Protein AF-A0A1E3IKF5-F1 (afdb_monomer_lite)

Organism: NCBI:txid1295531

Sequence (472 aa):
MNVTRPEETLSRWGTLRTTVRFSVAAKEKNRTSQADTLAISSASSSAGAAFARSLVLFTGFLFKKPSKLFKPNRVDNWLGLRQLALSTDQTLSPQFIRSLLSNKSGLITVTLVITPPMLVNATLGFLLFTSHSIFSLALAKLSIFQRKLETDQGEVTKEDEINLETLIRGPTVIPNHPTFLSGIAGAGAGVVQGLAFTPVENVMRFVQQSTMSWATLLARFVNLPVSNFPSAFSSVQPITPFQAVKNLFASKTWKKEKNWWKGWKWAAARDAFGYSCFFAAFDVTRRVGLRVKQFYGGDIQQEWINLGDSQCSPKTRTIAYRPCLDRPQAPVKARLAQAVTIVTGGILASVLAQIIGRPFRICQRIMMLDEFQRIKVRNLQAQMQSQTQPQSISTFPEALHNRHSHPILDVYRQKGLRPFIQSSAQIQSAQMEKELTKEKLSRALRRIGWRVASVGPWGLGFLVWAWVGGEV

Radius of gyration: 31.52 Å; chains: 1; bounding box: 91×95×86 Å

Foldseek 3Di:
DDDDDDDDDDDPVVVVVVVVVVVVVVVVVVVVVPPDPDPPPPPVCDVVNVVVLVVLVVVLLQPAQQQCLQPHLLDRLCVLVQLLCVQLVHGPDPVSLVVLVVDPVSVVVSCVSNVVSSVVSVVLVVLLVLQLLVQLVVVCPDPQFDDPPPPVDPDPDPPPDDDVVCSVVDDPGHTPCSLQSQLQSQLRSLLRSLLVCLLVSVVVVVVVVVCVVVSVVSCVVVVPPGDDDPPPDDDPDDPDVVVVVVCCVVPVCVVPDPCSCPLSVLSSNLRSNLRSLLRSLLVVLLVVLVVLLVVQPFDDPPVVVVSPDPDDDDDDDPPPDDPDPCDPARPLVSLLSSLVSSLVSSSVSSVVSCQSSQLSVLLSVQVVVVVVVVVVVVVVVVVVVVPDDPDDDDDDPPPPPPPDDRSSVVCCVVPNCCSSRDDPVVVVCVVVPPPDPPVVVVVVVVVSVVSSVSCVSVSVSSSVCSNVPDDD

InterPro domains:
  IPR023395 Mitochondrial carrier protein domain superfamily [G3DSA:1.50.40.10] (87-446)
  IPR023395 Mitochondrial carrier protein domain superfamily [SSF103506] (115-373)
  IPR050567 Mitochondrial Carrier [PTHR45624] (96-421)

Secondary structure (DSSP, 8-state):
---PPPP---SHHHHHHHHHHHHHHHHHHHHHSS------------HHHHHHHHHHHHHHHHSS---TTSSS-SS-TTHHHHHHHHHTT----HHHHHHHHHSHHHHHHHHHHHHHHHHHHHHHHHHHHHHHHHHHHHHHTSTTTS-----SS----------HHHHHH--SS--SSHHHHHHHHHHHHHHHHHHHHHHHHHHHHHHHHHHHHHHHHHHHHTT---------S-S-S-SSHHHHHHHHHHSHHHHH-GGGGTTHHHHHHHHHHHHHHHHHHHHHHHHHHHHHHHHTT----GGGGGGT----------------S-PPPPPHHHHHHHHHHHHHHHHHHHHHHHHHHHHHHHHHHHHHHHHHHHHHHHHHHHHHHHHS-S--------TT------HHHHHHHHHTTHHHHS-HHHHHHHTTTTS-SHHHHHHHHHHHHHHHHHHHHHHHHHHHHHHHT---

Structure (mmCIF, N/CA/C/O backbone):
data_AF-A0A1E3IKF5-F1
#
_entry.id   AF-A0A1E3IKF5-F1
#
loop_
_atom_site.group_PDB
_atom_site.id
_atom_site.type_symbol
_atom_site.label_atom_id
_atom_site.label_alt_id
_atom_site.label_comp_id
_atom_site.label_asym_id
_atom_site.label_entity_id
_atom_site.label_seq_id
_atom_site.pdbx_PDB_ins_code
_atom_site.Cartn_x
_atom_site.Cartn_y
_atom_site.Cartn_z
_atom_site.occupancy
_atom_site.B_iso_or_equiv
_atom_site.auth_seq_id
_atom_site.auth_comp_id
_atom_site.auth_asym_id
_atom_site.auth_atom_id
_atom_site.pdbx_PDB_model_num
ATOM 1 N N . MET A 1 1 ? 62.287 70.206 -13.007 1.00 41.06 1 MET A N 1
ATOM 2 C CA . MET A 1 1 ? 61.040 69.426 -12.851 1.00 41.06 1 MET A CA 1
ATOM 3 C C . MET A 1 1 ? 61.188 68.145 -13.658 1.00 41.06 1 MET A C 1
ATOM 5 O O . MET A 1 1 ? 61.041 68.187 -14.870 1.00 41.06 1 MET A O 1
ATOM 9 N N . ASN A 1 2 ? 61.574 67.046 -13.004 1.00 37.62 2 ASN A N 1
ATOM 10 C CA . ASN A 1 2 ? 61.697 65.727 -13.630 1.00 37.62 2 ASN A CA 1
ATOM 11 C C . ASN A 1 2 ? 60.380 64.972 -13.444 1.00 37.62 2 ASN A C 1
ATOM 13 O O . ASN A 1 2 ? 59.976 64.718 -12.312 1.00 37.62 2 ASN A O 1
ATOM 17 N N . VAL A 1 3 ? 59.725 64.635 -14.555 1.00 49.84 3 VAL A N 1
ATOM 18 C CA . VAL A 1 3 ? 58.521 63.799 -14.587 1.00 49.84 3 VAL A CA 1
ATOM 19 C C . VAL A 1 3 ? 58.957 62.369 -14.887 1.00 49.84 3 VAL A C 1
ATOM 21 O O . VAL A 1 3 ? 59.455 62.068 -15.970 1.00 49.84 3 VAL A O 1
ATOM 24 N N . THR A 1 4 ? 58.798 61.499 -13.899 1.00 51.44 4 THR A N 1
ATOM 25 C CA . THR A 1 4 ? 59.010 60.055 -13.981 1.00 51.44 4 THR A CA 1
ATOM 26 C C . THR A 1 4 ? 57.828 59.382 -14.690 1.00 51.44 4 THR A C 1
ATOM 28 O O . THR A 1 4 ? 56.669 59.616 -14.353 1.00 51.44 4 THR A O 1
ATOM 31 N N . ARG A 1 5 ? 58.114 58.529 -15.683 1.00 46.50 5 ARG A N 1
ATOM 32 C CA . ARG A 1 5 ? 57.158 57.553 -16.240 1.00 46.50 5 ARG A CA 1
ATOM 33 C C . ARG A 1 5 ? 57.177 56.278 -15.389 1.00 46.50 5 ARG A C 1
ATOM 35 O O . ARG A 1 5 ? 58.273 55.825 -15.068 1.00 46.50 5 ARG A O 1
ATOM 42 N N . PRO A 1 6 ? 56.026 55.644 -15.112 1.00 53.69 6 PRO A N 1
ATOM 43 C CA . PRO A 1 6 ? 55.991 54.260 -14.668 1.00 53.69 6 PRO A CA 1
ATOM 44 C C . PRO A 1 6 ? 55.832 53.320 -15.875 1.00 53.69 6 PRO A C 1
ATOM 46 O O . PRO A 1 6 ? 54.819 53.350 -16.575 1.00 53.69 6 PRO A O 1
ATOM 49 N N . GLU A 1 7 ? 56.846 52.488 -16.111 1.00 51.38 7 GLU A N 1
ATOM 50 C CA . GLU A 1 7 ? 56.680 51.178 -16.748 1.00 51.38 7 GLU A CA 1
ATOM 51 C C . GLU A 1 7 ? 56.318 50.126 -15.684 1.00 51.38 7 GLU A C 1
ATOM 53 O O . GLU A 1 7 ? 56.508 50.352 -14.494 1.00 51.38 7 GLU A O 1
ATOM 58 N N . GLU A 1 8 ? 55.838 48.972 -16.157 1.00 53.66 8 GLU A N 1
ATOM 59 C CA . GLU A 1 8 ? 55.549 47.724 -15.431 1.00 53.66 8 GLU A CA 1
ATOM 60 C C . GLU A 1 8 ? 54.124 47.526 -14.895 1.00 53.66 8 GLU A C 1
ATOM 62 O O . GLU A 1 8 ? 53.850 47.695 -13.716 1.00 53.66 8 GLU A O 1
ATOM 67 N N . THR A 1 9 ? 53.222 47.010 -15.742 1.00 51.84 9 THR A N 1
ATOM 68 C CA . THR A 1 9 ? 52.166 46.048 -15.332 1.00 51.84 9 THR A CA 1
ATOM 69 C C . THR A 1 9 ? 51.580 45.287 -16.538 1.00 51.84 9 THR A C 1
ATOM 71 O O . THR A 1 9 ? 50.386 45.341 -16.808 1.00 51.84 9 THR A O 1
ATOM 74 N N . LEU A 1 10 ? 52.386 44.523 -17.290 1.00 52.16 10 LEU A N 1
ATOM 75 C CA . LEU A 1 10 ? 51.857 43.687 -18.396 1.00 52.16 10 LEU A CA 1
ATOM 76 C C . LEU A 1 10 ? 52.386 42.241 -18.453 1.00 52.16 10 LEU A C 1
ATOM 78 O O . LEU A 1 10 ? 52.203 41.555 -19.450 1.00 52.16 10 LEU A O 1
ATOM 82 N N . SER A 1 11 ? 52.966 41.722 -17.364 1.00 53.53 11 SER A N 1
ATOM 83 C CA . SER A 1 11 ? 53.528 40.354 -17.328 1.00 53.53 11 SER A CA 1
ATOM 84 C C . SER A 1 11 ? 52.646 39.303 -16.615 1.00 53.53 11 SER A C 1
ATOM 86 O O . SER A 1 11 ? 52.793 38.102 -16.827 1.00 53.53 11 SER A O 1
ATOM 88 N N . ARG A 1 12 ? 51.633 39.700 -15.827 1.00 51.81 12 ARG A N 1
ATOM 89 C CA . ARG A 1 12 ? 50.829 38.738 -15.030 1.00 51.81 12 ARG A CA 1
ATOM 90 C C . ARG A 1 12 ? 49.665 38.057 -15.765 1.00 51.81 12 ARG A C 1
ATOM 92 O O . ARG A 1 12 ? 49.144 37.058 -15.272 1.00 51.81 12 ARG A O 1
ATOM 99 N N . TRP A 1 13 ? 49.275 38.530 -16.948 1.00 50.66 13 TRP A N 1
ATOM 100 C CA . TRP A 1 13 ? 48.151 37.951 -17.705 1.00 50.66 13 TRP A CA 1
ATOM 101 C C . TRP A 1 13 ? 48.543 36.772 -18.613 1.00 50.66 13 TRP A C 1
ATOM 103 O O . TRP A 1 13 ? 47.683 35.962 -18.966 1.00 50.66 13 TRP A O 1
ATOM 113 N N . GLY A 1 14 ? 49.830 36.629 -18.951 1.00 54.78 14 GLY A N 1
ATOM 114 C CA . GLY A 1 14 ? 50.335 35.499 -19.741 1.00 54.78 14 GLY A CA 1
ATOM 115 C C . GLY A 1 14 ? 50.346 34.190 -18.948 1.00 54.78 14 GLY A C 1
ATOM 116 O O . GLY A 1 14 ? 49.846 33.170 -19.420 1.00 54.78 14 GLY A O 1
ATOM 117 N N . THR A 1 15 ? 50.819 34.244 -17.701 1.00 54.53 15 THR A N 1
ATOM 118 C CA . THR A 1 15 ? 50.957 33.073 -16.821 1.00 54.53 15 THR A CA 1
ATOM 119 C C . THR A 1 15 ? 49.608 32.525 -16.350 1.00 54.53 15 THR A C 1
ATOM 121 O O . THR A 1 15 ? 49.451 31.323 -16.180 1.00 54.53 15 THR A O 1
ATOM 124 N N . LEU A 1 16 ? 48.582 33.370 -16.209 1.00 53.06 16 LEU A N 1
ATOM 125 C CA . LEU A 1 16 ? 47.231 32.906 -15.868 1.00 53.06 16 LEU A CA 1
ATOM 126 C C . LEU A 1 16 ? 46.555 32.153 -17.024 1.00 53.06 16 LEU A C 1
ATOM 128 O O . LEU A 1 16 ? 45.810 31.204 -16.787 1.00 53.06 16 LEU A O 1
ATOM 132 N N . ARG A 1 17 ? 46.841 32.506 -18.285 1.00 54.56 17 ARG A N 1
ATOM 133 C CA . ARG A 1 17 ? 46.262 31.805 -19.445 1.00 54.56 17 ARG A CA 1
ATOM 134 C C . ARG A 1 17 ? 46.859 30.416 -19.658 1.00 54.56 17 ARG A C 1
ATOM 136 O O . ARG A 1 17 ? 46.137 29.519 -20.095 1.00 54.56 17 ARG A O 1
ATOM 143 N N . THR A 1 18 ? 48.132 30.204 -19.333 1.00 53.81 18 THR A N 1
ATOM 144 C CA . THR A 1 18 ? 48.758 28.878 -19.434 1.00 53.81 18 THR A CA 1
ATOM 145 C C . THR A 1 18 ? 48.290 27.947 -18.316 1.00 53.81 18 THR A C 1
ATOM 147 O O . THR A 1 18 ? 47.931 26.807 -18.606 1.00 53.81 18 THR A O 1
ATOM 150 N N . THR A 1 19 ? 48.136 28.428 -17.079 1.00 54.44 19 THR A N 1
ATOM 151 C CA . THR A 1 19 ? 47.602 27.615 -15.965 1.00 54.44 19 THR A CA 1
ATOM 152 C C . THR A 1 19 ? 46.133 27.220 -16.170 1.00 54.44 19 THR A C 1
ATOM 154 O O . THR A 1 19 ? 45.729 26.099 -15.844 1.00 54.44 19 THR A O 1
ATOM 157 N N . VAL A 1 20 ? 45.327 28.089 -16.792 1.00 53.66 20 VAL A N 1
ATOM 158 C CA . VAL A 1 20 ? 43.943 27.753 -17.177 1.00 53.66 20 VAL A CA 1
ATOM 159 C C . VAL A 1 20 ? 43.912 26.720 -18.312 1.00 53.66 20 VAL A C 1
ATOM 161 O O . VAL A 1 20 ? 43.082 25.816 -18.298 1.00 53.66 20 VAL A O 1
ATOM 164 N N . ARG A 1 21 ? 44.853 26.761 -19.264 1.00 54.03 21 ARG A N 1
ATOM 165 C CA . ARG A 1 21 ? 44.935 25.731 -20.316 1.00 54.03 21 ARG A CA 1
ATOM 166 C C . ARG A 1 21 ? 45.403 24.372 -19.793 1.00 54.03 21 ARG A C 1
ATOM 168 O O . ARG A 1 21 ? 44.864 23.359 -20.227 1.00 54.03 21 ARG A O 1
ATOM 175 N N . PHE A 1 22 ? 46.322 24.333 -18.827 1.00 52.31 22 PHE A N 1
ATOM 176 C CA . PHE A 1 22 ? 46.738 23.075 -18.194 1.00 52.31 22 PHE A CA 1
ATOM 177 C C . PHE A 1 22 ? 45.645 22.458 -17.318 1.00 52.31 22 PHE A C 1
ATOM 179 O O . PHE A 1 22 ? 45.497 21.240 -17.313 1.00 52.31 22 PHE A O 1
ATOM 186 N N . SER A 1 23 ? 44.829 23.265 -16.636 1.00 50.56 23 SER A N 1
ATOM 187 C CA . SER A 1 23 ? 43.689 22.749 -15.863 1.00 50.56 23 SER A CA 1
ATOM 188 C C . SER A 1 23 ? 42.550 22.246 -16.756 1.00 50.56 23 SER A C 1
ATOM 190 O O . SER A 1 23 ? 41.910 21.254 -16.412 1.00 50.56 23 SER A O 1
ATOM 192 N N . VAL A 1 24 ? 42.344 22.836 -17.939 1.00 52.38 24 VAL A N 1
ATOM 193 C CA . VAL A 1 24 ? 41.408 22.298 -18.943 1.00 52.38 24 VAL A CA 1
ATOM 194 C C . VAL A 1 24 ? 41.949 21.006 -19.570 1.00 52.38 24 VAL A C 1
ATOM 196 O O . VAL A 1 24 ? 41.227 20.016 -19.606 1.00 52.38 24 VAL A O 1
ATOM 199 N N . ALA A 1 25 ? 43.230 20.949 -19.946 1.00 50.84 25 ALA A N 1
ATOM 200 C CA . ALA A 1 25 ? 43.842 19.738 -20.506 1.00 50.84 25 ALA A CA 1
ATOM 201 C C . ALA A 1 25 ? 43.950 18.581 -19.487 1.00 50.84 25 ALA A C 1
ATOM 203 O O . ALA A 1 25 ? 43.745 17.421 -19.841 1.00 50.84 25 ALA A O 1
ATOM 204 N N . ALA A 1 26 ? 44.202 18.876 -18.206 1.00 49.84 26 ALA A N 1
ATOM 205 C CA . ALA A 1 26 ? 44.171 17.880 -17.131 1.00 49.84 26 ALA A CA 1
ATOM 206 C C . ALA A 1 26 ? 42.741 17.381 -16.849 1.00 49.84 26 ALA A C 1
ATOM 208 O O . ALA A 1 26 ? 42.542 16.200 -16.557 1.00 49.84 26 ALA A O 1
ATOM 209 N N . LYS A 1 27 ? 41.731 18.248 -17.008 1.00 46.84 27 LYS A N 1
ATOM 210 C CA . LYS A 1 27 ? 40.313 17.870 -16.925 1.00 46.84 27 LYS A CA 1
ATOM 211 C C . LYS A 1 27 ? 39.864 17.028 -18.127 1.00 46.84 27 LYS A C 1
ATOM 213 O O . LYS A 1 27 ? 39.028 16.149 -17.954 1.00 46.84 27 LYS A O 1
ATOM 218 N N . GLU A 1 28 ? 40.453 17.233 -19.306 1.00 46.28 28 GLU A N 1
ATOM 219 C CA . GLU A 1 28 ? 40.240 16.412 -20.509 1.00 46.28 28 GLU A CA 1
ATOM 220 C C . GLU A 1 28 ? 40.884 15.015 -20.378 1.00 46.28 28 GLU A C 1
ATOM 222 O O . GLU A 1 28 ? 40.293 14.008 -20.771 1.00 46.28 28 GLU A O 1
ATOM 227 N N . LYS A 1 29 ? 42.070 14.925 -19.756 1.00 45.66 29 LYS A N 1
ATOM 228 C CA . LYS A 1 29 ? 42.782 13.651 -19.542 1.00 45.66 29 LYS A CA 1
ATOM 229 C C . LYS A 1 29 ? 42.117 12.768 -18.475 1.00 45.66 29 LYS A C 1
ATOM 231 O O . LYS A 1 29 ? 42.061 11.556 -18.638 1.00 45.66 29 LYS A O 1
ATOM 236 N N . ASN A 1 30 ? 41.494 13.360 -17.451 1.00 42.50 30 ASN A N 1
ATOM 237 C CA . ASN A 1 30 ? 40.624 12.614 -16.524 1.00 42.50 30 ASN A CA 1
ATOM 238 C C . ASN A 1 30 ? 39.299 12.159 -17.157 1.00 42.50 30 ASN A C 1
ATOM 240 O O . ASN A 1 30 ? 38.630 11.280 -16.622 1.00 42.50 30 ASN A O 1
ATOM 244 N N . ARG A 1 31 ? 38.920 12.728 -18.304 1.00 44.06 31 ARG A N 1
ATOM 245 C CA . ARG A 1 31 ? 37.697 12.375 -19.032 1.00 44.06 31 ARG A CA 1
ATOM 246 C C . ARG A 1 31 ? 37.878 11.172 -19.962 1.00 44.06 31 ARG A C 1
ATOM 248 O O . ARG A 1 31 ? 36.890 10.577 -20.368 1.00 44.06 31 ARG A O 1
ATOM 255 N N . THR A 1 32 ? 39.122 10.819 -20.289 1.00 45.62 32 THR A N 1
ATOM 256 C CA . THR A 1 32 ? 39.469 9.685 -21.166 1.00 45.62 32 THR A CA 1
ATOM 257 C C . THR A 1 32 ? 39.776 8.400 -20.396 1.00 45.62 32 THR A C 1
ATOM 259 O O . THR A 1 32 ? 39.579 7.323 -20.946 1.00 45.62 32 THR A O 1
ATOM 262 N N . SER A 1 33 ? 40.155 8.486 -19.115 1.00 40.34 33 SER A N 1
ATOM 263 C CA . SER A 1 33 ? 40.272 7.313 -18.228 1.00 40.34 33 SER A CA 1
ATOM 264 C C . SER A 1 33 ? 38.962 6.936 -17.524 1.00 40.34 33 SER A C 1
ATOM 266 O O . SER A 1 33 ? 38.885 5.894 -16.879 1.00 40.34 33 SER A O 1
ATOM 268 N N . GLN A 1 34 ? 37.916 7.757 -17.649 1.00 41.16 34 GLN A N 1
ATOM 269 C CA . GLN A 1 34 ? 36.576 7.433 -17.165 1.00 41.16 34 GLN A CA 1
ATOM 270 C C . GLN A 1 34 ? 35.836 6.636 -18.248 1.00 41.16 34 GLN A C 1
ATOM 272 O O . GLN A 1 34 ? 35.008 7.173 -18.981 1.00 41.16 34 GLN A O 1
ATOM 277 N N . ALA A 1 35 ? 36.195 5.359 -18.381 1.00 31.86 35 ALA A N 1
ATOM 278 C CA . ALA A 1 35 ? 35.520 4.421 -19.266 1.00 31.86 35 ALA A CA 1
ATOM 279 C C . ALA A 1 35 ? 34.005 4.385 -18.973 1.00 31.86 35 ALA A C 1
ATOM 281 O O . ALA A 1 35 ? 33.577 4.176 -17.837 1.00 31.86 35 ALA A O 1
ATOM 282 N N . ASP A 1 36 ? 33.215 4.645 -20.015 1.00 33.53 36 ASP A N 1
ATOM 283 C CA . ASP A 1 36 ? 31.860 4.142 -20.260 1.00 33.53 36 ASP A CA 1
ATOM 284 C C . ASP A 1 36 ? 30.857 4.141 -19.093 1.00 33.53 36 ASP A C 1
ATOM 286 O O . ASP A 1 36 ? 30.079 3.210 -18.903 1.00 33.53 36 ASP A O 1
ATOM 290 N N . THR A 1 37 ? 30.758 5.249 -18.356 1.00 30.36 37 THR A N 1
ATOM 291 C CA . THR A 1 37 ? 29.495 5.569 -17.673 1.00 30.36 37 THR A CA 1
ATOM 292 C C . THR A 1 37 ? 28.628 6.388 -18.616 1.00 30.36 37 THR A C 1
ATOM 294 O O . THR A 1 37 ? 28.821 7.591 -18.778 1.00 30.36 37 THR A O 1
ATOM 297 N N . LEU A 1 38 ? 27.673 5.706 -19.257 1.00 30.09 38 LEU A N 1
ATOM 298 C CA . LEU A 1 38 ? 26.624 6.258 -20.116 1.00 30.09 38 LEU A CA 1
ATOM 299 C C . LEU A 1 38 ? 26.290 7.722 -19.788 1.00 30.09 38 LEU A C 1
ATOM 301 O O . LEU A 1 38 ? 25.693 8.037 -18.748 1.00 30.09 38 LEU A O 1
ATOM 305 N N . ALA A 1 39 ? 26.652 8.612 -20.713 1.00 29.84 39 ALA A N 1
ATOM 306 C CA . ALA A 1 39 ? 26.146 9.971 -20.764 1.00 29.84 39 ALA A CA 1
ATOM 307 C C . ALA A 1 39 ? 24.641 9.903 -21.059 1.00 29.84 39 ALA A C 1
ATOM 309 O O . ALA A 1 39 ? 24.202 9.984 -22.205 1.00 29.84 39 ALA A O 1
ATOM 310 N N . ILE A 1 40 ? 23.836 9.724 -20.010 1.00 31.89 40 ILE A N 1
ATOM 311 C CA . ILE A 1 40 ? 22.446 10.164 -20.036 1.00 31.89 40 ILE A CA 1
ATOM 312 C C . ILE A 1 40 ? 22.536 11.652 -20.332 1.00 31.89 40 ILE A C 1
ATOM 314 O O . ILE A 1 40 ? 23.199 12.390 -19.601 1.00 31.89 40 ILE A O 1
ATOM 318 N N . SER A 1 41 ? 21.933 12.057 -21.443 1.00 31.48 41 SER A N 1
ATOM 319 C CA . SER A 1 41 ? 21.814 13.443 -21.859 1.00 31.48 41 SER A CA 1
ATOM 320 C C . SER A 1 41 ? 21.500 14.306 -20.643 1.00 31.48 41 SER A C 1
ATOM 322 O O . SER A 1 41 ? 20.387 14.270 -20.113 1.00 31.48 41 SER A O 1
ATOM 324 N N . SER A 1 42 ? 22.475 15.106 -20.216 1.00 35.12 42 SER A N 1
ATOM 325 C CA . SER A 1 42 ? 22.263 16.280 -19.385 1.00 35.12 42 SER A CA 1
ATOM 326 C C . SER A 1 42 ? 21.527 17.309 -20.240 1.00 35.12 42 SER A C 1
ATOM 328 O O . SER A 1 42 ? 22.042 18.384 -20.543 1.00 35.12 42 SER A O 1
ATOM 330 N N . ALA A 1 43 ? 20.326 16.960 -20.706 1.00 39.06 43 ALA A N 1
ATOM 331 C CA . ALA A 1 43 ? 19.365 17.956 -21.100 1.00 39.06 43 ALA A CA 1
ATOM 332 C C . ALA A 1 43 ? 19.220 18.826 -19.858 1.00 39.06 43 ALA A C 1
ATOM 334 O O . ALA A 1 43 ? 18.834 18.324 -18.801 1.00 39.06 43 ALA A O 1
ATOM 335 N N . SER A 1 44 ? 19.642 20.083 -19.988 1.00 38.72 44 SER A N 1
ATOM 336 C CA . SER A 1 44 ? 19.383 21.186 -19.074 1.00 38.72 44 SER A CA 1
ATOM 337 C C . SER A 1 44 ? 17.895 21.179 -18.731 1.00 38.72 44 SER A C 1
ATOM 339 O O . SER A 1 44 ? 17.046 21.797 -19.370 1.00 38.72 44 SER A O 1
ATOM 341 N N . SER A 1 45 ? 17.547 20.343 -17.766 1.00 46.91 45 SER A N 1
ATOM 342 C CA . SER A 1 45 ? 16.219 20.195 -17.233 1.00 46.91 45 SER A CA 1
ATOM 343 C C . SER A 1 45 ? 16.096 21.386 -16.313 1.00 46.91 45 SER A C 1
ATOM 345 O O . SER A 1 45 ? 16.420 21.283 -15.130 1.00 46.91 45 SER A O 1
ATOM 347 N N . SER A 1 46 ? 15.723 22.529 -16.892 1.00 55.50 46 SER A N 1
ATOM 348 C CA . SER A 1 46 ? 15.488 23.765 -16.157 1.00 55.50 46 SER A CA 1
ATOM 349 C C . SER A 1 46 ? 14.708 23.444 -14.883 1.00 55.50 46 SER A C 1
ATOM 351 O O . SER A 1 46 ? 13.823 22.580 -14.885 1.00 55.50 46 SER A O 1
ATOM 353 N N . ALA A 1 47 ? 15.036 24.107 -13.774 1.00 45.94 47 ALA A N 1
ATOM 354 C CA . ALA A 1 47 ? 14.336 23.898 -12.506 1.00 45.94 47 ALA A CA 1
ATOM 355 C C . ALA A 1 47 ? 12.804 23.980 -12.686 1.00 45.94 47 ALA A C 1
ATOM 357 O O . ALA A 1 47 ? 12.067 23.231 -12.052 1.00 45.94 47 ALA A O 1
ATOM 358 N N . GLY A 1 48 ? 12.335 24.791 -13.647 1.00 47.53 48 GLY A N 1
ATOM 359 C CA . GLY A 1 48 ? 10.942 24.860 -14.091 1.00 47.53 48 GLY A CA 1
ATOM 360 C C . GLY A 1 48 ? 10.396 23.579 -14.737 1.00 47.53 48 GLY A C 1
ATOM 361 O O . GLY A 1 48 ? 9.267 23.211 -14.443 1.00 47.53 48 GLY A O 1
ATOM 362 N N . ALA A 1 49 ? 11.163 22.844 -15.548 1.00 55.62 49 ALA A N 1
ATOM 363 C CA . ALA A 1 49 ? 10.742 21.549 -16.090 1.00 55.62 49 ALA A CA 1
ATOM 364 C C . ALA A 1 49 ? 10.671 20.464 -15.001 1.00 55.62 49 ALA A C 1
ATOM 366 O O . ALA A 1 49 ? 9.729 19.673 -14.973 1.00 55.62 49 ALA A O 1
ATOM 367 N N . ALA A 1 50 ? 11.628 20.440 -14.069 1.00 52.44 50 ALA A N 1
ATOM 368 C CA . ALA A 1 50 ? 11.595 19.537 -12.914 1.00 52.44 50 ALA A CA 1
ATOM 369 C C . ALA A 1 50 ? 10.430 19.864 -11.963 1.00 52.44 50 ALA A C 1
ATOM 371 O O . ALA A 1 50 ? 9.733 18.961 -11.492 1.00 52.44 50 ALA A O 1
ATOM 372 N N . PHE A 1 51 ? 10.167 21.153 -11.741 1.00 48.84 51 PHE A N 1
ATOM 373 C CA . PHE A 1 51 ? 9.043 21.635 -10.949 1.00 48.84 51 PHE A CA 1
ATOM 374 C C . PHE A 1 51 ? 7.705 21.366 -11.636 1.00 48.84 51 PHE A C 1
ATOM 376 O O . PHE A 1 51 ? 6.811 20.832 -10.997 1.00 48.84 51 PHE A O 1
ATOM 383 N N . ALA A 1 52 ? 7.567 21.626 -12.938 1.00 49.03 52 ALA A N 1
ATOM 384 C CA . ALA A 1 52 ? 6.356 21.326 -13.701 1.00 49.03 52 ALA A CA 1
ATOM 385 C C . ALA A 1 52 ? 6.071 19.820 -13.732 1.00 49.03 52 ALA A C 1
ATOM 387 O O . ALA A 1 52 ? 4.930 19.414 -13.538 1.00 49.03 52 ALA A O 1
ATOM 388 N N . ARG A 1 53 ? 7.098 18.971 -13.880 1.00 58.41 53 ARG A N 1
ATOM 389 C CA . ARG A 1 53 ? 6.954 17.512 -13.727 1.00 58.41 53 ARG A CA 1
ATOM 390 C C . ARG A 1 53 ? 6.484 17.148 -12.320 1.00 58.41 53 ARG A C 1
ATOM 392 O O . ARG A 1 53 ? 5.531 16.389 -12.180 1.00 58.41 53 ARG A O 1
ATOM 399 N N . SER A 1 54 ? 7.092 17.729 -11.289 1.00 47.59 54 SER A N 1
ATOM 400 C CA . SER A 1 54 ? 6.703 17.489 -9.893 1.00 47.59 54 SER A CA 1
ATOM 401 C C . SER A 1 54 ? 5.281 17.974 -9.600 1.00 47.59 54 SER A C 1
ATOM 403 O O . SER A 1 54 ? 4.527 17.276 -8.933 1.00 47.59 54 SER A O 1
ATOM 405 N N . LEU A 1 55 ? 4.878 19.118 -10.155 1.00 48.53 55 LEU A N 1
ATOM 406 C CA . LEU A 1 55 ? 3.565 19.730 -9.981 1.00 48.53 55 LEU A CA 1
ATOM 407 C C . LEU A 1 55 ? 2.494 18.993 -10.786 1.00 48.53 55 LEU A C 1
ATOM 409 O O . LEU A 1 55 ? 1.396 18.815 -10.287 1.00 48.53 55 LEU A O 1
ATOM 413 N N . VAL A 1 56 ? 2.790 18.482 -11.982 1.00 55.22 56 VAL A N 1
ATOM 414 C CA . VAL A 1 56 ? 1.872 17.612 -12.740 1.00 55.22 56 VAL A CA 1
ATOM 415 C C . VAL A 1 56 ? 1.680 16.273 -12.023 1.00 55.22 56 VAL A C 1
ATOM 417 O O . VAL A 1 56 ? 0.546 15.810 -11.895 1.00 55.22 56 VAL A O 1
ATOM 420 N N . LEU A 1 57 ? 2.749 15.681 -11.478 1.00 56.44 57 LEU A N 1
ATOM 421 C CA . LEU A 1 57 ? 2.665 14.474 -10.647 1.00 56.44 57 LEU A CA 1
ATOM 422 C C . LEU A 1 57 ? 1.884 14.731 -9.346 1.00 56.44 57 LEU A C 1
ATOM 424 O O . LEU A 1 57 ? 1.058 13.911 -8.948 1.00 56.44 57 LEU A O 1
ATOM 428 N N . PHE A 1 58 ? 2.084 15.892 -8.718 1.00 51.84 58 PHE A N 1
ATOM 429 C CA . PHE A 1 58 ? 1.390 16.323 -7.503 1.00 51.84 58 PHE A CA 1
ATOM 430 C C . PHE A 1 58 ? -0.087 16.667 -7.750 1.00 51.84 58 PHE A C 1
ATOM 432 O O . PHE A 1 58 ? -0.956 16.255 -6.990 1.00 51.84 58 PHE A O 1
ATOM 439 N N . THR A 1 59 ? -0.410 17.344 -8.850 1.00 46.72 59 THR A N 1
ATOM 440 C CA . THR A 1 59 ? -1.783 17.661 -9.275 1.00 46.72 59 THR A CA 1
ATOM 441 C C . THR A 1 59 ? -2.527 16.389 -9.694 1.00 46.72 59 THR A C 1
ATOM 443 O O . THR A 1 59 ? -3.681 16.188 -9.311 1.00 46.72 59 THR A O 1
ATOM 446 N N . GLY A 1 60 ? -1.849 15.463 -10.383 1.00 54.56 60 GLY A N 1
ATOM 447 C CA . GLY A 1 60 ? -2.349 14.111 -10.656 1.00 54.56 60 GLY A CA 1
ATOM 448 C C . GLY A 1 60 ? -2.535 13.256 -9.395 1.00 54.56 60 GLY A C 1
ATOM 449 O O . GLY A 1 60 ? -3.320 12.304 -9.398 1.00 54.56 60 GLY A O 1
ATOM 450 N N . PHE A 1 61 ? -1.854 13.600 -8.301 1.00 55.91 61 PHE A N 1
ATOM 451 C CA . PHE A 1 61 ? -2.038 13.014 -6.975 1.00 55.91 61 PHE A CA 1
ATOM 452 C C . PHE A 1 61 ? -3.193 13.674 -6.191 1.00 55.91 61 PHE A C 1
ATOM 454 O O . PHE A 1 61 ? -3.963 12.955 -5.553 1.00 55.91 61 PHE A O 1
ATOM 461 N N . LEU A 1 62 ? -3.375 14.996 -6.309 1.00 44.94 62 LEU A N 1
ATOM 462 C CA . LEU A 1 62 ? -4.430 15.796 -5.665 1.00 44.94 62 LEU A CA 1
ATOM 463 C C . LEU A 1 62 ? -5.838 15.522 -6.211 1.00 44.94 62 LEU A C 1
ATOM 465 O O . LEU A 1 62 ? -6.765 15.281 -5.441 1.00 44.94 62 LEU A O 1
ATOM 469 N N . PHE A 1 63 ? -6.017 15.536 -7.535 1.00 44.47 63 PHE A N 1
ATOM 470 C CA . PHE A 1 63 ? -7.349 15.489 -8.165 1.00 44.47 63 PHE A CA 1
ATOM 471 C C . PHE A 1 63 ? -7.868 14.074 -8.438 1.00 44.47 63 PHE A C 1
ATOM 473 O O . PHE A 1 63 ? -8.840 13.865 -9.167 1.00 44.47 63 PHE A O 1
ATOM 480 N N . LYS A 1 64 ? -7.251 13.066 -7.823 1.00 46.28 64 LYS A N 1
ATOM 481 C CA . LYS A 1 64 ? -7.600 11.668 -8.043 1.00 46.28 64 LYS A CA 1
ATOM 482 C C . LYS A 1 64 ? -8.426 11.117 -6.889 1.00 46.28 64 LYS A C 1
ATOM 484 O O . LYS A 1 64 ? -8.028 11.191 -5.727 1.00 46.28 64 LYS A O 1
ATOM 489 N N . LYS A 1 65 ? -9.517 10.405 -7.201 1.00 40.91 65 LYS A N 1
ATOM 490 C CA . LYS A 1 65 ? -9.926 9.278 -6.346 1.00 40.91 65 LYS A CA 1
ATOM 491 C C . LYS A 1 65 ? -8.696 8.394 -6.230 1.00 40.91 65 LYS A C 1
ATOM 493 O O . LYS A 1 65 ? -8.273 7.879 -7.266 1.00 40.91 65 LYS A O 1
ATOM 498 N N . PRO A 1 66 ? -8.084 8.273 -5.045 1.00 41.38 66 PRO A N 1
ATOM 499 C CA . PRO A 1 66 ? -6.791 7.645 -4.927 1.00 41.38 66 PRO A CA 1
ATOM 500 C C . PRO A 1 66 ? -6.886 6.276 -5.570 1.00 41.38 66 PRO A C 1
ATOM 502 O O . PRO A 1 66 ? -7.716 5.450 -5.169 1.00 41.38 66 PRO A O 1
ATOM 505 N N . SER A 1 67 ? -6.109 6.082 -6.638 1.00 39.19 67 SER A N 1
ATOM 506 C CA . SER A 1 67 ? -5.988 4.790 -7.294 1.00 39.19 67 SER A CA 1
ATOM 507 C C . SER A 1 67 ? -5.725 3.801 -6.182 1.00 39.19 67 SER A C 1
ATOM 509 O O . SER A 1 67 ? -4.644 3.817 -5.599 1.00 39.19 67 SER A O 1
ATOM 511 N N . LYS A 1 68 ? -6.673 2.902 -5.912 1.00 46.66 68 LYS A N 1
ATOM 512 C CA . LYS A 1 68 ? -6.514 1.781 -4.971 1.00 46.66 68 LYS A CA 1
ATOM 513 C C . LYS A 1 68 ? -5.452 0.774 -5.454 1.00 46.66 68 LYS A C 1
ATOM 515 O O . LYS A 1 68 ? -5.465 -0.389 -5.048 1.00 46.66 68 LYS A O 1
ATOM 520 N N . LEU A 1 69 ? -4.592 1.204 -6.376 1.00 40.59 69 LEU A N 1
ATOM 521 C CA . LEU A 1 69 ? -3.571 0.446 -7.057 1.00 40.59 69 LEU A CA 1
ATOM 522 C C . LEU A 1 69 ? -2.296 0.356 -6.219 1.00 40.59 69 LEU A C 1
ATOM 524 O O . LEU A 1 69 ? -1.704 -0.711 -6.156 1.00 40.59 69 LEU A O 1
ATOM 528 N N . PHE A 1 70 ? -1.926 1.387 -5.466 1.00 43.56 70 PHE A N 1
ATOM 529 C CA . PHE A 1 70 ? -0.826 1.292 -4.502 1.00 43.56 70 PHE A CA 1
ATOM 530 C C . PHE A 1 70 ? -1.400 1.045 -3.105 1.00 43.56 70 PHE A C 1
ATOM 532 O O . PHE A 1 70 ? -1.408 1.920 -2.250 1.00 43.56 70 PHE A O 1
ATOM 539 N N . LYS A 1 71 ? -1.964 -0.160 -2.909 1.00 48.78 71 LYS A N 1
ATOM 540 C CA . LYS A 1 71 ? -2.872 -0.512 -1.795 1.00 48.78 71 LYS A CA 1
ATOM 541 C C . LYS A 1 71 ? -4.133 0.387 -1.780 1.00 48.78 71 LYS A C 1
ATOM 543 O O . LYS A 1 71 ? -4.163 1.457 -2.378 1.00 48.78 71 LYS A O 1
ATOM 548 N N . PRO A 1 72 ? -5.253 -0.039 -1.162 1.00 44.12 72 PRO A N 1
ATOM 549 C CA . PRO A 1 72 ? -6.276 0.930 -0.789 1.00 44.12 72 PRO A CA 1
ATOM 550 C C . PRO A 1 72 ? -5.562 1.998 0.029 1.00 44.12 72 PRO A C 1
ATOM 552 O O . PRO A 1 72 ? -4.876 1.639 0.989 1.00 44.12 72 PRO A O 1
ATOM 555 N N . ASN A 1 73 ? -5.670 3.252 -0.407 1.00 50.72 73 ASN A N 1
ATOM 556 C CA . ASN A 1 73 ? -5.251 4.413 0.357 1.00 50.72 73 ASN A CA 1
ATOM 557 C C . ASN A 1 73 ? -5.492 4.127 1.836 1.00 50.72 73 ASN A C 1
ATOM 559 O O . ASN A 1 73 ? -6.636 3.880 2.230 1.00 50.72 73 ASN A O 1
ATOM 563 N N . ARG A 1 74 ? -4.411 4.028 2.621 1.00 62.44 74 ARG A N 1
ATOM 564 C CA . ARG A 1 74 ? -4.534 3.671 4.044 1.00 62.44 74 ARG A CA 1
ATOM 565 C C . ARG A 1 74 ? -5.441 4.664 4.748 1.00 62.44 74 ARG A C 1
ATOM 567 O O . ARG A 1 74 ? -6.207 4.279 5.625 1.00 62.44 74 ARG A O 1
ATOM 574 N N . VAL A 1 75 ? -5.393 5.903 4.268 1.00 68.06 75 VAL A N 1
ATOM 575 C CA . VAL A 1 75 ? -6.337 6.959 4.572 1.00 68.06 75 VAL A CA 1
ATOM 576 C C . VAL A 1 75 ? -7.040 7.359 3.278 1.00 68.06 75 VAL A C 1
ATOM 578 O O . VAL A 1 75 ? -6.400 7.804 2.323 1.00 68.06 75 VAL A O 1
ATOM 581 N N . ASP A 1 76 ? -8.352 7.146 3.215 1.00 75.12 76 ASP A N 1
ATOM 582 C CA . ASP A 1 76 ? -9.176 7.595 2.095 1.00 75.12 76 ASP A CA 1
ATOM 583 C C . ASP A 1 76 ? -9.318 9.123 2.160 1.00 75.12 76 ASP A C 1
ATOM 585 O O . ASP A 1 76 ? -9.988 9.652 3.045 1.00 75.12 76 ASP A O 1
ATOM 589 N N . ASN A 1 77 ? -8.673 9.827 1.223 1.00 78.69 77 ASN A N 1
ATOM 590 C CA . ASN A 1 77 ? -8.677 11.293 1.150 1.00 78.69 77 ASN A CA 1
ATOM 591 C C . ASN A 1 77 ? -10.098 11.855 0.963 1.00 78.69 77 ASN A C 1
ATOM 593 O O . ASN A 1 77 ? -10.371 12.993 1.328 1.00 78.69 77 ASN A O 1
ATOM 597 N N . TRP A 1 78 ? -11.010 11.050 0.408 1.00 82.88 78 TRP A N 1
ATOM 598 C CA . TRP A 1 78 ? -12.396 11.442 0.169 1.00 82.88 78 TRP A CA 1
ATOM 599 C C . TRP A 1 78 ? -13.319 11.079 1.324 1.00 82.88 78 TRP A C 1
ATOM 601 O O . TRP A 1 78 ? -14.476 11.487 1.307 1.00 82.88 78 TRP A O 1
ATOM 611 N N . LEU A 1 79 ? -12.846 10.332 2.327 1.00 82.25 79 LEU A N 1
ATOM 612 C CA . LEU A 1 79 ? -13.685 9.926 3.451 1.00 82.25 79 LEU A CA 1
ATOM 613 C C . LEU A 1 79 ? -14.194 11.140 4.222 1.00 82.25 79 LEU A C 1
ATOM 615 O O . LEU A 1 79 ? -15.380 11.187 4.526 1.00 82.25 79 LEU A O 1
ATOM 619 N N . GLY A 1 80 ? -13.335 12.130 4.473 1.00 82.00 80 GLY A N 1
ATOM 620 C CA . GLY A 1 80 ? -13.743 13.360 5.152 1.00 82.00 80 GLY A CA 1
ATOM 621 C C . GLY A 1 80 ? -14.788 14.140 4.353 1.00 82.00 80 GLY A C 1
ATOM 622 O O 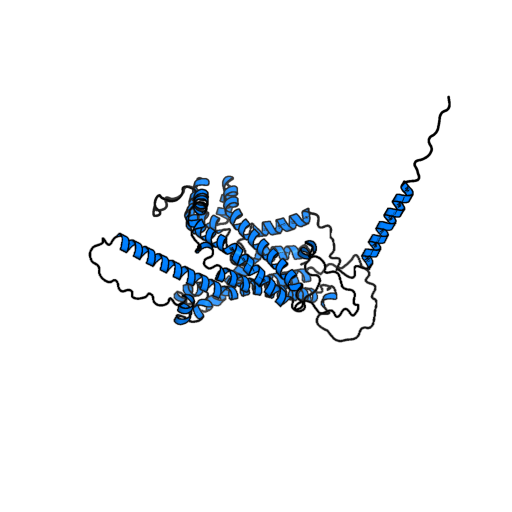. GLY A 1 80 ? -15.812 14.524 4.903 1.00 82.00 80 GLY A O 1
ATOM 623 N N . LEU A 1 81 ? -14.606 14.272 3.034 1.00 85.44 81 LEU A N 1
ATOM 624 C CA . LEU A 1 81 ? -15.605 14.901 2.161 1.00 85.44 81 LEU A CA 1
ATOM 625 C C . LEU A 1 81 ? -16.907 14.103 2.084 1.00 85.44 81 LEU A C 1
ATOM 627 O O . LEU A 1 81 ? -17.985 14.683 2.024 1.00 85.44 81 LEU A O 1
ATOM 631 N N . ARG A 1 82 ? -16.827 12.771 2.104 1.00 87.31 82 ARG A N 1
ATOM 632 C CA . ARG A 1 82 ? -18.003 11.901 2.121 1.00 87.31 82 ARG A CA 1
ATOM 633 C C . ARG A 1 82 ? -18.753 12.023 3.441 1.00 87.31 82 ARG A C 1
ATOM 635 O O . ARG A 1 82 ? -19.973 12.012 3.419 1.00 87.31 82 ARG A O 1
ATOM 642 N N . GLN A 1 83 ? -18.045 12.135 4.562 1.00 83.50 83 GLN A N 1
ATOM 643 C CA . GLN A 1 83 ? -18.668 12.382 5.859 1.00 83.50 83 GLN A CA 1
ATOM 644 C C . GLN A 1 83 ? -19.295 13.772 5.924 1.00 83.50 83 GLN A C 1
ATOM 646 O O . GLN A 1 83 ? -20.402 13.887 6.430 1.00 83.50 83 GLN A O 1
ATOM 651 N N . LEU A 1 84 ? -18.652 14.790 5.344 1.00 84.38 84 LEU A N 1
ATOM 652 C CA . LEU A 1 84 ? -19.246 16.121 5.207 1.00 84.38 84 LEU A CA 1
ATOM 653 C C . LEU A 1 84 ? -20.527 16.085 4.368 1.00 84.38 84 LEU A C 1
ATOM 655 O O . LEU A 1 84 ? -21.549 16.586 4.818 1.00 84.38 84 LEU A O 1
ATOM 659 N N . ALA A 1 85 ? -20.506 15.423 3.209 1.00 88.62 85 ALA A N 1
ATOM 660 C CA . ALA A 1 85 ? -21.696 15.268 2.375 1.00 88.62 85 ALA A CA 1
ATOM 661 C C . ALA A 1 85 ? -22.825 14.547 3.136 1.00 88.62 85 ALA A C 1
ATOM 663 O O . ALA A 1 85 ? -23.949 15.045 3.186 1.00 88.62 85 ALA A O 1
ATOM 664 N N . LEU A 1 86 ? -22.498 13.434 3.808 1.00 84.94 86 LEU A N 1
ATOM 665 C CA . LEU A 1 86 ? -23.444 12.687 4.644 1.00 84.94 86 LEU A CA 1
ATOM 666 C C . LEU A 1 86 ? -23.982 13.520 5.813 1.00 84.94 86 LEU A C 1
ATOM 668 O O . LEU A 1 86 ? -25.136 13.351 6.172 1.00 84.94 86 LEU A O 1
ATOM 672 N N . SER A 1 87 ? -23.179 14.417 6.395 1.00 82.31 87 SER A N 1
ATOM 673 C CA . SER A 1 87 ? -23.629 15.300 7.481 1.00 82.31 87 SER A CA 1
ATOM 674 C C . SER A 1 87 ? -24.591 16.396 7.016 1.00 82.31 87 SER A C 1
ATOM 676 O O . SER A 1 87 ? -25.317 16.949 7.831 1.00 82.31 87 SER A O 1
ATOM 678 N N . THR A 1 88 ? -24.598 16.690 5.714 1.00 85.44 88 THR A N 1
ATOM 679 C CA . THR A 1 88 ? -25.520 17.626 5.053 1.00 85.44 88 THR A CA 1
ATOM 680 C C . THR A 1 88 ? -26.659 16.915 4.315 1.00 85.44 88 THR A C 1
ATOM 682 O O . THR A 1 88 ? -27.282 17.520 3.448 1.00 85.44 88 THR A O 1
ATOM 685 N N . ASP A 1 89 ? -26.875 15.620 4.575 1.00 88.88 89 ASP A N 1
ATOM 686 C CA . ASP A 1 89 ? -27.858 14.775 3.878 1.00 88.88 89 ASP A CA 1
ATOM 687 C C . ASP A 1 89 ? -27.717 14.770 2.339 1.00 88.88 89 ASP A C 1
ATOM 689 O O . ASP A 1 89 ? -28.657 14.488 1.596 1.00 88.88 89 ASP A O 1
ATOM 693 N N . GLN A 1 90 ? -26.510 15.039 1.828 1.00 90.25 90 GLN A N 1
ATOM 694 C CA . GLN A 1 90 ? -26.189 15.005 0.403 1.00 90.25 90 GLN A CA 1
ATOM 695 C C . GLN A 1 90 ? -25.282 13.818 0.072 1.00 90.25 90 GLN A C 1
ATOM 697 O O . GLN A 1 90 ? -24.440 13.370 0.853 1.00 90.25 90 GLN A O 1
ATOM 702 N N . THR A 1 91 ? -25.416 13.292 -1.142 1.00 90.94 91 THR A N 1
ATOM 703 C CA . THR A 1 91 ? -24.440 12.325 -1.655 1.00 90.94 91 THR A CA 1
ATOM 704 C C . THR A 1 91 ? -23.207 13.066 -2.174 1.00 90.94 91 THR A C 1
ATOM 706 O O . THR A 1 91 ? -23.299 14.207 -2.621 1.00 90.94 91 THR A O 1
ATOM 709 N N . LEU A 1 92 ? -22.030 12.428 -2.120 1.00 89.88 92 LEU A N 1
ATOM 710 C CA . LEU A 1 92 ? -20.788 12.992 -2.663 1.00 89.88 92 LEU A CA 1
ATOM 711 C C . LEU A 1 92 ? -20.889 13.105 -4.199 1.00 89.88 92 LEU A C 1
ATOM 713 O O . LEU A 1 92 ? -20.442 12.213 -4.926 1.00 89.88 92 LEU A O 1
ATOM 717 N N . SER A 1 93 ? -21.499 14.187 -4.680 1.00 91.19 93 SER A N 1
ATOM 718 C CA . SER A 1 93 ? -21.700 14.498 -6.094 1.00 91.19 93 SER A CA 1
ATOM 719 C C . SER A 1 93 ? -20.687 15.553 -6.575 1.00 91.19 93 SER A C 1
ATOM 721 O O . SER A 1 93 ? -20.185 16.350 -5.777 1.00 91.19 93 SER A O 1
ATOM 723 N N . PRO A 1 94 ? -20.364 15.611 -7.882 1.00 89.44 94 PRO A N 1
ATOM 724 C CA . PRO A 1 94 ? -19.548 16.695 -8.436 1.00 89.44 94 PRO A CA 1
ATOM 725 C C . PRO A 1 94 ? -20.161 18.082 -8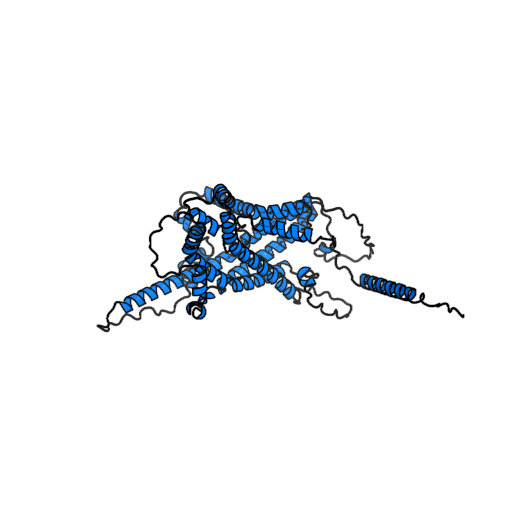.197 1.00 89.44 94 PRO A C 1
ATOM 727 O O . PRO A 1 94 ? -19.429 19.055 -8.041 1.00 89.44 94 PRO A O 1
ATOM 730 N N . GLN A 1 95 ? -21.495 18.164 -8.126 1.00 92.75 95 GLN A N 1
ATOM 731 C CA . GLN A 1 95 ? -22.218 19.392 -7.794 1.00 92.75 95 GLN A CA 1
ATOM 732 C C . GLN A 1 95 ? -21.959 19.821 -6.348 1.00 92.75 95 GLN A C 1
ATOM 734 O O . GLN A 1 95 ? -21.668 20.991 -6.127 1.00 92.75 95 GLN A O 1
ATOM 739 N N . PHE A 1 96 ? -21.958 18.885 -5.390 1.00 91.75 96 PHE A N 1
ATOM 740 C CA . PHE A 1 96 ? -21.583 19.169 -4.001 1.00 91.75 96 PHE A CA 1
ATOM 741 C C . PHE A 1 96 ? -20.151 19.700 -3.912 1.00 91.75 96 PHE A C 1
ATOM 743 O O . PHE A 1 96 ? -19.913 20.728 -3.289 1.00 91.75 96 PHE A O 1
ATOM 750 N N . ILE A 1 97 ? -19.198 19.056 -4.596 1.00 90.50 97 ILE A N 1
ATOM 751 C CA . ILE A 1 97 ? -17.799 19.514 -4.618 1.00 90.50 97 ILE A CA 1
ATOM 752 C C . ILE A 1 97 ? -17.699 20.913 -5.238 1.00 90.50 97 ILE A C 1
ATOM 754 O O . ILE A 1 97 ? -17.012 21.770 -4.692 1.00 90.50 97 ILE A O 1
ATOM 758 N N . ARG A 1 98 ? -18.401 21.172 -6.348 1.00 93.44 98 ARG A N 1
ATOM 759 C CA . ARG A 1 98 ? -18.429 22.495 -6.985 1.00 93.44 98 ARG A CA 1
ATOM 760 C C . ARG A 1 98 ? -19.042 23.555 -6.067 1.00 93.44 98 ARG A C 1
ATOM 762 O O . ARG A 1 98 ? -18.473 24.633 -5.966 1.00 93.44 98 ARG A O 1
ATOM 769 N N . SER A 1 99 ? -20.141 23.235 -5.385 1.00 92.75 99 SER A N 1
ATOM 770 C CA . SER A 1 99 ? -20.802 24.118 -4.415 1.00 92.75 99 SER A CA 1
ATOM 771 C C . SER A 1 99 ? -19.928 24.388 -3.189 1.00 92.75 99 SER A C 1
ATOM 773 O O . SER A 1 99 ? -19.943 25.485 -2.637 1.00 92.75 99 SER A O 1
ATOM 775 N N . LEU A 1 100 ? -19.152 23.394 -2.756 1.00 89.50 100 LEU A N 1
ATOM 776 C CA . LEU A 1 100 ? -18.191 23.542 -1.672 1.00 89.50 100 LEU A CA 1
ATOM 777 C C . LEU A 1 100 ? -17.027 24.439 -2.117 1.00 89.50 100 LEU A C 1
ATOM 779 O O . LEU A 1 100 ? -16.633 25.337 -1.387 1.00 89.50 100 LEU A O 1
ATOM 783 N N . LEU A 1 101 ? -16.514 24.257 -3.336 1.00 91.44 101 LEU A N 1
ATOM 784 C CA . LEU A 1 101 ? -15.424 25.071 -3.884 1.00 91.44 101 LEU A CA 1
ATOM 785 C C . LEU A 1 101 ? -15.841 26.505 -4.241 1.00 91.44 101 LEU A C 1
ATOM 787 O O . LEU A 1 101 ? -14.995 27.393 -4.195 1.00 91.44 101 LEU A O 1
ATOM 791 N N . SER A 1 102 ? -17.110 26.754 -4.586 1.00 94.19 102 SER A N 1
ATOM 792 C CA . SER A 1 102 ? -17.600 28.113 -4.865 1.00 94.19 102 SER A CA 1
ATOM 793 C C . SER A 1 102 ? -17.683 28.983 -3.610 1.00 94.19 102 SER A C 1
ATOM 795 O O . SER A 1 102 ? -17.623 30.207 -3.706 1.00 94.19 102 SER A O 1
ATOM 797 N N . ASN A 1 103 ? -17.785 28.372 -2.428 1.00 91.62 103 ASN A N 1
ATOM 798 C CA . ASN A 1 103 ? -17.784 29.093 -1.162 1.00 91.62 103 ASN A CA 1
ATOM 799 C C . ASN A 1 103 ? -16.340 29.368 -0.718 1.00 91.62 103 ASN A C 1
ATOM 801 O O . ASN A 1 103 ? -15.539 28.442 -0.602 1.00 91.62 103 ASN A O 1
ATOM 805 N N . LYS A 1 104 ? -16.014 30.627 -0.379 1.00 86.25 104 LYS A N 1
ATOM 806 C CA . LYS A 1 104 ? -14.669 31.019 0.105 1.00 86.25 104 LYS A CA 1
ATOM 807 C C . LYS A 1 104 ? -14.190 30.138 1.270 1.00 86.25 104 LYS A C 1
ATOM 809 O O . LYS A 1 104 ? -13.045 29.693 1.280 1.00 86.25 104 LYS A O 1
ATOM 814 N N . SER A 1 105 ? -15.086 29.821 2.205 1.00 84.44 105 SER A N 1
ATOM 815 C CA . SER A 1 105 ? -14.800 28.929 3.337 1.00 84.44 105 SER A CA 1
ATOM 816 C C . S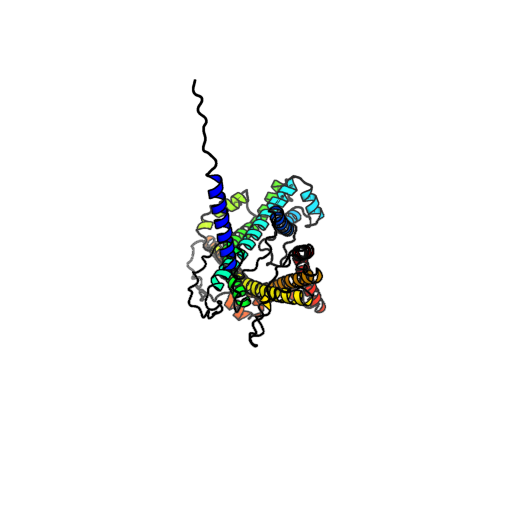ER A 1 105 ? -14.638 27.468 2.920 1.00 84.44 105 SER A C 1
ATOM 818 O O . SER A 1 105 ? -13.856 26.740 3.525 1.00 84.44 105 SER A O 1
ATOM 820 N N . GLY A 1 106 ? -15.336 27.028 1.872 1.00 85.25 106 GLY A N 1
ATOM 821 C CA . GLY A 1 106 ? -15.305 25.633 1.456 1.00 85.25 106 GLY A CA 1
ATOM 822 C C . GLY A 1 106 ? -13.990 25.234 0.785 1.00 85.25 106 GLY A C 1
ATOM 823 O O . GLY A 1 106 ? -13.571 24.094 0.953 1.00 85.25 106 GLY A O 1
ATOM 824 N N . LEU A 1 107 ? -13.250 26.158 0.156 1.00 87.81 107 LEU A N 1
ATOM 825 C CA . LEU A 1 107 ? -11.880 25.875 -0.301 1.00 87.81 107 LEU A CA 1
ATOM 826 C C . LEU A 1 107 ? -10.930 25.585 0.873 1.00 87.81 107 LEU A C 1
ATOM 828 O O . LEU A 1 107 ? -10.128 24.648 0.807 1.00 87.81 107 LEU A O 1
ATOM 832 N N . ILE A 1 108 ? -11.056 26.332 1.974 1.00 86.75 108 ILE A N 1
ATOM 833 C CA . ILE A 1 108 ? -10.293 26.087 3.207 1.00 86.75 108 ILE A CA 1
ATOM 834 C C . ILE A 1 108 ? -10.698 24.736 3.801 1.00 86.75 108 ILE A C 1
ATOM 836 O O . ILE A 1 108 ? -9.829 23.930 4.123 1.00 86.75 108 ILE A O 1
ATOM 840 N N . THR A 1 109 ? -12.000 24.441 3.877 1.00 83.31 109 THR A N 1
ATOM 841 C CA . THR A 1 109 ? -12.509 23.149 4.362 1.00 83.31 109 THR A CA 1
ATOM 842 C C . THR A 1 109 ? -11.988 21.981 3.530 1.00 83.31 109 THR A C 1
ATOM 844 O O . THR A 1 109 ? -11.481 21.011 4.089 1.00 83.31 109 THR A O 1
ATOM 847 N N . VAL A 1 110 ? -12.061 22.071 2.198 1.00 85.81 110 VAL A N 1
ATOM 848 C CA . VAL A 1 110 ? -11.540 21.049 1.277 1.00 85.81 110 VAL A CA 1
ATOM 849 C C . VAL A 1 110 ? -10.048 20.848 1.507 1.00 85.81 110 VAL A C 1
ATOM 851 O O . VAL A 1 110 ? -9.598 19.711 1.641 1.00 85.81 110 VAL A O 1
ATOM 854 N N . THR A 1 111 ? -9.289 21.937 1.616 1.00 85.19 111 THR A N 1
ATOM 855 C CA . THR A 1 111 ? -7.844 21.877 1.849 1.00 85.19 111 THR A CA 1
ATOM 856 C C . THR A 1 111 ? -7.536 21.219 3.192 1.00 85.19 111 THR A C 1
ATOM 858 O O . THR A 1 111 ? -6.727 20.298 3.244 1.00 85.19 111 THR A O 1
ATOM 861 N N . LEU A 1 112 ? -8.216 21.608 4.270 1.00 81.38 112 LEU A N 1
ATOM 862 C CA . LEU A 1 112 ? -7.983 21.084 5.619 1.00 81.38 112 LEU A CA 1
ATOM 863 C C . LEU A 1 112 ? -8.378 19.603 5.734 1.00 81.38 112 LEU A C 1
ATOM 865 O O . LEU A 1 112 ? -7.724 18.841 6.438 1.00 81.38 112 LEU A O 1
ATOM 869 N N . VAL A 1 113 ? -9.397 19.166 4.993 1.00 80.69 113 VAL A N 1
ATOM 870 C CA . VAL A 1 113 ? -9.841 17.766 4.964 1.00 80.69 113 VAL A CA 1
ATOM 871 C C . VAL A 1 113 ? -8.940 16.884 4.097 1.00 80.69 113 VAL A C 1
ATOM 873 O O . VAL A 1 113 ? -8.629 15.760 4.490 1.00 80.69 113 VAL A O 1
ATOM 876 N N . ILE A 1 114 ? -8.518 17.361 2.922 1.00 81.81 114 ILE A N 1
ATOM 877 C CA . ILE A 1 114 ? -7.733 16.565 1.965 1.00 81.81 114 ILE A CA 1
ATOM 878 C C . ILE A 1 114 ? -6.243 16.550 2.324 1.00 81.81 114 ILE A C 1
ATOM 880 O O . ILE A 1 114 ? -5.594 15.508 2.186 1.00 81.81 114 ILE A O 1
ATOM 884 N N . THR A 1 115 ? -5.690 17.677 2.781 1.00 81.00 115 THR A N 1
ATOM 885 C CA . THR A 1 115 ? -4.236 17.855 2.942 1.00 81.00 115 THR A CA 1
ATOM 886 C C . THR A 1 115 ? -3.620 16.880 3.943 1.00 81.00 115 THR A C 1
ATOM 888 O O . THR A 1 115 ? -2.616 16.267 3.589 1.00 81.00 115 THR A O 1
ATOM 891 N N . PRO A 1 116 ? -4.174 16.637 5.149 1.00 81.00 116 PRO A N 1
ATOM 892 C CA . PRO A 1 116 ? -3.534 15.728 6.099 1.00 81.00 116 PRO A CA 1
ATOM 893 C C . PRO A 1 116 ? -3.477 14.268 5.608 1.00 81.00 116 PRO A C 1
ATOM 895 O O . PRO A 1 116 ? -2.380 13.702 5.590 1.00 81.00 116 PRO A O 1
ATOM 898 N N . PRO A 1 117 ? -4.580 13.646 5.130 1.00 78.69 117 PRO A N 1
ATOM 899 C CA . PRO A 1 117 ? -4.521 12.332 4.482 1.00 78.69 117 PRO A CA 1
ATOM 900 C C . PRO A 1 117 ? -3.532 12.276 3.319 1.00 78.69 117 PRO A C 1
ATOM 902 O O . PRO A 1 117 ? -2.809 11.293 3.146 1.00 78.69 117 PRO A O 1
ATOM 905 N N . MET A 1 118 ? -3.492 13.341 2.520 1.00 80.06 118 MET A N 1
ATOM 906 C CA . MET A 1 118 ? -2.602 13.444 1.381 1.00 80.06 118 MET A CA 1
ATOM 907 C C . MET A 1 118 ? -1.129 13.496 1.803 1.00 80.06 118 MET A C 1
ATOM 909 O O . MET A 1 118 ? -0.325 12.752 1.244 1.00 80.06 118 MET A O 1
ATOM 913 N N . LEU A 1 119 ? -0.789 14.308 2.805 1.00 80.75 119 LEU A N 1
ATOM 914 C CA . LEU A 1 119 ? 0.558 14.426 3.356 1.00 80.75 119 LEU A CA 1
ATOM 915 C C . LEU A 1 119 ? 1.026 13.085 3.924 1.00 80.75 119 LEU A C 1
ATOM 917 O O . LEU A 1 119 ? 2.120 12.638 3.606 1.00 80.75 119 LEU A O 1
ATOM 921 N N . VAL A 1 120 ? 0.171 12.390 4.682 1.00 81.44 120 VAL A N 1
ATOM 922 C CA . VAL A 1 120 ? 0.481 11.047 5.199 1.00 81.44 120 VAL A CA 1
ATOM 923 C C . VAL A 1 120 ? 0.765 10.072 4.055 1.00 81.44 120 VAL A C 1
ATOM 925 O O . VAL A 1 120 ? 1.762 9.353 4.093 1.00 81.44 120 VAL A O 1
ATOM 928 N N . ASN A 1 121 ? -0.071 10.052 3.013 1.00 81.31 121 ASN A N 1
ATOM 929 C CA . ASN A 1 121 ? 0.145 9.180 1.857 1.00 81.31 121 ASN A CA 1
ATOM 930 C C . ASN A 1 121 ? 1.427 9.543 1.081 1.00 81.31 121 ASN A C 1
ATOM 932 O O . ASN A 1 121 ? 2.131 8.639 0.631 1.00 81.31 121 ASN A O 1
ATOM 936 N N . ALA A 1 122 ? 1.757 10.832 0.960 1.00 80.38 122 ALA A N 1
ATOM 937 C CA . ALA A 1 122 ? 2.992 11.297 0.331 1.00 80.38 122 ALA A CA 1
ATOM 938 C C . ALA A 1 122 ? 4.228 10.870 1.136 1.00 80.38 122 ALA A C 1
ATOM 940 O O . ALA A 1 122 ? 5.140 10.266 0.574 1.00 80.38 122 ALA A O 1
ATOM 941 N N . THR A 1 123 ? 4.222 11.076 2.456 1.00 82.88 123 THR A N 1
ATOM 942 C CA . THR A 1 123 ? 5.293 10.629 3.360 1.00 82.88 123 THR A CA 1
ATOM 943 C C . THR A 1 123 ? 5.478 9.115 3.306 1.00 82.88 123 THR A C 1
ATOM 945 O O . THR A 1 123 ? 6.605 8.632 3.310 1.00 82.88 123 THR A O 1
ATOM 948 N N . LEU A 1 124 ? 4.390 8.345 3.197 1.00 83.06 124 LEU A N 1
ATOM 949 C CA . LEU A 1 124 ? 4.465 6.890 3.041 1.00 83.06 124 LEU A CA 1
ATOM 950 C C . LEU A 1 124 ? 5.080 6.467 1.709 1.00 83.06 124 LEU A C 1
ATOM 952 O O . LEU A 1 124 ? 5.874 5.529 1.685 1.00 83.06 124 LEU A O 1
ATOM 956 N N . GLY A 1 125 ? 4.711 7.136 0.615 1.00 81.81 125 GLY A N 1
ATOM 957 C CA . GLY A 1 125 ? 5.322 6.906 -0.691 1.00 81.81 125 GLY A CA 1
ATOM 958 C C . GLY A 1 125 ? 6.816 7.216 -0.661 1.00 81.81 125 GLY A C 1
ATOM 959 O O . GLY A 1 125 ? 7.622 6.378 -1.056 1.00 81.81 125 GLY A O 1
ATOM 960 N N . PHE A 1 126 ? 7.181 8.377 -0.114 1.00 85.00 126 PHE A N 1
ATOM 961 C CA . PHE A 1 126 ? 8.571 8.789 0.053 1.00 85.00 126 PHE A CA 1
ATOM 962 C C . PHE A 1 126 ? 9.366 7.782 0.893 1.00 85.00 126 PHE A C 1
ATOM 964 O O . PHE A 1 126 ? 10.396 7.290 0.443 1.00 85.00 126 PHE A O 1
ATOM 971 N N . LEU A 1 127 ? 8.859 7.398 2.069 1.00 87.81 127 LEU A N 1
ATOM 972 C CA . LEU A 1 127 ? 9.522 6.435 2.949 1.00 87.81 127 LEU A CA 1
ATOM 973 C C . LEU A 1 127 ? 9.736 5.081 2.261 1.00 87.81 127 LEU A C 1
ATOM 975 O O . LEU A 1 127 ? 10.802 4.485 2.410 1.00 87.81 127 LEU A O 1
ATOM 979 N N . LEU A 1 128 ? 8.740 4.604 1.508 1.00 88.38 128 LEU A N 1
ATOM 980 C CA . LEU A 1 128 ? 8.823 3.348 0.767 1.00 88.38 128 LEU A CA 1
ATOM 981 C C . LEU A 1 128 ? 9.926 3.398 -0.295 1.00 88.38 128 LEU A C 1
ATOM 983 O O . LEU A 1 128 ? 10.764 2.499 -0.332 1.00 88.38 128 LEU A O 1
ATOM 987 N N . PHE A 1 129 ? 9.936 4.429 -1.144 1.00 85.62 129 PHE A N 1
ATOM 988 C CA . PHE A 1 129 ? 10.926 4.546 -2.217 1.00 85.62 129 PHE A CA 1
ATOM 989 C C . PHE A 1 129 ? 12.336 4.776 -1.676 1.00 85.62 129 PHE A C 1
ATOM 991 O O . PHE A 1 129 ? 13.260 4.094 -2.109 1.00 85.62 129 PHE A O 1
ATOM 998 N N . THR A 1 130 ? 12.498 5.648 -0.680 1.00 87.12 130 THR A N 1
ATOM 999 C CA . THR A 1 130 ? 13.796 5.895 -0.038 1.00 87.12 130 THR A CA 1
ATOM 1000 C C . THR A 1 130 ? 14.343 4.620 0.602 1.00 87.12 130 THR A C 1
ATOM 1002 O O . THR A 1 130 ? 15.496 4.260 0.378 1.00 87.12 130 THR A O 1
ATOM 1005 N N . SER A 1 131 ? 13.500 3.879 1.330 1.00 92.38 131 SER A N 1
ATOM 1006 C CA . SER A 1 131 ? 13.904 2.615 1.955 1.00 92.38 131 SER A CA 1
ATOM 1007 C C . SER A 1 131 ? 14.256 1.561 0.900 1.00 92.38 131 SER A C 1
ATOM 1009 O O . SER A 1 131 ? 15.275 0.890 1.027 1.00 92.38 131 SER A O 1
ATOM 1011 N N . HIS A 1 132 ? 13.464 1.440 -0.171 1.00 91.94 132 HIS A N 1
ATOM 1012 C CA . HIS A 1 132 ? 13.753 0.525 -1.279 1.00 91.94 132 HIS A CA 1
ATOM 1013 C C . HIS A 1 132 ? 15.103 0.834 -1.940 1.00 91.94 132 HIS A C 1
ATOM 1015 O O . HIS A 1 132 ? 15.874 -0.092 -2.191 1.00 91.94 132 HIS A O 1
ATOM 1021 N N . SER A 1 133 ? 15.412 2.107 -2.206 1.00 88.31 133 SER A N 1
ATOM 1022 C CA . SER A 1 133 ? 16.700 2.512 -2.786 1.00 88.31 133 SER A CA 1
ATOM 1023 C C . SER A 1 133 ? 17.871 2.160 -1.870 1.00 88.31 133 SER A C 1
ATOM 1025 O O . SER A 1 133 ? 18.837 1.557 -2.333 1.00 88.31 133 SER A O 1
ATOM 1027 N N . ILE A 1 134 ? 17.757 2.439 -0.566 1.00 91.75 134 ILE A N 1
ATOM 1028 C CA . ILE A 1 134 ? 18.783 2.085 0.429 1.00 91.75 134 ILE A CA 1
ATOM 1029 C C . ILE A 1 134 ? 19.015 0.569 0.456 1.00 91.75 134 ILE A C 1
ATOM 1031 O O . ILE A 1 134 ? 20.156 0.126 0.339 1.00 91.75 134 ILE A O 1
ATOM 1035 N N . PHE A 1 135 ? 17.952 -0.241 0.552 1.00 95.25 135 PHE A N 1
ATOM 1036 C CA . PHE A 1 135 ? 18.094 -1.701 0.544 1.00 95.25 135 PHE A CA 1
ATOM 1037 C C . PHE A 1 135 ? 18.654 -2.222 -0.779 1.00 95.25 135 PHE A C 1
ATOM 1039 O O . PHE A 1 135 ? 19.477 -3.128 -0.763 1.00 95.25 135 PHE A O 1
ATOM 1046 N N . SER A 1 136 ? 18.254 -1.651 -1.917 1.00 91.69 136 SER A N 1
ATOM 1047 C CA . SER A 1 136 ? 18.769 -2.067 -3.227 1.00 91.69 136 SER A CA 1
ATOM 1048 C C . SER A 1 136 ? 20.278 -1.847 -3.332 1.00 91.69 136 SER A C 1
ATOM 1050 O O . SER A 1 136 ? 20.988 -2.728 -3.804 1.00 91.69 136 SER A O 1
ATOM 1052 N N . LEU A 1 137 ? 20.775 -0.705 -2.848 1.00 89.56 137 LEU A N 1
ATOM 1053 C CA . LEU A 1 137 ? 22.205 -0.384 -2.846 1.00 89.56 137 LEU A CA 1
ATOM 1054 C C . LEU A 1 137 ? 22.981 -1.248 -1.852 1.00 89.56 137 LEU A C 1
ATOM 1056 O O . LEU A 1 137 ? 24.042 -1.763 -2.191 1.00 89.56 137 LEU A O 1
ATOM 1060 N N . ALA A 1 138 ? 22.435 -1.453 -0.651 1.00 91.56 138 ALA A N 1
ATOM 1061 C CA . ALA A 1 138 ? 23.047 -2.320 0.351 1.00 91.56 138 ALA A CA 1
ATOM 1062 C C . ALA A 1 138 ? 23.152 -3.774 -0.144 1.00 91.56 138 ALA A C 1
ATOM 1064 O O . ALA A 1 138 ? 24.192 -4.406 0.012 1.00 91.56 138 ALA A O 1
ATOM 1065 N N . LEU A 1 139 ? 22.103 -4.291 -0.793 1.00 92.88 139 LEU A N 1
ATOM 1066 C CA . LEU A 1 139 ? 22.088 -5.647 -1.348 1.00 92.88 139 LEU A CA 1
ATOM 1067 C C . LEU A 1 139 ? 22.992 -5.786 -2.575 1.00 92.88 139 LEU A C 1
ATOM 1069 O O . LEU A 1 139 ? 23.615 -6.830 -2.738 1.00 92.88 139 LEU A O 1
ATOM 1073 N N . ALA A 1 140 ? 23.109 -4.750 -3.410 1.00 89.88 140 ALA A N 1
ATOM 1074 C CA . ALA A 1 140 ? 23.996 -4.764 -4.574 1.00 89.88 140 ALA A CA 1
ATOM 1075 C C . ALA A 1 140 ? 25.484 -4.886 -4.194 1.00 89.88 140 ALA A C 1
ATOM 1077 O O . ALA A 1 140 ? 26.279 -5.353 -5.007 1.00 89.88 140 ALA A O 1
ATOM 1078 N N . LYS A 1 141 ? 25.859 -4.507 -2.963 1.00 87.44 141 LYS A N 1
ATOM 1079 C CA . LYS A 1 141 ? 27.217 -4.686 -2.429 1.00 87.44 141 LYS A CA 1
ATOM 1080 C C . LYS A 1 141 ? 27.519 -6.111 -1.958 1.00 87.44 141 LYS A C 1
ATOM 1082 O O . LYS A 1 141 ? 28.680 -6.433 -1.737 1.00 87.44 141 LYS A O 1
ATOM 1087 N N . LEU A 1 142 ? 26.511 -6.965 -1.775 1.00 91.25 142 LEU A N 1
ATOM 1088 C CA . LEU A 1 142 ? 26.752 -8.339 -1.341 1.00 91.25 142 LEU A CA 1
ATOM 1089 C C . LEU A 1 142 ? 27.348 -9.157 -2.491 1.00 91.25 142 LEU A C 1
ATOM 1091 O O . LEU A 1 142 ? 26.851 -9.115 -3.617 1.00 91.25 142 LEU A O 1
ATOM 1095 N N . SER A 1 143 ? 28.356 -9.971 -2.180 1.00 88.31 143 SER A N 1
ATOM 1096 C CA . SER A 1 143 ? 29.058 -10.835 -3.143 1.00 88.31 143 SER A CA 1
ATOM 1097 C C . SER A 1 143 ? 28.133 -11.793 -3.902 1.00 88.31 143 SER A C 1
ATOM 1099 O O . SER A 1 143 ? 28.406 -12.136 -5.044 1.00 88.31 143 SER A O 1
ATOM 1101 N N . ILE A 1 144 ? 27.000 -12.177 -3.303 1.00 90.12 144 ILE A N 1
ATOM 1102 C CA . ILE A 1 144 ? 25.961 -13.008 -3.936 1.00 90.12 144 ILE A CA 1
ATOM 1103 C C . ILE A 1 144 ? 25.356 -12.312 -5.172 1.00 90.12 144 ILE A C 1
ATOM 1105 O O . ILE A 1 144 ? 24.942 -12.974 -6.123 1.00 90.12 144 ILE A O 1
ATOM 1109 N N . PHE A 1 145 ? 25.283 -10.978 -5.160 1.00 88.31 145 PHE A N 1
ATOM 1110 C CA . PHE A 1 145 ? 24.710 -10.176 -6.245 1.00 88.31 145 PHE A CA 1
ATOM 1111 C C . PHE A 1 145 ? 25.760 -9.540 -7.151 1.00 88.31 145 PHE A C 1
ATOM 1113 O O . PHE A 1 145 ? 25.439 -9.224 -8.301 1.00 88.31 145 PHE A O 1
ATOM 1120 N N . GLN A 1 146 ? 26.988 -9.367 -6.660 1.00 84.62 146 GLN A N 1
ATOM 1121 C CA . GLN A 1 146 ? 28.105 -8.918 -7.475 1.00 84.62 146 GLN A CA 1
ATOM 1122 C C . GLN A 1 146 ? 28.473 -10.009 -8.477 1.00 84.62 146 GLN A C 1
ATOM 1124 O O . GLN A 1 146 ? 28.765 -11.153 -8.127 1.00 84.62 146 GLN A O 1
ATOM 1129 N N . ARG A 1 147 ? 28.473 -9.652 -9.761 1.00 76.25 147 ARG A N 1
ATOM 1130 C CA . ARG A 1 147 ? 29.108 -10.490 -10.770 1.00 76.25 147 ARG A CA 1
ATOM 1131 C C . ARG A 1 147 ? 30.593 -10.508 -10.430 1.00 76.25 147 ARG A C 1
ATOM 1133 O O . ARG A 1 147 ? 31.211 -9.447 -10.416 1.00 76.25 147 ARG A O 1
ATOM 1140 N N . LYS A 1 148 ? 31.142 -11.687 -10.131 1.00 75.50 148 LYS A N 1
ATOM 1141 C CA . LYS A 1 148 ? 32.584 -11.890 -9.985 1.00 75.50 148 LYS A CA 1
ATOM 1142 C C . LYS A 1 148 ? 33.208 -11.657 -11.363 1.00 75.50 148 LYS A C 1
ATOM 1144 O O . LYS A 1 148 ? 33.354 -12.579 -12.155 1.00 75.50 148 LYS A O 1
ATOM 1149 N N . LEU A 1 149 ? 33.420 -10.390 -11.705 1.00 68.62 149 LEU A N 1
ATOM 1150 C CA . LEU A 1 149 ? 34.285 -10.001 -12.801 1.00 68.62 149 LEU A CA 1
ATOM 1151 C C . LEU A 1 149 ? 35.677 -10.368 -12.311 1.00 68.62 149 LEU A C 1
ATOM 1153 O O . LEU A 1 149 ? 36.222 -9.721 -11.421 1.00 68.62 149 LEU A O 1
ATOM 1157 N N . GLU A 1 150 ? 36.180 -11.493 -12.805 1.00 63.12 150 GLU A N 1
ATOM 1158 C CA . GLU A 1 150 ? 37.593 -11.830 -12.722 1.00 63.12 150 GLU A CA 1
ATOM 1159 C C . GLU A 1 150 ? 38.326 -10.783 -13.556 1.00 63.12 150 GLU A C 1
ATOM 1161 O O . GLU A 1 150 ? 38.558 -10.936 -14.752 1.00 63.12 150 GLU A O 1
ATOM 1166 N N . THR A 1 151 ? 38.564 -9.627 -12.943 1.00 60.91 151 THR A N 1
ATOM 1167 C CA . THR A 1 151 ? 39.433 -8.612 -13.506 1.00 60.91 151 THR A CA 1
ATOM 1168 C C . THR A 1 151 ? 40.845 -9.150 -13.327 1.00 60.91 151 THR A C 1
ATOM 1170 O O . THR A 1 151 ? 41.404 -9.089 -12.236 1.00 60.91 151 THR A O 1
ATOM 1173 N N . ASP A 1 152 ? 41.405 -9.702 -14.400 1.00 62.16 152 ASP A N 1
ATOM 1174 C CA . ASP A 1 152 ? 42.761 -10.276 -14.482 1.00 62.16 152 ASP A CA 1
ATOM 1175 C C . ASP A 1 152 ? 43.895 -9.257 -14.225 1.00 62.16 152 ASP A C 1
ATOM 1177 O O . ASP A 1 152 ? 45.078 -9.558 -14.367 1.00 62.16 152 ASP A O 1
ATOM 1181 N N . GLN A 1 153 ? 43.565 -8.026 -13.840 1.00 58.22 153 GLN A N 1
ATOM 1182 C CA . GLN A 1 153 ? 44.522 -6.977 -13.519 1.00 58.22 153 GLN A CA 1
ATOM 1183 C C . GLN A 1 153 ? 44.281 -6.547 -12.075 1.00 58.22 153 GLN A C 1
ATOM 1185 O O . GLN A 1 153 ? 43.249 -5.956 -11.766 1.00 58.22 153 GLN A O 1
ATOM 1190 N N . GLY A 1 154 ? 45.224 -6.899 -11.193 1.00 60.69 154 GLY A N 1
ATOM 1191 C CA . GLY A 1 154 ? 45.195 -6.730 -9.733 1.00 60.69 154 GLY A CA 1
ATOM 1192 C C . GLY A 1 154 ? 45.204 -5.284 -9.227 1.00 60.69 154 GLY A C 1
ATOM 1193 O O . GLY A 1 154 ? 45.854 -4.981 -8.228 1.00 60.69 154 GLY A O 1
ATOM 1194 N N . GLU A 1 155 ? 44.495 -4.383 -9.898 1.00 63.91 155 GLU A N 1
ATOM 1195 C CA . GLU A 1 155 ? 44.294 -3.020 -9.444 1.00 63.91 155 GLU A CA 1
ATOM 1196 C C . GLU A 1 155 ? 43.084 -2.989 -8.504 1.00 63.91 155 GLU A C 1
ATOM 1198 O O . GLU A 1 155 ? 41.923 -3.040 -8.915 1.00 63.91 155 GLU A O 1
ATOM 1203 N N . VAL A 1 156 ? 43.380 -2.968 -7.202 1.00 55.81 156 VAL A N 1
ATOM 1204 C CA . VAL A 1 156 ? 42.401 -2.825 -6.122 1.00 55.81 156 VAL A CA 1
ATOM 1205 C C . VAL A 1 156 ? 41.645 -1.516 -6.336 1.00 55.81 156 VAL A C 1
ATOM 1207 O O . VAL A 1 156 ? 42.129 -0.431 -6.009 1.00 55.81 156 VAL A O 1
ATOM 1210 N N . THR A 1 157 ? 40.456 -1.613 -6.924 1.00 58.44 157 THR A N 1
ATOM 1211 C CA . THR A 1 157 ? 39.580 -0.467 -7.139 1.00 58.44 157 THR A CA 1
ATOM 1212 C C . THR A 1 157 ? 39.125 0.005 -5.765 1.00 58.44 157 THR A C 1
ATOM 1214 O O . THR A 1 157 ? 38.492 -0.744 -5.020 1.00 58.44 157 THR A O 1
ATOM 1217 N N . LYS A 1 158 ? 39.518 1.230 -5.400 1.00 60.59 158 LYS A N 1
ATOM 1218 C CA . LYS A 1 158 ? 39.093 1.885 -4.160 1.00 60.59 158 LYS A CA 1
ATOM 1219 C C . LYS A 1 158 ? 37.575 1.796 -4.071 1.00 60.59 158 LYS A C 1
ATOM 1221 O O . LYS A 1 158 ? 36.889 2.134 -5.030 1.00 60.59 158 LYS A O 1
ATOM 1226 N N . GLU A 1 159 ? 37.074 1.303 -2.945 1.00 61.06 159 GLU A N 1
ATOM 1227 C CA . GLU A 1 159 ? 35.643 1.201 -2.690 1.00 61.06 159 GLU A CA 1
ATOM 1228 C C . GLU A 1 159 ? 35.003 2.578 -2.892 1.00 61.06 159 GLU A C 1
ATOM 1230 O O . GLU A 1 159 ? 35.259 3.498 -2.117 1.00 61.06 159 GLU A O 1
ATOM 1235 N N . ASP A 1 160 ? 34.201 2.736 -3.946 1.00 63.47 160 ASP A N 1
ATOM 1236 C CA . ASP A 1 160 ? 33.458 3.971 -4.166 1.00 63.47 160 ASP A CA 1
ATOM 1237 C C . ASP A 1 160 ? 32.566 4.224 -2.940 1.00 63.47 160 ASP A C 1
ATOM 1239 O O . ASP A 1 160 ? 31.614 3.479 -2.649 1.00 63.47 160 ASP A O 1
ATOM 1243 N N . GLU A 1 161 ? 32.905 5.271 -2.185 1.00 67.12 161 GLU A N 1
ATOM 1244 C CA . GLU A 1 161 ? 32.094 5.753 -1.077 1.00 67.12 161 GLU A CA 1
ATOM 1245 C C . GLU A 1 161 ? 30.668 6.020 -1.576 1.00 67.12 161 GLU A C 1
ATOM 1247 O O . GLU A 1 161 ? 30.434 6.520 -2.681 1.00 67.12 161 GLU A O 1
ATOM 1252 N N . ILE A 1 162 ? 29.682 5.640 -0.761 1.00 61.09 162 ILE A N 1
ATOM 1253 C CA . ILE A 1 162 ? 28.262 5.760 -1.100 1.00 61.09 162 ILE A CA 1
ATOM 1254 C C . ILE A 1 162 ? 27.883 7.241 -1.067 1.00 61.09 162 ILE A C 1
ATOM 1256 O O . ILE A 1 162 ? 27.374 7.747 -0.070 1.00 61.09 162 ILE A O 1
ATOM 1260 N N . ASN A 1 163 ? 28.113 7.942 -2.169 1.00 75.88 163 ASN A N 1
ATOM 1261 C CA . ASN A 1 163 ? 27.655 9.310 -2.327 1.00 75.88 163 ASN A CA 1
ATOM 1262 C C . ASN A 1 163 ? 26.143 9.341 -2.600 1.00 75.88 163 ASN A C 1
ATOM 1264 O O . ASN A 1 163 ? 25.575 8.439 -3.225 1.00 75.88 163 ASN A O 1
ATOM 1268 N N . LEU A 1 164 ? 25.475 10.410 -2.149 1.00 64.62 164 LEU A N 1
ATOM 1269 C CA . LEU A 1 164 ? 24.044 10.652 -2.389 1.00 64.62 164 LEU A CA 1
ATOM 1270 C C . LEU A 1 164 ? 23.715 10.632 -3.892 1.00 64.62 164 LEU A C 1
ATOM 1272 O O . LEU A 1 164 ? 22.636 10.205 -4.294 1.00 64.62 164 LEU A O 1
ATOM 1276 N N . GLU A 1 165 ? 24.670 11.040 -4.728 1.00 66.38 165 GLU A N 1
ATOM 1277 C CA . GLU A 1 165 ? 24.557 10.957 -6.183 1.00 66.38 165 GLU A CA 1
ATOM 1278 C C . GLU A 1 165 ? 24.420 9.513 -6.671 1.00 66.38 165 GLU A C 1
ATOM 1280 O O . GLU A 1 165 ? 23.554 9.236 -7.497 1.00 66.38 165 GLU A O 1
ATOM 1285 N N . THR A 1 166 ? 25.182 8.570 -6.110 1.00 64.94 166 THR A N 1
ATOM 1286 C CA . THR A 1 166 ? 25.042 7.131 -6.388 1.00 64.94 166 THR A CA 1
ATOM 1287 C C . THR A 1 166 ? 23.689 6.609 -5.903 1.00 64.94 166 THR A C 1
ATOM 1289 O O . THR A 1 166 ? 23.067 5.770 -6.556 1.00 64.94 166 THR A O 1
ATOM 1292 N N . LEU A 1 167 ? 23.181 7.157 -4.792 1.00 62.28 167 LEU A N 1
ATOM 1293 C CA . LEU A 1 167 ? 21.860 6.815 -4.263 1.00 62.28 167 LEU A CA 1
ATOM 1294 C C . LEU A 1 167 ? 20.714 7.263 -5.189 1.00 62.28 167 LEU A C 1
ATOM 1296 O O . LEU A 1 167 ? 19.702 6.571 -5.296 1.00 62.28 167 LEU A O 1
ATOM 1300 N N . ILE A 1 168 ? 20.885 8.403 -5.866 1.00 59.44 168 ILE A N 1
ATOM 1301 C CA . ILE A 1 168 ? 19.906 8.980 -6.799 1.00 59.44 168 ILE A CA 1
ATOM 1302 C C . ILE A 1 168 ? 20.032 8.360 -8.197 1.00 59.44 168 ILE A C 1
ATOM 1304 O O . ILE A 1 168 ? 19.017 8.082 -8.836 1.00 59.44 168 ILE A O 1
ATOM 1308 N N . ARG A 1 169 ? 21.260 8.130 -8.678 1.00 61.78 169 ARG A N 1
ATOM 1309 C CA . ARG A 1 169 ? 21.534 7.591 -10.020 1.00 61.78 169 ARG A CA 1
ATOM 1310 C C . ARG A 1 169 ? 21.244 6.091 -10.117 1.00 61.78 169 ARG A C 1
ATOM 1312 O O . ARG A 1 169 ? 20.914 5.605 -11.196 1.00 61.78 169 ARG A O 1
ATOM 1319 N N . GLY A 1 170 ? 21.289 5.388 -8.985 1.00 61.16 170 GLY A N 1
ATOM 1320 C CA . GLY A 1 170 ? 21.111 3.944 -8.906 1.00 61.16 170 GLY A CA 1
ATOM 1321 C C . GLY A 1 170 ? 22.410 3.181 -9.193 1.00 61.16 170 GLY A C 1
ATOM 1322 O O . GLY A 1 170 ? 23.379 3.758 -9.690 1.00 61.16 170 GLY A O 1
ATOM 1323 N N . PRO A 1 171 ? 22.456 1.883 -8.853 1.00 59.59 171 PRO A N 1
ATOM 1324 C CA . PRO A 1 171 ? 23.636 1.058 -9.079 1.00 59.59 171 PRO A CA 1
ATOM 1325 C C . PRO A 1 171 ? 23.932 0.938 -10.580 1.00 59.59 171 PRO A C 1
ATOM 1327 O O . PRO A 1 171 ? 23.052 0.588 -11.366 1.00 59.59 171 PRO A O 1
ATOM 1330 N N . THR A 1 172 ? 25.176 1.221 -10.969 1.00 63.81 172 THR A N 1
ATOM 1331 C CA . THR A 1 172 ? 25.681 1.068 -12.346 1.00 63.81 172 THR A CA 1
ATOM 1332 C C . THR A 1 172 ? 25.955 -0.393 -12.697 1.00 63.81 172 THR A C 1
ATOM 1334 O O . THR A 1 172 ? 25.841 -0.787 -13.854 1.00 63.81 172 THR A O 1
ATOM 1337 N N . VAL A 1 173 ? 26.268 -1.217 -11.694 1.00 68.50 173 VAL A N 1
ATOM 1338 C CA . VAL A 1 173 ? 26.519 -2.649 -11.867 1.00 68.50 173 VAL A CA 1
ATOM 1339 C C . VAL A 1 173 ? 25.191 -3.391 -11.976 1.00 68.50 173 VAL A C 1
ATOM 1341 O O . VAL A 1 173 ? 24.384 -3.386 -11.045 1.00 68.50 173 VAL A O 1
ATOM 1344 N N . ILE A 1 174 ? 24.973 -4.052 -13.113 1.00 72.12 174 ILE A N 1
ATOM 1345 C CA . ILE A 1 174 ? 23.810 -4.912 -13.341 1.00 72.12 174 ILE A CA 1
ATOM 1346 C C . ILE A 1 174 ? 23.988 -6.182 -12.490 1.00 72.12 174 ILE A C 1
ATOM 1348 O O . ILE A 1 174 ? 24.911 -6.956 -12.750 1.00 72.12 174 ILE A O 1
ATOM 1352 N N . PRO A 1 175 ? 23.135 -6.429 -11.480 1.00 81.25 175 PRO A N 1
ATOM 1353 C CA . PRO A 1 175 ? 23.260 -7.620 -10.648 1.00 81.25 175 PRO A CA 1
ATOM 1354 C C . PRO A 1 175 ? 22.805 -8.867 -11.422 1.00 81.25 175 PRO A C 1
ATOM 1356 O O . PRO A 1 175 ? 21.948 -8.771 -12.302 1.00 81.25 175 PRO A O 1
ATOM 1359 N N . ASN A 1 176 ? 23.319 -10.048 -11.058 1.00 83.50 176 ASN A N 1
ATOM 1360 C CA . ASN A 1 176 ? 22.982 -11.325 -11.718 1.00 83.50 176 ASN A CA 1
ATOM 1361 C C . ASN A 1 176 ? 21.488 -11.687 -11.596 1.00 83.50 176 ASN A C 1
ATOM 1363 O O . ASN A 1 176 ? 20.877 -12.211 -12.526 1.00 83.50 176 ASN A O 1
ATOM 1367 N N . HIS A 1 177 ? 20.882 -11.367 -10.447 1.00 91.19 177 HIS A N 1
ATOM 1368 C CA . HIS A 1 177 ? 19.474 -11.646 -10.147 1.00 91.19 177 HIS A CA 1
ATOM 1369 C C . HIS A 1 177 ? 18.728 -10.370 -9.734 1.00 91.19 177 HIS A C 1
ATOM 1371 O O . HIS A 1 177 ? 18.343 -10.203 -8.575 1.00 91.19 177 HIS A O 1
ATOM 1377 N N . PRO A 1 178 ? 18.494 -9.452 -10.678 1.00 91.12 178 PRO A N 1
ATOM 1378 C CA . PRO A 1 178 ? 17.930 -8.134 -10.390 1.00 91.12 178 PRO A CA 1
ATOM 1379 C C . PRO A 1 178 ? 16.476 -8.196 -9.910 1.00 91.12 178 PRO A C 1
ATOM 1381 O O . PRO A 1 178 ? 16.082 -7.419 -9.045 1.00 91.12 178 PRO A O 1
ATOM 1384 N N . THR A 1 179 ? 15.691 -9.163 -10.390 1.00 94.94 179 THR A N 1
ATOM 1385 C CA . THR A 1 179 ? 14.316 -9.378 -9.922 1.00 94.94 179 THR A CA 1
ATOM 1386 C C . THR A 1 179 ? 14.285 -9.871 -8.477 1.00 94.94 179 THR A C 1
ATOM 1388 O O . THR A 1 179 ? 13.460 -9.418 -7.685 1.00 94.94 179 THR A O 1
ATOM 1391 N N . PHE A 1 180 ? 15.210 -10.763 -8.111 1.00 95.75 180 PHE A N 1
ATOM 1392 C CA . PHE A 1 180 ? 15.333 -11.251 -6.739 1.00 95.75 180 PHE A CA 1
ATOM 1393 C C . PHE A 1 180 ? 15.821 -10.141 -5.801 1.00 95.75 180 PHE A C 1
ATOM 1395 O O . PHE A 1 180 ? 15.226 -9.931 -4.745 1.00 95.75 180 PHE A O 1
ATOM 1402 N N . LEU A 1 181 ? 16.822 -9.361 -6.230 1.00 94.75 181 LEU A N 1
ATOM 1403 C CA . LEU A 1 181 ? 17.308 -8.186 -5.504 1.00 94.75 181 LEU A CA 1
ATOM 1404 C C . LEU A 1 181 ? 16.186 -7.166 -5.281 1.00 94.75 181 LEU A C 1
ATOM 1406 O O . LEU A 1 181 ? 15.972 -6.733 -4.150 1.00 94.75 181 LEU A O 1
ATOM 1410 N N . SER A 1 182 ? 15.419 -6.837 -6.325 1.00 94.81 182 SER A N 1
ATOM 1411 C CA . SER A 1 182 ? 14.265 -5.936 -6.224 1.00 94.81 182 SER A CA 1
ATOM 1412 C C . SER A 1 182 ? 13.181 -6.496 -5.292 1.00 94.81 182 SER A C 1
ATOM 1414 O O . SER A 1 182 ? 12.592 -5.756 -4.504 1.00 94.81 182 SER A O 1
ATOM 1416 N N . GLY A 1 183 ? 12.965 -7.814 -5.302 1.00 96.75 183 GLY A N 1
ATOM 1417 C CA . GLY A 1 183 ? 12.065 -8.492 -4.374 1.00 96.75 183 GLY A CA 1
ATOM 1418 C C . GLY A 1 183 ? 12.502 -8.380 -2.910 1.00 96.75 183 GLY A C 1
ATOM 1419 O O . GLY A 1 183 ? 11.673 -8.074 -2.050 1.00 96.75 183 GLY A O 1
ATOM 1420 N N . ILE A 1 184 ? 13.783 -8.590 -2.598 1.00 97.38 184 ILE A N 1
ATOM 1421 C CA . ILE A 1 184 ? 14.298 -8.465 -1.222 1.00 97.38 184 ILE A CA 1
ATOM 1422 C C . ILE A 1 184 ? 14.303 -6.998 -0.783 1.00 97.38 184 ILE A C 1
ATOM 1424 O O . ILE A 1 184 ? 13.846 -6.690 0.318 1.00 97.38 184 ILE A O 1
ATOM 1428 N N . ALA A 1 185 ? 14.738 -6.078 -1.648 1.00 96.31 185 ALA A N 1
ATOM 1429 C CA . ALA A 1 185 ? 14.702 -4.647 -1.361 1.00 96.31 185 ALA A CA 1
ATOM 1430 C C . ALA A 1 185 ? 13.269 -4.159 -1.096 1.00 96.31 185 ALA A C 1
ATOM 1432 O O . ALA A 1 185 ? 13.015 -3.432 -0.132 1.00 96.31 185 ALA A O 1
ATOM 1433 N N . GLY A 1 186 ? 12.307 -4.633 -1.894 1.00 96.25 186 GLY A N 1
ATOM 1434 C CA . GLY A 1 186 ? 10.881 -4.408 -1.679 1.00 96.25 186 GLY A CA 1
ATOM 1435 C C . GLY A 1 186 ? 10.375 -4.972 -0.351 1.00 96.25 186 GLY A C 1
ATOM 1436 O O . GLY A 1 186 ? 9.578 -4.315 0.323 1.00 96.25 186 GLY A O 1
ATOM 1437 N N . ALA A 1 187 ? 10.855 -6.149 0.064 1.00 97.81 187 ALA A N 1
ATOM 1438 C CA . ALA A 1 187 ? 10.529 -6.725 1.368 1.00 97.81 187 ALA A CA 1
ATOM 1439 C C . ALA A 1 187 ? 11.030 -5.837 2.515 1.00 97.81 187 ALA A C 1
ATOM 1441 O O . ALA A 1 187 ? 10.247 -5.489 3.401 1.00 97.81 187 ALA A O 1
ATOM 1442 N N . GLY A 1 188 ? 12.299 -5.419 2.463 1.00 97.69 188 GLY A N 1
ATOM 1443 C CA . GLY A 1 188 ? 12.912 -4.534 3.457 1.00 97.69 188 GLY A CA 1
ATOM 1444 C C . GLY A 1 188 ? 12.176 -3.199 3.575 1.00 97.69 188 GLY A C 1
ATOM 1445 O O . GLY A 1 188 ? 11.777 -2.800 4.671 1.00 97.69 188 GLY A O 1
ATOM 1446 N N . ALA A 1 189 ? 11.887 -2.554 2.442 1.00 95.50 189 ALA A N 1
ATOM 1447 C CA . ALA A 1 189 ? 11.105 -1.321 2.407 1.00 95.50 189 ALA A CA 1
ATOM 1448 C C . ALA A 1 189 ? 9.700 -1.507 3.008 1.00 95.50 189 ALA A C 1
ATOM 1450 O O . ALA A 1 189 ? 9.209 -0.653 3.748 1.00 95.50 189 ALA A O 1
ATOM 1451 N N . GLY A 1 190 ? 9.071 -2.658 2.751 1.00 95.06 190 GLY A N 1
ATOM 1452 C CA . GLY A 1 190 ? 7.782 -3.012 3.333 1.00 95.06 190 GLY A CA 1
ATOM 1453 C C . GLY A 1 190 ? 7.810 -3.213 4.848 1.00 95.06 190 GLY A C 1
ATOM 1454 O O . GLY A 1 190 ? 6.853 -2.817 5.515 1.00 95.06 190 GLY A O 1
ATOM 1455 N N . VAL A 1 191 ? 8.894 -3.765 5.404 1.00 96.81 191 VAL A N 1
ATOM 1456 C CA . VAL A 1 191 ? 9.090 -3.868 6.861 1.00 96.81 191 VAL A CA 1
ATOM 1457 C C . VAL A 1 191 ? 9.213 -2.479 7.482 1.00 96.81 191 VAL A C 1
ATOM 1459 O O . VAL A 1 191 ? 8.473 -2.180 8.421 1.00 96.81 191 VAL A O 1
ATOM 1462 N N . VAL A 1 192 ? 10.084 -1.618 6.939 1.00 95.75 192 VAL A N 1
ATOM 1463 C CA . VAL A 1 192 ? 10.291 -0.248 7.446 1.00 95.75 192 VAL A CA 1
ATOM 1464 C C . VAL A 1 192 ? 8.984 0.536 7.418 1.00 95.75 192 VAL A C 1
ATOM 1466 O O . VAL A 1 192 ? 8.581 1.112 8.429 1.00 95.75 192 VAL A O 1
ATOM 1469 N N . GLN A 1 193 ? 8.264 0.494 6.295 1.00 92.50 193 GLN A N 1
ATOM 1470 C CA . GLN A 1 193 ? 6.977 1.170 6.178 1.00 92.50 193 GLN A CA 1
ATOM 1471 C C . GLN A 1 193 ? 5.925 0.578 7.130 1.00 92.50 193 GLN A C 1
ATOM 1473 O O . GLN A 1 193 ? 5.176 1.328 7.755 1.00 92.50 193 GLN A O 1
ATOM 1478 N N . GLY A 1 194 ? 5.852 -0.751 7.265 1.00 91.62 194 GLY A N 1
ATOM 1479 C CA . GLY A 1 194 ? 4.907 -1.417 8.165 1.00 91.62 194 GLY A CA 1
ATOM 1480 C C . GLY A 1 194 ? 5.143 -1.070 9.638 1.00 91.62 194 GLY A C 1
ATOM 1481 O O . GLY A 1 194 ? 4.186 -0.840 10.381 1.00 91.62 194 GLY A O 1
ATOM 1482 N N . LEU A 1 195 ? 6.409 -0.969 10.048 1.00 93.62 195 LEU A N 1
ATOM 1483 C CA . LEU A 1 195 ? 6.813 -0.547 11.389 1.00 93.62 195 LEU A CA 1
ATOM 1484 C C . LEU A 1 195 ? 6.498 0.926 11.641 1.00 93.62 195 LEU A C 1
ATOM 1486 O O . LEU A 1 195 ? 5.776 1.233 12.588 1.00 93.62 195 LEU A O 1
ATOM 1490 N N . ALA A 1 196 ? 6.970 1.819 10.768 1.00 90.81 196 ALA A N 1
ATOM 1491 C CA . ALA A 1 196 ? 6.758 3.259 10.900 1.00 90.81 196 ALA A CA 1
ATOM 1492 C C . ALA A 1 196 ? 5.267 3.625 10.922 1.00 90.81 196 ALA A C 1
ATOM 1494 O O . ALA A 1 196 ? 4.849 4.550 11.618 1.00 90.81 196 ALA A O 1
ATOM 1495 N N . PHE A 1 197 ? 4.444 2.878 10.182 1.00 86.31 197 PHE A N 1
ATOM 1496 C CA . PHE A 1 197 ? 3.028 3.184 10.048 1.00 86.31 197 PHE A CA 1
ATOM 1497 C C . PHE A 1 197 ? 2.138 2.547 11.114 1.00 86.31 197 PHE A C 1
ATOM 1499 O O . PHE A 1 197 ? 1.032 3.032 11.315 1.00 86.31 197 PHE A O 1
ATOM 1506 N N . THR A 1 198 ? 2.564 1.498 11.820 1.00 87.94 198 THR A N 1
ATOM 1507 C CA . THR A 1 198 ? 1.705 0.880 12.848 1.00 87.94 198 THR A CA 1
ATOM 1508 C C . THR A 1 198 ? 1.186 1.878 13.902 1.00 87.94 198 THR A C 1
ATOM 1510 O O . THR A 1 198 ? -0.031 1.899 14.121 1.00 87.94 198 THR A O 1
ATOM 1513 N N . PRO A 1 199 ? 2.019 2.744 14.517 1.00 86.44 199 PRO A N 1
ATOM 1514 C CA . PRO A 1 199 ? 1.512 3.734 15.465 1.00 86.44 199 PRO A CA 1
ATOM 1515 C C . PRO A 1 199 ? 0.579 4.743 14.787 1.00 86.44 199 PRO A C 1
ATOM 1517 O O . PRO A 1 199 ? -0.471 5.066 15.335 1.00 86.44 199 PRO A O 1
ATOM 1520 N N . VAL A 1 200 ? 0.904 5.177 13.564 1.00 84.62 200 VAL A N 1
ATOM 1521 C CA . VAL A 1 200 ? 0.074 6.108 12.784 1.00 84.62 200 VAL A CA 1
ATOM 1522 C C . VAL A 1 200 ? -1.282 5.492 12.442 1.00 84.62 200 VAL A C 1
ATOM 1524 O O . VAL A 1 200 ? -2.292 6.176 12.526 1.00 84.62 200 VAL A O 1
ATOM 1527 N N . GLU A 1 201 ? -1.344 4.203 12.104 1.00 81.19 201 GLU A N 1
ATOM 1528 C CA . GLU A 1 201 ? -2.595 3.494 11.820 1.00 81.19 201 GLU A CA 1
ATOM 1529 C C . GLU A 1 201 ? -3.465 3.402 13.076 1.00 81.19 201 GLU A C 1
ATOM 1531 O O . GLU A 1 201 ? -4.677 3.575 12.991 1.00 81.19 201 GLU A O 1
ATOM 1536 N N . ASN A 1 202 ? -2.861 3.177 14.242 1.00 81.06 202 ASN A N 1
ATOM 1537 C CA . ASN A 1 202 ? -3.585 3.123 15.509 1.00 81.06 202 ASN A CA 1
ATOM 1538 C C . ASN A 1 202 ? -4.073 4.507 15.953 1.00 81.06 202 ASN A C 1
ATOM 1540 O O . ASN A 1 202 ? -5.232 4.631 16.344 1.00 81.06 202 ASN A O 1
ATOM 1544 N N . VAL A 1 203 ? -3.258 5.555 15.788 1.00 79.06 203 VAL A N 1
ATOM 1545 C CA . VAL A 1 203 ? -3.695 6.949 15.972 1.00 79.06 203 VAL A CA 1
ATOM 1546 C C . VAL A 1 203 ? -4.805 7.287 14.990 1.00 79.06 203 VAL A C 1
ATOM 1548 O O . VAL A 1 203 ? -5.828 7.812 15.399 1.00 79.06 203 VAL A O 1
ATOM 1551 N N . MET A 1 204 ? -4.660 6.944 13.711 1.00 74.62 204 MET A N 1
ATOM 1552 C CA . MET A 1 204 ? -5.672 7.228 12.700 1.00 74.62 204 MET A CA 1
ATOM 1553 C C . MET A 1 204 ? -6.961 6.462 12.970 1.00 74.62 204 MET A C 1
ATOM 1555 O O . MET A 1 204 ? -8.027 7.014 12.760 1.00 74.62 204 MET A O 1
ATOM 1559 N N . ARG A 1 205 ? -6.906 5.215 13.447 1.00 73.00 205 ARG A N 1
ATOM 1560 C CA . ARG A 1 205 ? -8.101 4.455 13.843 1.00 73.00 205 ARG A CA 1
ATOM 1561 C C . ARG A 1 205 ? -8.779 5.074 15.052 1.00 73.00 205 ARG A C 1
ATOM 1563 O O . ARG A 1 205 ? -9.997 5.204 15.039 1.00 73.00 205 ARG A O 1
ATOM 1570 N N . PHE A 1 206 ? -8.005 5.485 16.052 1.00 73.06 206 PHE A N 1
ATOM 1571 C CA . PHE A 1 206 ? -8.520 6.213 17.206 1.00 73.06 206 PHE A CA 1
ATOM 1572 C C . PHE A 1 206 ? -9.158 7.540 16.777 1.00 73.06 206 PHE A C 1
ATOM 1574 O O . PHE A 1 206 ? -10.278 7.855 17.169 1.00 73.06 206 PHE A O 1
ATOM 1581 N N . VAL A 1 207 ? -8.483 8.282 15.895 1.00 69.75 207 VAL A N 1
ATOM 1582 C CA . VAL A 1 207 ? -9.000 9.512 15.299 1.00 69.75 207 VAL A CA 1
ATOM 1583 C C . VAL A 1 207 ? -10.245 9.214 14.481 1.00 69.75 207 VAL A C 1
ATOM 1585 O O . VAL A 1 207 ? -11.212 9.923 14.642 1.00 69.75 207 VAL A O 1
ATOM 1588 N N . GLN A 1 208 ? -10.291 8.162 13.663 1.00 68.38 208 GLN A N 1
ATOM 1589 C CA . GLN A 1 208 ? -11.463 7.746 12.875 1.00 68.38 208 GLN A CA 1
ATOM 1590 C C . GLN A 1 208 ? -12.654 7.389 13.756 1.00 68.38 208 GLN A C 1
ATOM 1592 O O . GLN A 1 208 ? -13.771 7.807 13.461 1.00 68.38 208 GLN A O 1
ATOM 1597 N N . GLN A 1 209 ? -12.415 6.685 14.862 1.00 66.88 209 GLN A N 1
ATOM 1598 C CA . GLN A 1 209 ? -13.424 6.435 15.888 1.00 66.88 209 GLN A CA 1
ATOM 1599 C C . GLN A 1 209 ? -13.908 7.742 16.526 1.00 66.88 209 GLN A C 1
ATOM 1601 O O . GLN A 1 209 ? -15.098 7.874 16.793 1.00 66.88 209 GLN A O 1
ATOM 1606 N N . SER A 1 210 ? -13.032 8.741 16.676 1.00 61.81 210 SER A N 1
ATOM 1607 C CA . SER A 1 210 ? -13.412 10.093 17.093 1.00 61.81 210 SER A CA 1
ATOM 1608 C C . SER A 1 210 ? -13.806 11.027 15.939 1.00 61.81 210 SER A C 1
ATOM 1610 O O . SER A 1 210 ? -14.216 12.147 16.198 1.00 61.81 210 SER A O 1
ATOM 1612 N N . THR A 1 211 ? -13.766 10.609 14.665 1.00 52.69 211 THR A N 1
ATOM 1613 C CA . THR A 1 211 ? -14.000 11.480 13.489 1.00 52.69 211 THR A CA 1
ATOM 1614 C C . THR A 1 211 ? -15.491 11.739 13.280 1.00 52.69 211 THR A C 1
ATOM 1616 O O . THR A 1 211 ? -15.842 12.733 12.651 1.00 52.69 211 THR A O 1
ATOM 1619 N N . MET A 1 212 ? -16.376 10.961 13.919 1.00 58.69 212 MET A N 1
ATOM 1620 C CA . MET A 1 212 ? -17.754 11.417 14.157 1.00 58.69 212 MET A CA 1
ATOM 1621 C C . MET A 1 212 ? -17.781 12.791 14.865 1.00 58.69 212 MET A C 1
ATOM 1623 O O . MET A 1 212 ? -18.669 13.599 14.602 1.00 58.69 212 MET A O 1
ATOM 1627 N N . SER A 1 213 ? -16.759 13.115 15.670 1.00 56.38 213 SER A N 1
ATOM 1628 C CA . SER A 1 213 ? -16.547 14.455 16.231 1.00 56.38 213 SER A CA 1
ATOM 1629 C C . SER A 1 213 ? -15.921 15.443 15.231 1.00 56.38 213 SER A C 1
ATOM 1631 O O . SER A 1 213 ? -16.285 16.611 15.219 1.00 56.38 213 SER A O 1
ATOM 1633 N N . TRP A 1 214 ? -15.036 15.014 14.324 1.00 57.34 214 TRP A N 1
ATOM 1634 C CA . TRP A 1 214 ? -14.451 15.903 13.301 1.00 57.34 214 TRP A CA 1
ATOM 1635 C C . TRP A 1 214 ? -15.469 16.396 12.280 1.00 57.34 214 TRP A C 1
ATOM 1637 O O . TRP A 1 214 ? -15.429 17.566 11.915 1.00 57.34 214 TRP A O 1
ATOM 1647 N N . ALA A 1 215 ? -16.368 15.530 11.808 1.00 63.06 215 ALA A N 1
ATOM 1648 C CA . ALA A 1 215 ? -17.419 15.939 10.881 1.00 63.06 215 ALA A CA 1
ATOM 1649 C C . ALA A 1 215 ? -18.350 16.967 11.538 1.00 63.06 215 ALA A C 1
ATOM 1651 O O . ALA A 1 215 ? -18.665 17.981 10.926 1.00 63.06 215 ALA A O 1
ATOM 1652 N N . THR A 1 216 ? -18.706 16.766 12.811 1.00 64.44 216 THR A N 1
ATOM 1653 C CA . THR A 1 216 ? -19.518 17.723 13.579 1.00 64.44 216 THR A CA 1
ATOM 1654 C C . THR A 1 216 ? -18.762 19.015 13.896 1.00 64.44 216 THR A C 1
ATOM 1656 O O . THR A 1 216 ? -19.349 20.090 13.831 1.00 64.44 216 THR A O 1
ATOM 1659 N N . LEU A 1 217 ? -17.457 18.956 14.164 1.00 62.94 217 LEU A N 1
ATOM 1660 C CA . LEU A 1 217 ? -16.610 20.134 14.374 1.00 62.94 217 LEU A CA 1
ATOM 1661 C C . LEU A 1 217 ? -16.383 20.936 13.092 1.00 62.94 217 LEU A C 1
ATOM 1663 O O . LEU A 1 217 ? -16.439 22.160 13.130 1.00 62.94 217 LEU A O 1
ATOM 1667 N N . LEU A 1 218 ? -16.169 20.271 11.956 1.00 64.81 218 LEU A N 1
ATOM 1668 C CA . LEU A 1 218 ? -16.076 20.927 10.653 1.00 64.81 218 LEU A CA 1
ATOM 1669 C C . LEU A 1 218 ? -17.426 21.500 10.228 1.00 64.81 218 LEU A C 1
ATOM 1671 O O . LEU A 1 218 ? -17.466 22.622 9.738 1.00 64.81 218 LEU A O 1
ATOM 1675 N N . ALA A 1 219 ? -18.528 20.786 10.463 1.00 66.94 219 ALA A N 1
ATOM 1676 C CA . ALA A 1 219 ? -19.863 21.309 10.203 1.00 66.94 219 ALA A CA 1
ATOM 1677 C C . ALA A 1 219 ? -20.149 22.558 11.057 1.00 66.94 219 ALA A C 1
ATOM 1679 O O . ALA A 1 219 ? -20.609 23.562 10.520 1.00 66.94 219 ALA A O 1
ATOM 1680 N N . ARG A 1 220 ? -19.762 22.552 12.344 1.00 68.56 220 ARG A N 1
ATOM 1681 C CA . ARG A 1 220 ? -19.817 23.736 13.221 1.00 68.56 220 ARG A CA 1
ATOM 1682 C C . ARG A 1 220 ? -18.916 24.872 12.737 1.00 68.56 220 ARG A C 1
ATOM 1684 O O . ARG A 1 220 ? -19.355 26.011 12.710 1.00 68.56 220 ARG A O 1
ATOM 1691 N N . PHE A 1 221 ? -17.681 24.582 12.331 1.00 68.81 221 PHE A N 1
ATOM 1692 C CA . PHE A 1 221 ? -16.739 25.596 11.843 1.00 68.81 221 PHE A CA 1
ATOM 1693 C C . PHE A 1 221 ? -17.210 26.261 10.542 1.00 68.81 221 PHE A C 1
ATOM 1695 O O . PHE A 1 221 ? -16.956 27.439 10.315 1.00 68.81 221 PHE A O 1
ATOM 1702 N N . VAL A 1 222 ? -17.910 25.514 9.686 1.00 68.62 222 VAL A N 1
ATOM 1703 C CA . VAL A 1 222 ? -18.453 26.011 8.412 1.00 68.62 222 VAL A CA 1
ATOM 1704 C C . VAL A 1 222 ? -19.862 26.602 8.593 1.00 68.62 222 VAL A C 1
ATOM 1706 O O . VAL A 1 222 ? -20.500 26.962 7.609 1.00 68.62 222 VAL A O 1
ATOM 1709 N N . ASN A 1 223 ? -20.348 26.746 9.835 1.00 73.12 223 ASN A N 1
ATOM 1710 C CA . ASN A 1 223 ? -21.708 27.199 10.156 1.00 73.12 223 ASN A CA 1
ATOM 1711 C C . ASN A 1 223 ? -22.791 26.444 9.364 1.00 73.12 223 ASN A C 1
ATOM 1713 O O . ASN A 1 223 ? -23.824 27.009 9.007 1.00 73.12 223 ASN A O 1
ATOM 1717 N N . LEU A 1 224 ? -22.550 25.169 9.050 1.00 69.56 224 LEU A N 1
ATOM 1718 C CA . LEU A 1 224 ? -23.547 24.341 8.389 1.00 69.56 224 LEU A CA 1
ATOM 1719 C C . LEU A 1 224 ? -24.625 23.979 9.420 1.00 69.56 224 LEU A C 1
ATOM 1721 O O . LEU A 1 224 ? -24.272 23.614 10.545 1.00 69.56 224 LEU A O 1
ATOM 1725 N N . PRO A 1 225 ? -25.921 24.068 9.071 1.00 64.56 225 PRO A N 1
ATOM 1726 C CA . PRO A 1 225 ? -26.998 23.652 9.959 1.00 64.56 225 PRO A CA 1
ATOM 1727 C C . PRO A 1 225 ? -26.866 22.148 10.213 1.00 64.56 225 PRO A C 1
ATOM 1729 O O . PRO A 1 225 ? -27.149 21.327 9.344 1.00 64.56 225 PRO A O 1
ATOM 1732 N N . VAL A 1 226 ? -26.364 21.783 11.392 1.00 64.44 226 VAL A N 1
ATOM 1733 C CA . VAL A 1 226 ? -26.182 20.382 11.773 1.00 64.44 226 VAL A CA 1
ATOM 1734 C C . VAL A 1 226 ? -27.507 19.888 12.342 1.00 64.44 226 VAL A C 1
ATOM 1736 O O . VAL A 1 226 ? -27.938 20.357 13.393 1.00 64.44 226 VAL A O 1
ATOM 1739 N N . SER A 1 227 ? -28.154 18.956 11.642 1.00 53.62 227 SER A N 1
ATOM 1740 C CA . SER A 1 227 ? -29.316 18.221 12.149 1.00 53.62 227 SER A CA 1
ATOM 1741 C C . SER A 1 227 ? -28.984 17.601 13.515 1.00 53.62 227 SER A C 1
ATOM 1743 O O . SER A 1 227 ? -27.901 17.040 13.699 1.00 53.62 227 SER A O 1
ATOM 1745 N N . ASN A 1 228 ? -29.881 17.756 14.493 1.00 52.94 228 ASN A N 1
ATOM 1746 C CA . ASN A 1 228 ? -29.699 17.282 15.866 1.00 52.94 228 ASN A CA 1
ATOM 1747 C C . ASN A 1 228 ? -29.503 15.756 15.886 1.00 52.94 228 ASN A C 1
ATOM 1749 O O . ASN A 1 228 ? -30.467 14.994 15.854 1.00 52.94 228 ASN A O 1
ATOM 1753 N N . PHE A 1 229 ? -28.254 15.295 15.947 1.00 54.50 229 PHE A N 1
ATOM 1754 C CA . PHE A 1 229 ? -27.963 13.879 16.142 1.00 54.50 229 PHE A CA 1
ATOM 1755 C C . PHE A 1 229 ? -28.395 13.446 17.554 1.00 54.50 229 PHE A C 1
ATOM 1757 O O . PHE A 1 229 ? -28.172 14.193 18.510 1.00 54.50 229 PHE A O 1
ATOM 1764 N N . PRO A 1 230 ? -28.985 12.247 17.716 1.00 48.03 230 PRO A N 1
ATOM 1765 C CA . PRO A 1 230 ? -29.410 11.753 19.019 1.00 48.03 230 PRO A CA 1
ATOM 1766 C C . PRO A 1 230 ? -28.219 11.685 19.982 1.00 48.03 230 PRO A C 1
ATOM 1768 O O . PRO A 1 230 ? -27.165 11.141 19.646 1.00 48.03 230 PRO A O 1
ATOM 1771 N N . SER A 1 231 ? -28.413 12.231 21.185 1.00 50.06 231 SER A N 1
ATOM 1772 C CA . SER A 1 231 ? -27.452 12.429 22.283 1.00 50.06 231 SER A CA 1
ATOM 1773 C C . SER A 1 231 ? -26.890 11.138 22.912 1.00 50.06 231 SER A C 1
ATOM 1775 O O . SER A 1 231 ? -26.665 11.073 24.117 1.00 50.06 231 SER A O 1
ATOM 1777 N N . ALA A 1 232 ? -26.654 10.088 22.122 1.00 43.50 232 ALA A N 1
ATOM 1778 C CA . ALA A 1 232 ? -26.227 8.766 22.583 1.00 43.50 232 ALA A CA 1
ATOM 1779 C C . ALA A 1 232 ? -24.747 8.688 23.023 1.00 43.50 232 ALA A C 1
ATOM 1781 O O . ALA A 1 232 ? -24.271 7.613 23.382 1.00 43.50 232 ALA A O 1
ATOM 1782 N N . PHE A 1 233 ? -24.013 9.805 23.033 1.00 46.25 233 PHE A N 1
ATOM 1783 C CA . PHE A 1 233 ? -22.662 9.889 23.592 1.00 46.25 233 PHE A CA 1
ATOM 1784 C C . PHE A 1 233 ? -22.634 10.955 24.691 1.00 46.25 233 PHE A C 1
ATOM 1786 O O . PHE A 1 233 ? -22.835 12.139 24.431 1.00 46.25 233 PHE A O 1
ATOM 1793 N N . SER A 1 234 ? -22.436 10.501 25.930 1.00 42.25 234 SER A N 1
ATOM 1794 C CA . SER A 1 234 ? -22.516 11.308 27.147 1.00 42.25 234 SER A CA 1
ATOM 1795 C C . SER A 1 234 ? -21.483 12.442 27.201 1.00 42.25 234 SER A C 1
ATOM 1797 O O . SER A 1 234 ? -20.410 12.391 26.599 1.00 42.25 234 SER A O 1
ATOM 1799 N N . SER A 1 235 ? -21.834 13.468 27.973 1.00 47.56 235 SER A N 1
ATOM 1800 C CA . SER A 1 235 ? -21.252 14.808 28.148 1.00 47.56 235 SER A CA 1
ATOM 1801 C C . SER A 1 235 ? -19.791 14.908 28.629 1.00 47.56 235 SER A C 1
ATOM 1803 O O . SER A 1 235 ? -19.359 15.982 29.041 1.00 47.56 235 SER A O 1
ATOM 1805 N N . VAL A 1 236 ? -18.993 13.840 28.549 1.00 51.81 236 VAL A N 1
ATOM 1806 C CA . VAL A 1 236 ? -17.586 13.811 29.004 1.00 51.81 236 VAL A CA 1
ATOM 1807 C C . VAL A 1 236 ? -16.620 13.595 27.831 1.00 51.81 236 VAL A C 1
ATOM 1809 O O . VAL A 1 236 ? -15.607 12.908 27.953 1.00 51.81 236 VAL A O 1
ATOM 1812 N N . GLN A 1 237 ? -16.919 14.154 26.656 1.00 55.28 237 GLN A N 1
ATOM 1813 C CA . GLN A 1 237 ? -15.975 14.154 25.534 1.00 55.28 237 GLN A CA 1
ATOM 1814 C C . GLN A 1 237 ? -15.372 15.548 25.296 1.00 55.28 237 GLN A C 1
ATOM 1816 O O . GLN A 1 237 ? -16.086 16.548 25.369 1.00 55.28 237 GLN A O 1
ATOM 1821 N N . PRO A 1 238 ? -14.049 15.638 25.047 1.00 50.72 238 PRO A N 1
ATOM 1822 C CA . PRO A 1 238 ? -13.334 16.905 24.924 1.00 50.72 238 PRO A CA 1
ATOM 1823 C C . PRO A 1 238 ? -13.872 17.767 23.775 1.00 50.72 238 PRO A C 1
ATOM 1825 O O . PRO A 1 238 ? -14.120 17.281 22.674 1.00 50.72 238 PRO A O 1
ATOM 1828 N N . ILE A 1 239 ? -13.991 19.069 24.048 1.00 57.16 239 ILE A N 1
ATOM 1829 C CA . ILE A 1 239 ? -14.713 20.075 23.250 1.00 57.16 239 ILE A CA 1
ATOM 1830 C C . ILE A 1 239 ? -14.087 20.311 21.858 1.00 57.16 239 ILE A C 1
ATOM 1832 O O . ILE A 1 239 ? -14.757 20.819 20.962 1.00 57.16 239 ILE A O 1
ATOM 1836 N N . THR A 1 240 ? -12.829 19.913 21.625 1.00 62.16 240 THR A N 1
ATOM 1837 C CA . THR A 1 240 ? -12.161 20.068 20.319 1.00 62.16 240 THR A CA 1
ATOM 1838 C C . THR A 1 240 ? -11.312 18.840 19.955 1.00 62.16 240 THR A C 1
ATOM 1840 O O . THR A 1 240 ? -10.806 18.153 20.844 1.00 62.16 240 THR A O 1
ATOM 1843 N N . PRO A 1 241 ? -11.090 18.542 18.660 1.00 57.56 241 PRO A N 1
ATOM 1844 C CA . PRO A 1 241 ? -10.375 17.341 18.234 1.00 57.56 241 PRO A CA 1
ATOM 1845 C C . PRO A 1 241 ? -8.877 17.489 18.487 1.00 57.56 241 PRO A C 1
ATOM 1847 O O . PRO A 1 241 ? -8.202 16.524 18.821 1.00 57.56 241 PRO A O 1
ATOM 1850 N N . PHE A 1 242 ? -8.365 18.716 18.393 1.00 63.91 242 PHE A N 1
ATOM 1851 C CA . PHE A 1 242 ? -7.015 19.049 18.804 1.00 63.91 242 PHE A CA 1
ATOM 1852 C C . PHE A 1 242 ? -6.847 18.845 20.305 1.00 63.91 242 PHE A C 1
ATOM 1854 O O . PHE A 1 242 ? -5.819 18.339 20.726 1.00 63.91 242 PHE A O 1
ATOM 1861 N N . GLN A 1 243 ? -7.867 19.141 21.115 1.00 70.44 243 GLN A N 1
ATOM 1862 C CA . GLN A 1 243 ? -7.861 18.807 22.534 1.00 70.44 243 GLN A CA 1
ATOM 1863 C C . GLN A 1 243 ? -8.072 17.314 22.778 1.00 70.44 243 GLN A C 1
ATOM 1865 O O . GLN A 1 243 ? -7.505 16.808 23.725 1.00 70.44 243 GLN A O 1
ATOM 1870 N N . ALA A 1 244 ? -8.785 16.574 21.926 1.00 67.06 244 ALA A N 1
ATOM 1871 C CA . ALA A 1 244 ? -8.851 15.113 21.994 1.00 67.06 244 ALA A CA 1
ATOM 1872 C C . ALA A 1 244 ? -7.497 14.474 21.667 1.00 67.06 244 ALA A C 1
ATOM 1874 O O . ALA A 1 244 ? -7.078 13.553 22.351 1.00 67.06 244 ALA A O 1
ATOM 1875 N N . VAL A 1 245 ? -6.786 14.996 20.667 1.00 71.62 245 VAL A N 1
ATOM 1876 C CA . VAL A 1 245 ? -5.429 14.586 20.293 1.00 71.62 245 VAL A CA 1
ATOM 1877 C C . VAL A 1 245 ? -4.430 15.011 21.368 1.00 71.62 245 VAL A C 1
ATOM 1879 O O . VAL A 1 245 ? -3.624 14.204 21.813 1.00 71.62 245 VAL A O 1
ATOM 1882 N N . LYS A 1 246 ? -4.516 16.245 21.865 1.00 78.88 246 LYS A N 1
ATOM 1883 C CA . LYS A 1 246 ? -3.693 16.744 22.970 1.00 78.88 246 LYS A CA 1
ATOM 1884 C C . LYS A 1 246 ? -3.970 15.963 24.247 1.00 78.88 246 LYS A C 1
ATOM 1886 O O . LYS A 1 246 ? -3.020 15.585 24.906 1.00 78.88 246 LYS A O 1
ATOM 1891 N N . ASN A 1 247 ? -5.226 15.656 24.564 1.00 75.31 247 ASN A N 1
ATOM 1892 C CA . ASN A 1 247 ? -5.613 14.813 25.694 1.00 75.31 247 ASN A CA 1
ATOM 1893 C C . ASN A 1 247 ? -5.206 13.365 25.460 1.00 75.31 247 ASN A C 1
ATOM 1895 O O . ASN A 1 247 ? -4.825 12.712 26.415 1.00 75.31 247 ASN A O 1
ATOM 1899 N N . LEU A 1 248 ? -5.222 12.862 24.225 1.00 73.19 248 LEU A N 1
ATOM 1900 C CA . LEU A 1 248 ? -4.687 11.546 23.898 1.00 73.19 248 LEU A CA 1
ATOM 1901 C C . LEU A 1 248 ? -3.198 11.516 24.238 1.00 73.19 248 LEU A C 1
ATOM 1903 O O . LEU A 1 248 ? -2.797 10.710 25.069 1.00 73.19 248 LEU A O 1
ATOM 1907 N N . PHE A 1 249 ? -2.412 12.446 23.691 1.00 79.81 249 PHE A N 1
ATOM 1908 C CA . PHE A 1 249 ? -0.973 12.551 23.942 1.00 79.81 249 PHE A CA 1
ATOM 1909 C C . PHE A 1 249 ? -0.625 12.916 25.396 1.00 79.81 249 PHE A C 1
ATOM 1911 O O . PHE A 1 249 ? 0.407 12.482 25.903 1.00 79.81 249 PHE A O 1
ATOM 1918 N N . ALA A 1 250 ? -1.474 13.685 26.083 1.00 79.19 250 ALA A N 1
ATOM 1919 C CA . ALA A 1 250 ? -1.291 14.084 27.479 1.00 79.19 250 ALA A CA 1
ATOM 1920 C C . ALA A 1 250 ? -1.799 13.029 28.469 1.00 79.19 250 ALA A C 1
ATOM 1922 O O . ALA A 1 250 ? -1.340 12.985 29.612 1.00 79.19 250 ALA A O 1
ATOM 1923 N N . SER A 1 251 ? -2.738 12.173 28.059 1.00 73.38 251 SER A N 1
ATOM 1924 C CA . SER A 1 251 ? -3.280 11.137 28.925 1.00 73.38 251 SER A CA 1
ATOM 1925 C C . SER A 1 251 ? -2.164 10.181 29.327 1.00 73.38 251 SER A C 1
ATOM 1927 O O . SER A 1 251 ? -1.349 9.738 28.511 1.00 73.38 251 SER A O 1
ATOM 1929 N N . LYS A 1 252 ? -2.157 9.794 30.607 1.00 70.38 252 LYS A N 1
ATOM 1930 C CA . LYS A 1 252 ? -1.293 8.710 31.101 1.00 70.38 252 LYS A CA 1
ATOM 1931 C C . LYS A 1 252 ? -1.508 7.415 30.297 1.00 70.38 252 LYS A C 1
ATOM 1933 O O . LYS A 1 252 ? -0.627 6.562 30.296 1.00 70.38 252 LYS A O 1
ATOM 1938 N N . THR A 1 253 ? -2.630 7.301 29.585 1.00 65.25 253 THR A N 1
ATOM 1939 C CA . THR A 1 253 ? -2.982 6.240 28.640 1.00 65.25 253 THR A CA 1
ATOM 1940 C C . THR A 1 253 ? -1.986 6.130 27.484 1.00 65.25 253 THR A C 1
ATOM 1942 O O . THR A 1 253 ? -1.512 5.027 27.231 1.00 65.25 253 THR A O 1
ATOM 1945 N N . TRP A 1 254 ? -1.549 7.240 26.866 1.00 72.62 254 TRP A N 1
ATOM 1946 C CA . TRP A 1 254 ? -0.535 7.199 25.794 1.00 72.62 254 TRP A CA 1
ATOM 1947 C C . TRP A 1 254 ? 0.774 6.559 26.259 1.00 72.62 254 TRP A C 1
ATOM 1949 O O . TRP A 1 254 ? 1.334 5.709 25.572 1.00 72.62 254 TRP A O 1
ATOM 1959 N N . LYS A 1 255 ? 1.236 6.930 27.461 1.00 74.19 255 LYS A N 1
ATOM 1960 C CA . LYS A 1 255 ? 2.478 6.402 28.049 1.00 74.19 255 LYS A CA 1
ATOM 1961 C C . LYS A 1 255 ? 2.331 4.980 28.605 1.00 74.19 255 LYS A C 1
ATOM 1963 O O . LYS A 1 255 ? 3.316 4.249 28.634 1.00 74.19 255 LYS A O 1
ATOM 1968 N N . LYS A 1 256 ? 1.142 4.588 29.078 1.00 68.38 256 LYS A N 1
ATOM 1969 C CA . LYS A 1 256 ? 0.914 3.278 29.717 1.00 68.38 256 LYS A CA 1
ATOM 1970 C C . LYS A 1 256 ? 0.497 2.180 28.742 1.00 68.38 256 LYS A C 1
ATOM 1972 O O . LYS A 1 256 ? 0.776 1.011 29.003 1.00 68.38 256 LYS A O 1
ATOM 1977 N N . GLU A 1 257 ? -0.143 2.510 27.626 1.00 70.81 257 GLU A N 1
ATOM 1978 C CA . GLU A 1 257 ? -0.586 1.492 26.682 1.00 70.81 257 GLU A CA 1
ATOM 1979 C C . GLU A 1 257 ? 0.560 1.031 25.776 1.00 70.81 257 GLU A C 1
ATOM 1981 O O . GLU A 1 257 ? 0.840 1.611 24.734 1.00 70.81 257 GLU A O 1
ATOM 1986 N N . LYS A 1 258 ? 1.155 -0.127 26.087 1.00 71.00 258 LYS A N 1
ATOM 1987 C CA . LYS A 1 258 ? 1.987 -0.887 25.126 1.00 71.00 258 LYS A CA 1
ATOM 1988 C C . LYS A 1 258 ? 1.195 -1.363 23.886 1.00 71.00 258 LYS A C 1
ATOM 1990 O O . LYS A 1 258 ? 1.753 -2.008 22.999 1.00 71.00 258 LYS A O 1
ATOM 1995 N N . ASN A 1 259 ? -0.096 -1.033 23.801 1.00 76.25 259 ASN A N 1
ATOM 1996 C CA . ASN A 1 259 ? -1.020 -1.471 22.762 1.00 76.25 259 ASN A CA 1
ATOM 1997 C C . ASN A 1 259 ? -0.817 -0.760 21.411 1.00 76.25 259 ASN A C 1
ATOM 1999 O O . ASN A 1 259 ? -1.277 -1.283 20.400 1.00 76.25 259 ASN A O 1
ATOM 2003 N N . TRP A 1 260 ? -0.070 0.352 21.335 1.00 82.00 260 TRP A N 1
ATOM 2004 C CA . TRP A 1 260 ? 0.180 1.071 20.067 1.00 82.00 260 TRP A CA 1
ATOM 2005 C C . TRP A 1 260 ? 0.943 0.262 19.022 1.00 82.00 260 TRP A C 1
ATOM 2007 O O . TRP A 1 260 ? 0.858 0.553 17.832 1.00 82.00 260 TRP A O 1
ATOM 2017 N N . TRP A 1 261 ? 1.667 -0.765 19.450 1.00 88.06 261 TRP A N 1
ATOM 2018 C CA . TRP A 1 261 ? 2.356 -1.686 18.555 1.00 88.06 261 TRP A CA 1
ATOM 2019 C C . TRP A 1 261 ? 1.535 -2.958 18.321 1.00 88.06 261 TRP A C 1
ATOM 2021 O O . TRP A 1 261 ? 1.946 -3.854 17.592 1.00 88.06 261 TRP A O 1
ATOM 2031 N N . LYS A 1 262 ? 0.344 -3.102 18.901 1.00 85.31 262 LYS A N 1
ATOM 2032 C CA . LYS A 1 262 ? -0.395 -4.353 18.777 1.00 85.31 262 LYS A CA 1
ATOM 2033 C C . LYS A 1 262 ? -0.775 -4.629 17.322 1.00 85.31 262 LYS A C 1
ATOM 2035 O O . LYS A 1 262 ? -1.295 -3.783 16.601 1.00 85.31 262 LYS A O 1
ATOM 2040 N N . GLY A 1 263 ? -0.451 -5.839 16.869 1.00 87.00 263 GLY A N 1
ATOM 2041 C CA . GLY A 1 263 ? -0.632 -6.246 15.477 1.00 87.00 263 GLY A CA 1
ATOM 2042 C C . GLY A 1 263 ? 0.436 -5.734 14.500 1.00 87.00 263 GLY A C 1
ATOM 2043 O O . GLY A 1 263 ? 0.314 -6.037 13.311 1.00 87.00 263 GLY A O 1
ATOM 2044 N N . TRP A 1 264 ? 1.490 -5.043 14.968 1.00 92.50 264 TRP A N 1
ATOM 2045 C CA . TRP A 1 264 ? 2.582 -4.546 14.113 1.00 92.50 264 TRP A CA 1
ATOM 2046 C C . TRP A 1 264 ? 3.216 -5.665 13.287 1.00 92.50 264 TRP A C 1
ATOM 2048 O O . TRP A 1 264 ? 3.456 -5.491 12.100 1.00 92.50 264 TRP A O 1
ATOM 2058 N N . LYS A 1 265 ? 3.412 -6.847 13.887 1.00 94.50 265 LYS A N 1
ATOM 2059 C CA . LYS A 1 265 ? 4.041 -8.006 13.232 1.00 94.50 265 LYS A CA 1
ATOM 2060 C C . LYS A 1 265 ? 3.289 -8.426 11.970 1.00 94.50 265 LYS A C 1
ATOM 2062 O O . LYS A 1 265 ? 3.895 -8.650 10.930 1.00 94.50 265 LYS A O 1
ATOM 2067 N N . TRP A 1 266 ? 1.958 -8.473 12.038 1.00 94.00 266 TRP A N 1
ATOM 2068 C CA . TRP A 1 266 ? 1.116 -8.822 10.890 1.00 94.00 266 TRP A CA 1
ATOM 2069 C C . TRP A 1 266 ? 1.080 -7.714 9.848 1.00 94.00 266 TRP A C 1
ATOM 2071 O O . TRP A 1 266 ? 1.048 -8.003 8.653 1.00 94.00 266 TRP A O 1
ATOM 2081 N N . ALA A 1 267 ? 1.099 -6.454 10.289 1.00 91.06 267 ALA A N 1
ATOM 2082 C CA . ALA A 1 267 ? 1.182 -5.311 9.392 1.00 91.06 267 ALA A CA 1
ATOM 2083 C C . ALA A 1 267 ? 2.513 -5.300 8.624 1.00 91.06 267 ALA A C 1
ATOM 2085 O O . ALA A 1 267 ? 2.489 -5.199 7.398 1.00 91.06 267 ALA A O 1
ATOM 2086 N N . ALA A 1 268 ? 3.633 -5.483 9.326 1.00 95.00 268 ALA A N 1
ATOM 2087 C CA . ALA A 1 268 ? 4.974 -5.572 8.764 1.00 95.00 268 ALA A CA 1
ATOM 2088 C C . ALA A 1 268 ? 5.119 -6.780 7.834 1.00 95.00 268 ALA A C 1
ATOM 2090 O O . ALA A 1 268 ? 5.530 -6.601 6.697 1.00 95.00 268 ALA A O 1
ATOM 2091 N N . ALA A 1 269 ? 4.694 -7.980 8.248 1.00 96.00 269 ALA A N 1
ATOM 2092 C CA . ALA A 1 269 ? 4.743 -9.172 7.396 1.00 96.00 269 ALA A CA 1
ATOM 2093 C C . ALA A 1 269 ? 3.916 -8.987 6.114 1.00 96.00 269 ALA A C 1
ATOM 2095 O O . ALA A 1 269 ? 4.421 -9.171 5.008 1.00 96.00 269 ALA A O 1
ATOM 2096 N N . ARG A 1 270 ? 2.661 -8.532 6.240 1.00 94.81 270 ARG A N 1
ATOM 2097 C CA . ARG A 1 270 ? 1.807 -8.195 5.091 1.00 94.81 270 ARG A CA 1
ATOM 2098 C C . ARG A 1 270 ? 2.505 -7.239 4.132 1.00 94.81 270 ARG A C 1
ATOM 2100 O O . ARG A 1 270 ? 2.391 -7.393 2.916 1.00 94.81 270 ARG A O 1
ATOM 2107 N N . ASP A 1 271 ? 3.109 -6.189 4.677 1.00 94.56 271 ASP A N 1
ATOM 2108 C CA . ASP A 1 271 ? 3.694 -5.127 3.878 1.00 94.56 271 ASP A CA 1
ATOM 2109 C C . ASP A 1 271 ? 4.997 -5.595 3.225 1.00 94.56 271 ASP A C 1
ATOM 2111 O O . ASP A 1 271 ? 5.138 -5.381 2.027 1.00 94.56 271 ASP A O 1
ATOM 2115 N N . ALA A 1 272 ? 5.843 -6.346 3.931 1.00 96.81 272 ALA A N 1
ATOM 2116 C CA . ALA A 1 272 ? 7.041 -6.988 3.398 1.00 96.81 272 ALA A CA 1
ATOM 2117 C C . ALA A 1 272 ? 6.724 -7.916 2.217 1.00 96.81 272 ALA A C 1
ATOM 2119 O O . ALA A 1 272 ? 7.190 -7.677 1.107 1.00 96.81 272 ALA A O 1
ATOM 2120 N N . PHE A 1 273 ? 5.866 -8.923 2.407 1.00 97.06 273 PHE A N 1
ATOM 2121 C CA . PHE A 1 273 ? 5.526 -9.865 1.333 1.00 97.06 273 PHE A CA 1
ATOM 2122 C C . PHE A 1 273 ? 4.775 -9.189 0.180 1.00 97.06 273 PHE A C 1
ATOM 2124 O O . PHE A 1 273 ? 5.020 -9.480 -0.991 1.00 97.06 273 PHE A O 1
ATOM 2131 N N . GLY A 1 274 ? 3.878 -8.251 0.499 1.00 94.56 274 GLY A N 1
ATOM 2132 C CA . GLY A 1 274 ? 3.151 -7.488 -0.508 1.00 94.56 274 GLY A CA 1
ATOM 2133 C C . GLY A 1 274 ? 4.080 -6.638 -1.378 1.00 94.56 274 GLY A C 1
ATOM 2134 O O . GLY A 1 274 ? 3.958 -6.672 -2.598 1.00 94.56 274 GLY A O 1
ATOM 2135 N N . TYR A 1 275 ? 5.005 -5.888 -0.774 1.00 95.44 275 TYR A N 1
ATOM 2136 C CA . TYR A 1 275 ? 5.932 -5.035 -1.520 1.00 95.44 275 TYR A CA 1
ATOM 2137 C C . TYR A 1 275 ? 7.039 -5.830 -2.208 1.00 95.44 275 TYR A C 1
ATOM 2139 O O . TYR A 1 275 ? 7.373 -5.499 -3.338 1.00 95.44 275 TYR A O 1
ATOM 2147 N N . SER A 1 276 ? 7.527 -6.914 -1.607 1.00 97.19 276 SER A N 1
ATOM 2148 C CA . SER A 1 276 ? 8.466 -7.834 -2.254 1.00 97.19 276 SER A CA 1
ATOM 2149 C C . SER A 1 276 ? 7.939 -8.312 -3.603 1.00 97.19 276 SER A C 1
ATOM 2151 O O . SER A 1 276 ? 8.566 -8.116 -4.643 1.00 97.19 276 SER A O 1
ATOM 2153 N N . CYS A 1 277 ? 6.715 -8.841 -3.605 1.00 96.44 277 CYS A N 1
ATOM 2154 C CA . CYS A 1 277 ? 6.121 -9.333 -4.831 1.00 96.44 277 CYS A CA 1
ATOM 2155 C C . CYS A 1 277 ? 5.736 -8.210 -5.803 1.00 96.44 277 CYS A C 1
ATOM 2157 O O . CYS A 1 277 ? 5.794 -8.406 -7.016 1.00 96.44 277 CYS A O 1
ATOM 2159 N N . PHE A 1 278 ? 5.347 -7.041 -5.281 1.00 94.81 278 PHE A N 1
ATOM 2160 C CA . PHE A 1 278 ? 5.072 -5.863 -6.099 1.00 94.81 278 PHE A CA 1
ATOM 2161 C C . PHE A 1 278 ? 6.313 -5.438 -6.892 1.00 94.81 278 PHE A C 1
ATOM 2163 O O . PHE A 1 278 ? 6.243 -5.323 -8.112 1.00 94.81 278 PHE A O 1
ATOM 2170 N N . PHE A 1 279 ? 7.442 -5.227 -6.211 1.00 94.38 279 PHE A N 1
ATOM 2171 C CA . PHE A 1 279 ? 8.678 -4.752 -6.828 1.00 94.38 279 PHE A CA 1
ATOM 2172 C C . PHE A 1 279 ? 9.293 -5.799 -7.760 1.00 94.38 279 PHE A C 1
ATOM 2174 O O . PHE A 1 279 ? 9.662 -5.449 -8.877 1.00 94.38 279 PHE A O 1
ATOM 2181 N N . ALA A 1 280 ? 9.279 -7.083 -7.386 1.00 96.31 280 ALA A N 1
ATOM 2182 C CA . ALA A 1 280 ? 9.720 -8.160 -8.272 1.00 96.31 280 ALA A CA 1
ATOM 2183 C C . ALA A 1 280 ? 8.895 -8.216 -9.575 1.00 96.31 280 ALA A C 1
ATOM 2185 O O . ALA A 1 280 ? 9.452 -8.218 -10.670 1.00 96.31 280 ALA A O 1
ATOM 2186 N N . ALA A 1 281 ? 7.560 -8.194 -9.482 1.00 94.75 281 ALA A N 1
ATOM 2187 C CA . ALA A 1 281 ? 6.697 -8.191 -10.666 1.00 94.75 281 ALA A CA 1
ATOM 2188 C C . ALA A 1 281 ? 6.852 -6.907 -11.502 1.00 94.75 281 ALA A C 1
ATOM 2190 O O . ALA A 1 281 ? 6.794 -6.947 -12.735 1.00 94.75 281 ALA A O 1
ATOM 2191 N N . PHE A 1 282 ? 7.067 -5.766 -10.843 1.00 91.75 282 PHE A N 1
ATOM 2192 C CA . PHE A 1 282 ? 7.303 -4.490 -11.509 1.00 91.75 282 PHE A CA 1
ATOM 2193 C C . PHE A 1 282 ? 8.645 -4.466 -12.258 1.00 91.75 282 PHE A C 1
ATOM 2195 O O . PHE A 1 282 ? 8.680 -4.005 -13.396 1.00 91.75 282 PHE A O 1
ATOM 2202 N N . ASP A 1 283 ? 9.718 -5.024 -11.687 1.00 93.00 283 ASP A N 1
ATOM 2203 C CA . ASP A 1 283 ? 11.017 -5.177 -12.360 1.00 93.00 283 ASP A CA 1
ATOM 2204 C C . ASP A 1 283 ? 10.908 -6.069 -13.608 1.00 93.00 283 ASP A C 1
ATOM 2206 O O . ASP A 1 283 ? 11.353 -5.674 -14.688 1.00 93.00 283 ASP A O 1
ATOM 2210 N N . VAL A 1 284 ? 10.231 -7.221 -13.507 1.00 94.62 284 VAL A N 1
ATOM 2211 C CA . VAL A 1 284 ? 9.964 -8.088 -14.672 1.00 94.62 284 VAL A CA 1
ATOM 2212 C C . VAL A 1 284 ? 9.205 -7.321 -15.752 1.00 94.62 284 VAL A C 1
ATOM 2214 O O . VAL A 1 284 ? 9.600 -7.325 -16.917 1.00 94.62 284 VAL A O 1
ATOM 2217 N N . THR A 1 285 ? 8.153 -6.595 -15.368 1.00 93.25 285 THR A N 1
ATOM 2218 C CA . THR A 1 285 ? 7.365 -5.793 -16.312 1.00 93.25 285 THR A CA 1
ATOM 2219 C C . THR A 1 285 ? 8.210 -4.709 -16.971 1.00 93.25 285 THR A C 1
ATOM 2221 O O . THR A 1 285 ? 8.092 -4.499 -18.175 1.00 93.25 285 THR A O 1
ATOM 2224 N N . ARG A 1 286 ? 9.077 -4.023 -16.219 1.00 90.75 286 ARG A N 1
ATOM 2225 C CA . ARG A 1 286 ? 9.959 -2.987 -16.765 1.00 90.75 286 ARG A CA 1
ATOM 2226 C C . ARG A 1 286 ? 10.849 -3.557 -17.870 1.00 90.75 286 ARG A C 1
ATOM 2228 O O . ARG A 1 286 ? 10.939 -2.955 -18.937 1.00 90.75 286 ARG A O 1
ATOM 2235 N N . ARG A 1 287 ? 11.433 -4.741 -17.660 1.00 91.88 287 ARG A N 1
ATOM 2236 C CA . ARG A 1 287 ? 12.237 -5.446 -18.678 1.00 91.88 287 ARG A CA 1
ATOM 2237 C C . ARG A 1 287 ? 11.410 -5.825 -19.898 1.00 91.88 287 ARG A C 1
ATOM 2239 O O . ARG A 1 287 ? 11.852 -5.604 -21.020 1.00 91.88 287 ARG A O 1
ATOM 2246 N N . VAL A 1 288 ? 10.209 -6.366 -19.690 1.00 93.94 288 VAL A N 1
ATOM 2247 C CA . VAL A 1 288 ? 9.290 -6.696 -20.790 1.00 93.94 288 VAL A CA 1
ATOM 2248 C C . VAL A 1 288 ? 8.917 -5.432 -21.565 1.00 93.94 288 VAL A C 1
ATOM 2250 O O . VAL A 1 288 ? 8.948 -5.449 -22.786 1.00 93.94 288 VAL A O 1
ATOM 2253 N N . GLY A 1 289 ? 8.668 -4.310 -20.887 1.00 90.94 289 GLY A N 1
ATOM 2254 C CA . GLY A 1 289 ? 8.423 -3.014 -21.520 1.00 90.94 289 GLY A CA 1
ATOM 2255 C C . GLY A 1 289 ? 9.592 -2.556 -22.391 1.00 90.94 289 GLY A C 1
ATOM 2256 O O . GLY A 1 289 ? 9.368 -2.084 -23.504 1.00 90.94 289 GLY A O 1
ATOM 2257 N N . LEU A 1 290 ? 10.833 -2.758 -21.932 1.00 89.56 290 LEU A N 1
ATOM 2258 C CA . LEU A 1 290 ? 12.022 -2.504 -22.748 1.00 89.56 290 LEU A CA 1
ATOM 2259 C C . LEU A 1 290 ? 12.058 -3.409 -23.981 1.00 89.56 290 LEU A C 1
ATOM 2261 O O . LEU A 1 290 ? 12.279 -2.884 -25.062 1.00 89.56 290 LEU A O 1
ATOM 2265 N N . ARG A 1 291 ? 11.771 -4.716 -23.855 1.00 91.69 291 ARG A N 1
ATOM 2266 C CA . ARG A 1 291 ? 11.677 -5.666 -24.989 1.00 91.69 291 ARG A CA 1
ATOM 2267 C C . ARG A 1 291 ? 10.578 -5.285 -25.988 1.00 91.69 291 ARG A C 1
ATOM 2269 O O . ARG A 1 291 ? 10.801 -5.314 -27.194 1.00 91.69 291 ARG A O 1
ATOM 2276 N N . VAL A 1 292 ? 9.420 -4.854 -25.490 1.00 92.88 292 VAL A N 1
ATOM 2277 C CA . VAL A 1 292 ? 8.310 -4.348 -26.310 1.00 92.88 292 VAL A CA 1
ATOM 2278 C C . VAL A 1 292 ? 8.736 -3.099 -27.081 1.00 92.88 292 VAL A C 1
ATOM 2280 O O . VAL A 1 292 ? 8.448 -3.002 -28.269 1.00 92.88 292 VAL A O 1
ATOM 2283 N N . LYS A 1 293 ? 9.480 -2.172 -26.463 1.00 89.81 293 LYS A N 1
ATOM 2284 C CA . LYS A 1 293 ? 10.038 -1.004 -27.168 1.00 89.81 293 LYS A CA 1
ATOM 2285 C C . LYS A 1 293 ? 10.890 -1.424 -28.377 1.00 89.81 293 LYS A C 1
ATOM 2287 O O . LYS A 1 293 ? 10.770 -0.808 -29.432 1.00 89.81 293 LYS A O 1
ATOM 2292 N N . GLN A 1 294 ? 11.693 -2.484 -28.233 1.00 87.44 294 GLN A N 1
ATOM 2293 C CA . GLN A 1 294 ? 12.547 -3.029 -29.306 1.00 87.44 294 GLN A CA 1
ATOM 2294 C C . GLN A 1 294 ? 11.702 -3.554 -30.465 1.00 87.44 294 GLN A C 1
ATOM 2296 O O . GLN A 1 294 ? 11.965 -3.245 -31.621 1.00 87.44 294 GLN A O 1
ATOM 2301 N N . PHE A 1 295 ? 10.637 -4.293 -30.142 1.00 92.44 295 PHE A N 1
ATOM 2302 C CA . PHE A 1 295 ? 9.735 -4.871 -31.137 1.00 92.44 295 PHE A CA 1
ATOM 2303 C C . PHE A 1 295 ? 9.065 -3.810 -32.028 1.00 92.44 295 PHE A C 1
ATOM 2305 O O . PHE A 1 295 ? 8.806 -4.059 -33.200 1.00 92.44 295 PHE A O 1
ATOM 2312 N N . TYR A 1 296 ? 8.832 -2.602 -31.504 1.00 92.19 296 TYR A N 1
ATOM 2313 C CA . TYR A 1 296 ? 8.240 -1.481 -32.246 1.00 92.19 296 TYR A CA 1
ATOM 2314 C C . TYR A 1 296 ? 9.273 -0.549 -32.912 1.00 92.19 296 TYR A C 1
ATOM 2316 O O . TYR A 1 296 ? 8.962 0.612 -33.187 1.00 92.19 296 TYR A O 1
ATOM 2324 N N . GLY A 1 297 ? 10.493 -1.033 -33.172 1.00 84.94 297 GLY A N 1
ATOM 2325 C CA . GLY A 1 297 ? 11.531 -0.280 -33.888 1.00 84.94 297 GLY A CA 1
ATOM 2326 C C . GLY A 1 297 ? 12.218 0.796 -33.045 1.00 84.94 297 GLY A C 1
ATOM 2327 O O . GLY A 1 297 ? 12.732 1.772 -33.584 1.00 84.94 297 GLY A O 1
ATOM 2328 N N . GLY A 1 298 ? 12.191 0.668 -31.716 1.00 77.38 298 GLY A N 1
ATOM 2329 C CA . GLY A 1 298 ? 13.034 1.481 -30.847 1.00 77.38 298 GLY A CA 1
ATOM 2330 C C . GLY A 1 298 ? 14.463 0.951 -30.856 1.00 77.38 298 GLY A C 1
ATOM 2331 O O . GLY A 1 298 ? 14.691 -0.158 -30.374 1.00 77.38 298 GLY A O 1
ATOM 2332 N N . ASP A 1 299 ? 15.405 1.749 -31.359 1.00 70.88 299 ASP A N 1
ATOM 2333 C CA . ASP A 1 299 ? 16.833 1.437 -31.283 1.00 70.88 299 ASP A CA 1
ATOM 2334 C C . ASP A 1 299 ? 17.241 1.249 -29.815 1.00 70.88 299 ASP A C 1
ATOM 2336 O O . ASP A 1 299 ? 16.940 2.074 -28.943 1.00 70.88 299 ASP A O 1
ATOM 2340 N N . ILE A 1 300 ? 17.877 0.121 -29.519 1.00 59.06 300 ILE A N 1
ATOM 2341 C CA . ILE A 1 300 ? 18.336 -0.205 -28.171 1.00 59.06 300 ILE A CA 1
ATOM 2342 C C . ILE A 1 300 ? 19.781 0.260 -28.075 1.00 59.06 300 ILE A C 1
ATOM 2344 O O . ILE A 1 300 ? 20.584 -0.026 -28.959 1.00 59.06 300 ILE A O 1
ATOM 2348 N N . GLN A 1 301 ? 20.159 0.876 -26.957 1.00 56.94 301 GLN A N 1
ATOM 2349 C CA . GLN A 1 301 ? 21.565 0.863 -26.562 1.00 56.94 301 GLN A CA 1
ATOM 2350 C C . GLN A 1 301 ? 22.032 -0.598 -26.461 1.00 56.94 301 GLN A C 1
ATOM 2352 O O . GLN A 1 301 ? 21.576 -1.352 -25.602 1.00 56.94 301 GLN A O 1
ATOM 2357 N N . GLN A 1 302 ? 22.917 -0.988 -27.375 1.00 51.88 302 GLN A N 1
ATOM 2358 C CA . GLN A 1 302 ? 23.383 -2.355 -27.635 1.00 51.88 302 GLN A CA 1
ATOM 2359 C C . GLN A 1 302 ? 23.924 -3.101 -26.392 1.00 51.88 302 GLN A C 1
ATOM 2361 O O . GLN A 1 302 ? 23.982 -4.326 -26.395 1.00 51.88 302 GLN A O 1
ATOM 2366 N N . GLU A 1 303 ? 24.227 -2.394 -25.297 1.00 53.53 303 GLU A N 1
ATOM 2367 C CA . GLU A 1 303 ? 24.712 -2.951 -24.024 1.00 53.53 303 GLU A CA 1
ATOM 2368 C C . GLU A 1 303 ? 23.797 -4.000 -23.369 1.00 53.53 303 GLU A C 1
ATOM 2370 O O . GLU A 1 303 ? 24.289 -4.891 -22.682 1.00 53.53 303 GLU A O 1
ATOM 2375 N N . TRP A 1 304 ? 22.478 -3.962 -23.586 1.00 54.44 304 TRP A N 1
ATOM 2376 C CA . TRP A 1 304 ? 21.552 -4.884 -22.901 1.00 54.44 304 TRP A CA 1
ATOM 2377 C C . TRP A 1 304 ? 21.417 -6.268 -23.558 1.00 54.44 304 TRP A C 1
ATOM 2379 O O . TRP A 1 304 ? 20.797 -7.163 -22.978 1.00 54.44 304 TRP A O 1
ATOM 2389 N N . ILE A 1 305 ? 21.956 -6.459 -24.767 1.00 53.84 305 ILE A N 1
ATOM 2390 C CA . ILE A 1 305 ? 21.828 -7.716 -25.527 1.00 53.84 305 ILE A CA 1
ATOM 2391 C C . ILE A 1 305 ? 22.830 -8.777 -25.033 1.00 53.84 305 ILE A C 1
ATOM 2393 O O . ILE A 1 305 ? 22.555 -9.971 -25.124 1.00 53.84 305 ILE A O 1
ATOM 2397 N N . ASN A 1 306 ? 23.907 -8.368 -24.357 1.00 49.53 306 ASN A N 1
ATOM 2398 C CA . ASN A 1 306 ? 24.979 -9.256 -23.884 1.00 49.53 306 ASN A CA 1
ATOM 2399 C C . ASN A 1 306 ? 24.613 -10.140 -22.669 1.00 49.53 306 ASN A C 1
ATOM 2401 O O . ASN A 1 306 ? 25.493 -10.737 -22.053 1.00 49.53 306 ASN A O 1
ATOM 2405 N N . LEU A 1 307 ? 23.332 -10.226 -22.289 1.00 51.81 307 LEU A N 1
ATOM 2406 C CA . LEU A 1 307 ? 22.871 -11.062 -21.171 1.00 51.81 307 LEU A CA 1
ATOM 2407 C C . LEU A 1 307 ? 22.388 -12.466 -21.592 1.00 51.81 307 LEU A C 1
ATOM 2409 O O . LEU A 1 307 ? 22.040 -13.250 -20.714 1.00 51.81 307 LEU A O 1
ATOM 2413 N N . GLY A 1 308 ? 22.309 -12.764 -22.896 1.00 49.53 308 GLY A N 1
ATOM 2414 C CA . GLY A 1 308 ? 21.737 -14.019 -23.412 1.00 49.53 308 GLY A CA 1
ATOM 2415 C C . GLY A 1 308 ? 22.723 -14.967 -24.096 1.00 49.53 308 GLY A C 1
ATOM 2416 O O . GLY A 1 308 ? 22.632 -16.168 -23.874 1.00 49.53 308 GLY A O 1
ATOM 2417 N N . ASP A 1 309 ? 23.685 -14.445 -24.860 1.00 44.78 309 ASP A N 1
ATOM 2418 C CA . ASP A 1 309 ? 24.582 -15.270 -25.681 1.00 44.78 309 ASP A CA 1
ATOM 2419 C C . ASP A 1 309 ? 26.013 -15.259 -25.133 1.00 44.78 309 ASP A C 1
ATOM 2421 O O . ASP A 1 309 ? 26.908 -14.563 -25.611 1.00 44.78 309 ASP A O 1
ATOM 2425 N N . SER A 1 310 ? 26.242 -16.078 -24.106 1.00 49.03 310 SER A N 1
ATOM 2426 C CA . SER A 1 310 ? 27.584 -16.533 -23.735 1.00 49.03 310 SER A CA 1
ATOM 2427 C C . SER A 1 310 ? 28.005 -17.663 -24.677 1.00 49.03 310 SER A C 1
ATOM 2429 O O . SER A 1 310 ? 27.980 -18.815 -24.269 1.00 49.03 310 SER A O 1
ATOM 2431 N N . GLN A 1 311 ? 28.357 -17.344 -25.927 1.00 52.44 311 GLN A N 1
ATOM 2432 C CA . GLN A 1 311 ? 29.291 -18.109 -26.777 1.00 52.44 311 GLN A CA 1
ATOM 2433 C C . GLN A 1 311 ? 29.316 -17.519 -28.196 1.00 52.44 311 GLN A C 1
ATOM 2435 O O . GLN A 1 311 ? 28.433 -17.801 -28.993 1.00 52.44 311 GLN A O 1
ATOM 2440 N N . CYS A 1 312 ? 30.327 -16.697 -28.506 1.00 42.69 312 CYS A N 1
ATOM 2441 C CA . CYS A 1 312 ? 31.168 -16.836 -29.707 1.00 42.69 312 CYS A CA 1
ATOM 2442 C C . CYS A 1 312 ? 32.133 -15.648 -29.878 1.00 42.69 312 CYS A C 1
ATOM 2444 O O . CYS A 1 312 ? 31.740 -14.539 -30.213 1.00 42.69 312 CYS A O 1
ATOM 2446 N N . SER A 1 313 ? 33.416 -15.964 -29.684 1.00 48.72 313 SER A N 1
ATOM 2447 C CA . SER A 1 313 ? 34.639 -15.419 -30.293 1.00 48.72 313 SER A CA 1
ATOM 2448 C C . SER A 1 313 ? 34.811 -13.894 -30.489 1.00 48.72 313 SER A C 1
ATOM 2450 O O . SER A 1 313 ? 34.158 -13.293 -31.343 1.00 48.72 313 SER A O 1
ATOM 2452 N N . PRO A 1 314 ? 35.830 -13.277 -29.858 1.00 50.06 314 PRO A N 1
ATOM 2453 C CA . PRO A 1 314 ? 36.188 -11.888 -30.101 1.00 50.06 314 PRO A CA 1
ATOM 2454 C C . PRO A 1 314 ? 36.995 -11.782 -31.403 1.00 50.06 314 PRO A C 1
ATOM 2456 O O . PRO A 1 314 ? 38.127 -12.251 -31.492 1.00 50.06 314 PRO A O 1
ATOM 2459 N N . LYS A 1 315 ? 36.435 -11.140 -32.429 1.00 54.84 315 LYS A N 1
ATOM 2460 C CA . LYS A 1 315 ? 37.251 -10.484 -33.458 1.00 54.84 315 LYS A CA 1
ATOM 2461 C C . LYS A 1 315 ? 37.124 -8.985 -33.262 1.00 54.84 315 LYS A C 1
ATOM 2463 O O . LYS A 1 315 ? 36.089 -8.388 -33.539 1.00 54.84 315 LYS A O 1
ATOM 2468 N N . THR A 1 316 ? 38.204 -8.421 -32.740 1.00 50.75 316 THR A N 1
ATOM 2469 C CA . THR A 1 316 ? 38.464 -7.011 -32.467 1.00 50.75 316 THR A CA 1
ATOM 2470 C C . THR A 1 316 ? 38.124 -6.149 -33.683 1.00 50.75 316 THR A C 1
ATOM 2472 O O . THR A 1 316 ? 38.935 -5.972 -34.588 1.00 50.75 316 THR A O 1
ATOM 2475 N N . ARG A 1 317 ? 36.904 -5.611 -33.729 1.00 46.28 317 ARG A N 1
ATOM 2476 C CA . ARG A 1 317 ? 36.572 -4.454 -34.562 1.00 46.28 317 ARG A CA 1
ATOM 2477 C C . ARG A 1 317 ? 36.332 -3.281 -33.630 1.00 46.28 317 ARG A C 1
ATOM 2479 O O . ARG A 1 317 ? 35.265 -3.146 -33.042 1.00 46.28 317 ARG A O 1
ATOM 2486 N N . THR A 1 318 ? 37.356 -2.449 -33.499 1.00 49.59 318 THR A N 1
ATOM 2487 C CA . THR A 1 318 ? 37.306 -1.108 -32.917 1.00 49.59 318 THR A CA 1
ATOM 2488 C C . THR A 1 318 ? 36.391 -0.242 -33.783 1.00 49.59 318 THR A C 1
ATOM 2490 O O . THR A 1 318 ? 36.824 0.436 -34.711 1.00 49.59 318 THR A O 1
ATOM 2493 N N . ILE A 1 319 ? 35.085 -0.309 -33.524 1.00 52.69 319 ILE A N 1
ATOM 2494 C CA . ILE A 1 319 ? 34.117 0.623 -34.099 1.00 52.69 319 ILE A CA 1
ATOM 2495 C C . ILE A 1 319 ? 34.254 1.918 -33.301 1.00 52.69 319 ILE A C 1
ATOM 2497 O O . ILE A 1 319 ? 33.831 1.997 -32.150 1.00 52.69 319 ILE A O 1
ATOM 2501 N N . ALA A 1 320 ? 34.892 2.921 -33.904 1.00 53.06 320 ALA A N 1
ATOM 2502 C CA . ALA A 1 320 ? 34.972 4.264 -33.351 1.00 53.06 320 ALA A CA 1
ATOM 2503 C C . ALA A 1 320 ? 33.549 4.812 -33.157 1.00 53.06 320 ALA A C 1
ATOM 2505 O O . ALA A 1 320 ? 32.847 5.125 -34.121 1.00 53.06 320 ALA A O 1
ATOM 2506 N N . TYR A 1 321 ? 33.112 4.893 -31.901 1.00 48.44 321 TYR A N 1
ATOM 2507 C CA . TYR A 1 321 ? 31.806 5.419 -31.531 1.00 48.44 321 TYR A CA 1
ATOM 2508 C C . TYR A 1 321 ? 31.807 6.926 -31.800 1.00 48.44 321 TYR A C 1
ATOM 2510 O O . TYR A 1 321 ? 32.317 7.716 -31.009 1.00 48.44 321 TYR A O 1
ATOM 2518 N N . ARG A 1 322 ? 31.291 7.345 -32.958 1.00 49.50 322 ARG A N 1
ATOM 2519 C CA . ARG A 1 322 ? 31.077 8.763 -33.255 1.00 49.50 322 ARG A CA 1
ATOM 2520 C C . ARG A 1 322 ? 29.788 9.176 -32.533 1.00 49.50 322 ARG A C 1
ATOM 2522 O O . ARG A 1 322 ? 28.730 8.662 -32.901 1.00 49.50 322 ARG A O 1
ATOM 2529 N N . PRO A 1 323 ? 29.822 10.056 -31.513 1.00 52.59 323 PRO A N 1
ATOM 2530 C CA . PRO A 1 323 ? 28.608 10.588 -30.908 1.00 52.59 323 PRO A CA 1
ATOM 2531 C C . PRO A 1 323 ? 27.930 11.492 -31.940 1.00 52.59 323 PRO A C 1
ATOM 2533 O O . PRO A 1 323 ? 28.238 12.673 -32.067 1.00 52.59 323 PRO A O 1
ATOM 2536 N N . CYS A 1 324 ? 27.061 10.902 -32.756 1.00 51.03 324 CYS A N 1
ATOM 2537 C CA . CYS A 1 324 ? 26.235 11.644 -33.690 1.00 51.03 324 CYS A CA 1
ATOM 2538 C C . CYS A 1 324 ? 25.165 12.378 -32.871 1.00 51.03 324 CYS A C 1
ATOM 2540 O O . CYS A 1 324 ? 24.424 11.743 -32.116 1.00 51.03 324 CYS A O 1
ATOM 2542 N N . LEU A 1 325 ? 25.127 13.709 -32.986 1.00 65.62 325 LEU A N 1
ATOM 2543 C CA . LEU A 1 325 ? 24.190 14.584 -32.271 1.00 65.62 325 LEU A CA 1
ATOM 2544 C C . LEU A 1 325 ? 22.716 14.331 -32.655 1.00 65.62 325 LEU A C 1
ATOM 2546 O O . LEU A 1 325 ? 21.823 14.791 -31.951 1.00 65.62 325 LEU A O 1
ATOM 2550 N N . ASP A 1 326 ? 22.471 13.545 -33.706 1.00 65.50 326 ASP A N 1
ATOM 2551 C CA . ASP A 1 326 ? 21.153 13.275 -34.277 1.00 65.50 326 ASP A CA 1
ATOM 2552 C C . ASP A 1 326 ? 20.712 11.828 -34.021 1.00 65.50 326 ASP A C 1
ATOM 2554 O O . ASP A 1 326 ? 20.403 11.078 -34.948 1.00 65.50 326 ASP A O 1
ATOM 2558 N N . ARG A 1 327 ? 20.696 11.382 -32.756 1.00 64.81 327 ARG A N 1
ATOM 2559 C CA . ARG A 1 327 ? 20.050 10.097 -32.445 1.00 64.81 327 ARG A CA 1
ATOM 2560 C C . ARG A 1 327 ? 18.552 10.219 -32.748 1.00 64.81 327 ARG A C 1
ATOM 2562 O O . ARG A 1 327 ? 17.886 11.040 -32.109 1.00 64.81 327 ARG A O 1
ATOM 2569 N N . PRO A 1 328 ? 18.000 9.421 -33.681 1.00 68.44 328 PRO A N 1
ATOM 2570 C CA . PRO A 1 328 ? 16.582 9.474 -33.991 1.00 68.44 328 PRO A CA 1
ATOM 2571 C C . PRO A 1 328 ? 15.796 9.125 -32.727 1.00 68.44 328 PRO A C 1
ATOM 2573 O O . PRO A 1 328 ? 15.979 8.064 -32.127 1.00 68.44 328 PRO A O 1
ATOM 2576 N N . GLN A 1 329 ? 14.944 10.053 -32.285 1.00 73.75 329 GLN A N 1
ATOM 2577 C CA . GLN A 1 329 ? 14.061 9.813 -31.149 1.00 73.75 329 GLN A CA 1
ATOM 2578 C C . GLN A 1 329 ? 13.249 8.544 -31.408 1.00 73.75 329 GLN A C 1
ATOM 2580 O O . GLN A 1 329 ? 12.681 8.378 -32.489 1.00 73.75 329 GLN A O 1
ATOM 2585 N N . ALA A 1 330 ? 13.158 7.669 -30.402 1.00 80.62 330 ALA A N 1
ATOM 2586 C CA . ALA A 1 330 ? 12.377 6.445 -30.523 1.00 80.62 330 ALA A CA 1
ATOM 2587 C C . ALA A 1 330 ? 10.951 6.765 -31.023 1.00 80.62 330 ALA A C 1
ATOM 2589 O O . ALA A 1 330 ? 10.315 7.707 -30.515 1.00 80.62 330 ALA A O 1
ATOM 2590 N N . PRO A 1 331 ? 10.420 5.988 -31.987 1.00 87.81 331 PRO A N 1
ATOM 2591 C CA . PRO A 1 331 ? 9.110 6.257 -32.560 1.00 87.81 331 PRO A CA 1
ATOM 2592 C C . PRO A 1 331 ? 8.053 6.320 -31.452 1.00 87.81 331 PRO A C 1
ATOM 2594 O O . PRO A 1 331 ? 8.081 5.542 -30.494 1.00 87.81 331 PRO A O 1
ATOM 2597 N N . VAL A 1 332 ? 7.101 7.255 -31.566 1.00 87.12 332 VAL A N 1
ATOM 2598 C CA . VAL A 1 332 ? 6.045 7.486 -30.554 1.00 87.12 332 VAL A CA 1
ATOM 2599 C C . VAL A 1 332 ? 5.305 6.186 -30.215 1.00 87.12 332 VAL A C 1
ATOM 2601 O O . VAL A 1 332 ? 5.012 5.924 -29.050 1.00 87.12 332 VAL A O 1
ATOM 2604 N N . LYS A 1 333 ? 5.092 5.319 -31.216 1.00 89.62 333 LYS A N 1
ATOM 2605 C CA . LYS A 1 333 ? 4.470 3.997 -31.051 1.00 89.62 333 LYS A CA 1
ATOM 2606 C C . LYS A 1 333 ? 5.242 3.101 -30.071 1.00 89.62 333 LYS A C 1
ATOM 2608 O O . LYS A 1 333 ? 4.618 2.479 -29.217 1.00 89.62 333 LYS A O 1
ATOM 2613 N N . ALA A 1 334 ? 6.577 3.082 -30.135 1.00 89.56 334 ALA A N 1
ATOM 2614 C CA . ALA A 1 334 ? 7.409 2.280 -29.236 1.00 89.56 334 ALA A CA 1
ATOM 2615 C C . ALA A 1 334 ? 7.368 2.799 -27.791 1.00 89.56 334 ALA A C 1
ATOM 2617 O O . ALA A 1 334 ? 7.222 2.011 -26.857 1.00 89.56 334 ALA A O 1
ATOM 2618 N N . ARG A 1 335 ? 7.424 4.127 -27.603 1.00 86.19 335 ARG A N 1
ATOM 2619 C CA . ARG A 1 335 ? 7.284 4.768 -26.280 1.00 86.19 335 ARG A CA 1
ATOM 2620 C C . ARG A 1 335 ? 5.918 4.484 -25.660 1.00 86.19 335 ARG A C 1
ATOM 2622 O O . ARG A 1 335 ? 5.834 4.104 -24.493 1.00 86.19 335 ARG A O 1
ATOM 2629 N N . LEU A 1 336 ? 4.857 4.605 -26.457 1.00 88.38 336 LEU A N 1
ATOM 2630 C CA . LEU A 1 336 ? 3.499 4.308 -26.018 1.00 88.38 336 LEU A CA 1
ATOM 2631 C C . LEU A 1 336 ? 3.351 2.832 -25.625 1.00 88.38 336 LEU A C 1
ATOM 2633 O O . LEU A 1 336 ? 2.823 2.540 -24.554 1.00 88.38 336 LEU A O 1
ATOM 2637 N N . ALA A 1 337 ? 3.859 1.903 -26.439 1.00 91.12 337 ALA A N 1
ATOM 2638 C CA . ALA A 1 337 ? 3.797 0.472 -26.149 1.00 91.12 337 ALA A CA 1
ATOM 2639 C C . ALA A 1 337 ? 4.569 0.099 -24.866 1.00 91.12 337 ALA A C 1
ATOM 2641 O O . ALA A 1 337 ? 4.051 -0.646 -24.026 1.00 91.12 337 ALA A O 1
ATOM 2642 N N . GLN A 1 338 ? 5.763 0.669 -24.658 1.00 91.62 338 GLN A N 1
ATOM 2643 C CA . GLN A 1 338 ? 6.534 0.521 -23.417 1.00 91.62 338 GLN A CA 1
ATOM 2644 C C . GLN A 1 338 ? 5.739 1.038 -22.209 1.00 91.62 338 GLN A C 1
ATOM 2646 O O . GLN A 1 338 ? 5.602 0.332 -21.207 1.00 91.62 338 GLN A O 1
ATOM 2651 N N . ALA A 1 339 ? 5.178 2.245 -22.308 1.00 87.75 339 ALA A N 1
ATOM 2652 C CA . ALA A 1 339 ? 4.411 2.863 -21.232 1.00 87.75 339 ALA A CA 1
ATOM 2653 C C . ALA A 1 339 ? 3.156 2.050 -20.875 1.00 87.75 339 ALA A C 1
ATOM 2655 O O . ALA A 1 339 ? 2.916 1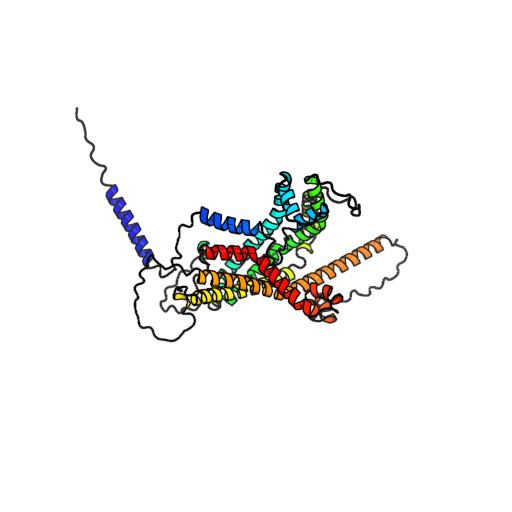.782 -19.697 1.00 87.75 339 ALA A O 1
ATOM 2656 N N . VAL A 1 340 ? 2.393 1.581 -21.871 1.00 88.38 340 VAL A N 1
ATOM 2657 C CA . VAL A 1 340 ? 1.233 0.695 -21.660 1.00 88.38 340 VAL A CA 1
ATOM 2658 C C . VAL A 1 340 ? 1.655 -0.597 -20.958 1.00 88.38 340 VAL A C 1
ATOM 2660 O O . VAL A 1 340 ? 0.996 -1.028 -20.009 1.00 88.38 340 VAL A O 1
ATOM 2663 N N . THR A 1 341 ? 2.775 -1.193 -21.367 1.00 92.00 341 THR A N 1
ATOM 2664 C CA . THR A 1 341 ? 3.303 -2.420 -20.750 1.00 92.00 341 THR A CA 1
ATOM 2665 C C . THR A 1 341 ? 3.665 -2.193 -19.280 1.00 92.00 341 THR A C 1
ATOM 2667 O O . THR A 1 341 ? 3.255 -2.958 -18.410 1.00 92.00 341 THR A O 1
ATOM 2670 N N . ILE A 1 342 ? 4.351 -1.094 -18.962 1.00 89.25 342 ILE A N 1
ATOM 2671 C CA . ILE A 1 342 ? 4.722 -0.751 -17.580 1.00 89.25 342 ILE A CA 1
ATOM 2672 C C . ILE A 1 342 ? 3.481 -0.490 -16.717 1.00 89.25 342 ILE A C 1
ATOM 2674 O O . ILE A 1 342 ? 3.385 -0.990 -15.594 1.00 89.25 342 ILE A O 1
ATOM 2678 N N . VAL A 1 343 ? 2.499 0.250 -17.238 1.00 85.44 343 VAL A N 1
ATOM 2679 C CA . VAL A 1 343 ? 1.250 0.544 -16.519 1.00 85.44 343 VAL A CA 1
ATOM 2680 C C . VAL A 1 343 ? 0.449 -0.736 -16.258 1.00 85.44 343 VAL A C 1
ATOM 2682 O O . VAL A 1 343 ? -0.044 -0.941 -15.144 1.00 85.44 343 VAL A O 1
ATOM 2685 N N . THR A 1 344 ? 0.336 -1.617 -17.255 1.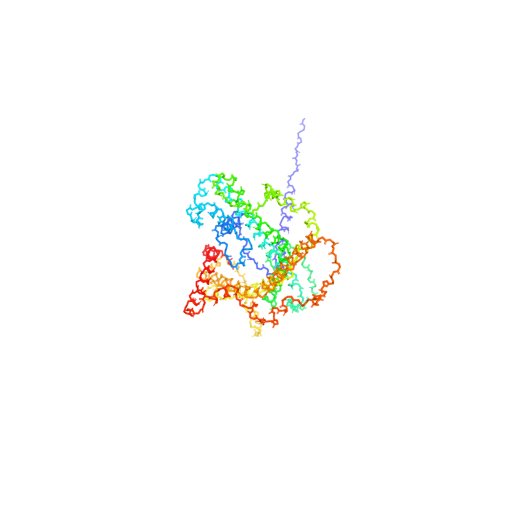00 86.44 344 THR A N 1
ATOM 2686 C CA . THR A 1 344 ? -0.381 -2.896 -17.121 1.00 86.44 344 THR A CA 1
ATOM 2687 C C . THR A 1 344 ? 0.297 -3.832 -16.130 1.00 86.44 344 THR A C 1
ATOM 2689 O O . THR A 1 344 ? -0.384 -4.390 -15.266 1.00 86.44 344 THR A O 1
ATOM 2692 N N . GLY A 1 345 ? 1.624 -3.949 -16.144 1.00 89.94 345 GLY A N 1
ATOM 2693 C CA . GLY A 1 345 ? 2.294 -4.751 -15.124 1.00 89.94 345 GLY A CA 1
ATOM 2694 C C . GLY A 1 345 ? 2.309 -4.105 -13.740 1.00 89.94 345 GLY A C 1
ATOM 2695 O O . GLY A 1 345 ? 2.226 -4.828 -12.754 1.00 89.94 345 GLY A O 1
ATOM 2696 N N . GLY A 1 346 ? 2.253 -2.773 -13.617 1.00 86.88 346 GLY A N 1
ATOM 2697 C CA . GLY A 1 346 ? 1.974 -2.108 -12.337 1.00 86.88 346 GLY A CA 1
ATOM 2698 C C . GLY A 1 346 ? 0.607 -2.498 -11.748 1.00 86.88 346 GLY A C 1
ATOM 2699 O O . GLY A 1 346 ? 0.478 -2.727 -10.540 1.00 86.88 346 GLY A O 1
ATOM 2700 N N . ILE A 1 347 ? -0.416 -2.651 -12.600 1.00 86.00 347 ILE A N 1
ATOM 2701 C CA . ILE A 1 347 ? -1.730 -3.184 -12.200 1.00 86.00 347 ILE A CA 1
ATOM 2702 C C . ILE A 1 347 ? -1.609 -4.634 -11.734 1.00 86.00 347 ILE A C 1
ATOM 2704 O O . ILE A 1 347 ? -2.135 -4.983 -10.673 1.00 86.00 347 ILE A O 1
ATOM 2708 N N . LEU A 1 348 ? -0.921 -5.474 -12.506 1.00 89.00 348 LEU A N 1
ATOM 2709 C CA . LEU A 1 348 ? -0.753 -6.889 -12.190 1.00 89.00 348 LEU A CA 1
ATOM 2710 C C . LEU A 1 348 ? 0.017 -7.085 -10.876 1.00 89.00 348 LEU A C 1
ATOM 2712 O O . LEU A 1 348 ? -0.449 -7.803 -9.990 1.00 89.00 348 LEU A O 1
ATOM 2716 N N . ALA A 1 349 ? 1.127 -6.366 -10.704 1.00 90.38 349 ALA A N 1
ATOM 2717 C CA . ALA A 1 349 ? 1.931 -6.337 -9.488 1.00 90.38 349 ALA A CA 1
ATOM 2718 C C . ALA A 1 349 ? 1.093 -5.931 -8.265 1.00 90.38 349 ALA A C 1
ATOM 2720 O O . ALA A 1 349 ? 1.173 -6.559 -7.209 1.00 90.38 349 ALA A O 1
ATOM 2721 N N . SER A 1 350 ? 0.220 -4.928 -8.406 1.00 87.38 350 SER A N 1
ATOM 2722 C CA . SER A 1 350 ? -0.720 -4.529 -7.350 1.00 87.38 350 SER A CA 1
ATOM 2723 C C . SER A 1 350 ? -1.700 -5.640 -6.974 1.00 87.38 350 SER A C 1
ATOM 2725 O O . SER A 1 350 ? -1.963 -5.875 -5.789 1.00 87.38 350 SER A O 1
ATOM 2727 N N . VAL A 1 351 ? -2.274 -6.320 -7.970 1.00 87.56 351 VAL A N 1
ATOM 2728 C CA . VAL A 1 351 ? -3.200 -7.435 -7.739 1.00 87.56 351 VAL A CA 1
ATOM 2729 C C . VAL A 1 351 ? -2.485 -8.561 -6.999 1.00 87.56 351 VAL A C 1
ATOM 2731 O O . VAL A 1 351 ? -3.014 -9.060 -6.004 1.00 87.56 351 VAL A O 1
ATOM 2734 N N . LEU A 1 352 ? -1.271 -8.896 -7.423 1.00 90.94 352 LEU A N 1
ATOM 2735 C CA . LEU A 1 352 ? -0.454 -9.942 -6.826 1.00 90.94 352 LEU A CA 1
ATOM 2736 C C . LEU A 1 352 ? -0.075 -9.614 -5.373 1.00 90.94 352 LEU A C 1
ATOM 2738 O O . LEU A 1 352 ? -0.330 -10.410 -4.468 1.00 90.94 352 LEU A O 1
ATOM 2742 N N . ALA A 1 353 ? 0.388 -8.389 -5.116 1.00 91.06 353 ALA A N 1
ATOM 2743 C CA . ALA A 1 353 ? 0.667 -7.887 -3.771 1.00 91.06 353 ALA A CA 1
ATOM 2744 C C . ALA A 1 353 ? -0.562 -7.949 -2.848 1.00 91.06 353 ALA A C 1
ATOM 2746 O O . ALA A 1 353 ? -0.454 -8.238 -1.653 1.00 91.06 353 ALA A O 1
ATOM 2747 N N . GLN A 1 354 ? -1.760 -7.692 -3.384 1.00 90.00 354 GLN A N 1
ATOM 2748 C CA . GLN A 1 354 ? -3.001 -7.830 -2.624 1.00 90.00 354 GLN A CA 1
ATOM 2749 C C . GLN A 1 354 ? -3.333 -9.285 -2.312 1.00 90.00 354 GLN A C 1
ATOM 2751 O O . GLN A 1 354 ? -3.810 -9.546 -1.210 1.00 90.00 354 GLN A O 1
ATOM 2756 N N . ILE A 1 355 ? -3.141 -10.205 -3.260 1.00 91.31 355 ILE A N 1
ATOM 2757 C CA . ILE A 1 355 ? -3.387 -11.638 -3.056 1.00 91.31 355 ILE A CA 1
ATOM 2758 C C . ILE A 1 355 ? -2.478 -12.151 -1.938 1.00 91.31 355 ILE A C 1
ATOM 2760 O O . ILE A 1 355 ? -2.972 -12.717 -0.967 1.00 91.31 355 ILE A O 1
ATOM 2764 N N . ILE A 1 356 ? -1.186 -11.839 -2.014 1.00 95.25 356 ILE A N 1
ATOM 2765 C CA . ILE A 1 356 ? -0.179 -12.265 -1.036 1.00 95.25 356 ILE A CA 1
ATOM 2766 C C . ILE A 1 356 ? -0.391 -11.603 0.333 1.00 95.25 356 ILE A C 1
ATOM 2768 O O . ILE A 1 356 ? -0.222 -12.235 1.370 1.00 95.25 356 ILE A O 1
ATOM 2772 N N . GLY A 1 357 ? -0.824 -10.341 0.371 1.00 93.06 357 GLY A N 1
ATOM 2773 C CA . GLY A 1 357 ? -1.086 -9.634 1.626 1.00 93.06 357 GLY A CA 1
ATOM 2774 C C . GLY A 1 357 ? -2.380 -10.044 2.347 1.00 93.06 357 GLY A C 1
ATOM 2775 O O . GLY A 1 357 ? -2.595 -9.634 3.491 1.00 93.06 357 GLY A O 1
ATOM 2776 N N . ARG A 1 358 ? -3.286 -10.802 1.712 1.00 92.50 358 ARG A N 1
ATOM 2777 C CA . ARG A 1 358 ? -4.601 -11.146 2.293 1.00 92.50 358 ARG A CA 1
ATOM 2778 C C . ARG A 1 358 ? -4.520 -12.007 3.554 1.00 92.50 358 ARG A C 1
ATOM 2780 O O . ARG A 1 358 ? -5.130 -11.578 4.538 1.00 92.50 358 ARG A O 1
ATOM 2787 N N . PRO A 1 359 ? -3.790 -13.139 3.577 1.00 95.62 359 PRO A N 1
ATOM 2788 C CA . PRO A 1 359 ? -3.736 -14.005 4.753 1.00 95.62 359 PRO A CA 1
ATOM 2789 C C . PRO A 1 359 ? -3.312 -13.233 6.004 1.00 95.62 359 PRO A C 1
ATOM 2791 O O . PRO A 1 359 ? -3.989 -13.276 7.027 1.00 95.62 359 PRO A O 1
ATOM 2794 N N . PHE A 1 360 ? -2.281 -12.394 5.879 1.00 95.50 360 PHE A N 1
ATOM 2795 C CA . PHE A 1 360 ? -1.788 -11.553 6.970 1.00 95.50 360 PHE A CA 1
ATOM 2796 C C . PHE A 1 360 ? -2.819 -10.525 7.460 1.00 95.50 360 PHE A C 1
ATOM 2798 O O . PHE A 1 360 ? -2.922 -10.283 8.661 1.00 95.50 360 PHE A O 1
ATOM 2805 N N . ARG A 1 361 ? -3.634 -9.940 6.566 1.00 91.56 361 ARG A N 1
ATOM 2806 C CA . ARG A 1 361 ? -4.746 -9.053 6.973 1.00 91.56 361 ARG A CA 1
ATOM 2807 C C . ARG A 1 361 ? -5.818 -9.799 7.757 1.00 91.56 361 ARG A C 1
ATOM 2809 O O . ARG A 1 361 ? -6.403 -9.227 8.673 1.00 91.56 361 ARG A O 1
ATOM 2816 N N . ILE A 1 362 ? -6.100 -11.041 7.382 1.00 92.50 362 ILE A N 1
ATOM 2817 C CA . ILE A 1 362 ? -7.102 -11.870 8.054 1.00 92.50 362 ILE A CA 1
ATOM 2818 C C . ILE A 1 362 ? -6.591 -12.281 9.435 1.00 92.50 362 ILE A C 1
ATOM 2820 O O . ILE A 1 362 ? -7.313 -12.084 10.408 1.00 92.50 362 ILE A O 1
ATOM 2824 N N . CYS A 1 363 ? -5.327 -12.696 9.548 1.00 94.44 363 CYS A N 1
ATOM 2825 C CA . CYS A 1 363 ? -4.654 -12.913 10.832 1.00 94.44 363 CYS A CA 1
ATOM 2826 C C . CYS A 1 363 ? -4.724 -11.672 11.734 1.00 94.44 363 CYS A C 1
ATOM 2828 O O . CYS A 1 363 ? -5.144 -11.764 12.887 1.00 94.44 363 CYS A O 1
ATOM 2830 N N . GLN A 1 364 ? -4.393 -10.495 11.187 1.00 92.25 364 GLN A N 1
ATOM 2831 C CA . GLN A 1 364 ? -4.480 -9.224 11.910 1.00 92.25 364 GLN A CA 1
ATOM 2832 C C . GLN A 1 364 ? -5.909 -8.954 12.407 1.00 92.25 364 GLN A C 1
ATOM 2834 O O . GLN A 1 364 ? -6.098 -8.542 13.549 1.00 92.25 364 GLN A O 1
ATOM 2839 N N . ARG A 1 365 ? -6.925 -9.199 11.570 1.00 90.19 365 ARG A N 1
ATOM 2840 C CA . ARG A 1 365 ? -8.337 -9.011 11.934 1.00 90.19 365 ARG A CA 1
ATOM 2841 C C . ARG A 1 365 ? -8.791 -9.988 13.019 1.00 90.19 365 ARG A C 1
ATOM 2843 O O . ARG A 1 365 ? -9.452 -9.549 13.950 1.00 90.19 365 ARG A O 1
ATOM 2850 N N . ILE A 1 366 ? -8.447 -11.271 12.905 1.00 92.81 366 ILE A N 1
ATOM 2851 C CA . ILE A 1 366 ? -8.799 -12.298 13.900 1.00 92.81 366 ILE A CA 1
ATOM 2852 C C . ILE A 1 366 ? -8.236 -11.907 15.267 1.00 92.81 366 ILE A C 1
ATOM 2854 O O . ILE A 1 366 ? -8.970 -11.911 16.248 1.00 92.81 366 ILE A O 1
ATOM 2858 N N . MET A 1 367 ? -6.972 -11.480 15.319 1.00 91.56 367 MET A N 1
ATOM 2859 C CA . MET A 1 367 ? -6.359 -11.041 16.573 1.00 91.56 367 MET A CA 1
ATOM 2860 C C . MET A 1 367 ? -7.022 -9.805 17.181 1.00 91.56 367 MET A C 1
ATOM 2862 O O . MET A 1 367 ? -7.165 -9.737 18.397 1.00 91.56 367 MET A O 1
ATOM 2866 N N . MET A 1 368 ? -7.435 -8.836 16.360 1.00 87.62 368 MET A N 1
ATOM 2867 C CA . MET A 1 368 ? -8.154 -7.658 16.862 1.00 87.62 368 MET A CA 1
ATOM 2868 C C . MET A 1 368 ? -9.544 -8.016 17.406 1.00 87.62 368 MET A C 1
ATOM 2870 O O . MET A 1 368 ? -9.967 -7.451 18.409 1.00 87.62 368 MET A O 1
ATOM 2874 N N . LEU A 1 369 ? -10.256 -8.947 16.763 1.00 88.88 369 LEU A N 1
ATOM 2875 C CA . LEU A 1 369 ? -11.571 -9.398 17.229 1.00 88.88 369 LEU A CA 1
ATOM 2876 C C . LEU A 1 369 ? -11.475 -10.185 18.540 1.00 88.88 369 LEU A C 1
ATOM 2878 O O . LEU A 1 369 ? -12.261 -9.930 19.447 1.00 88.88 369 LEU A O 1
ATOM 2882 N N . ASP A 1 370 ? -10.496 -11.086 18.650 1.00 91.56 370 ASP A N 1
ATOM 2883 C CA . ASP A 1 370 ? -10.219 -11.833 19.883 1.00 91.56 370 ASP A CA 1
ATOM 2884 C C . ASP A 1 370 ? -9.893 -10.881 21.044 1.00 91.56 370 ASP A C 1
ATOM 2886 O O . ASP A 1 370 ? -10.450 -10.994 22.133 1.00 91.56 370 ASP A O 1
ATOM 2890 N N . GLU A 1 371 ? -9.060 -9.867 20.803 1.00 87.94 371 GLU A N 1
ATOM 2891 C CA . GLU A 1 371 ? -8.778 -8.842 21.805 1.00 87.94 371 GLU A CA 1
ATOM 2892 C C . GLU A 1 371 ? -10.033 -8.077 22.231 1.00 87.94 371 GLU A C 1
ATOM 2894 O O . GLU A 1 371 ? -10.261 -7.897 23.427 1.00 87.94 371 GLU A O 1
ATOM 2899 N N . PHE A 1 372 ? -10.850 -7.640 21.273 1.00 87.62 372 PHE A N 1
ATOM 2900 C CA . PHE A 1 372 ? -12.080 -6.917 21.575 1.00 87.62 372 PHE A CA 1
ATOM 2901 C C . PHE A 1 372 ? -13.028 -7.760 22.439 1.00 87.62 372 PHE A C 1
ATOM 2903 O O . PHE A 1 372 ? -13.611 -7.257 23.400 1.00 87.62 372 PHE A O 1
ATOM 2910 N N . GLN A 1 373 ? -13.134 -9.060 22.149 1.00 90.00 373 GLN A N 1
ATOM 2911 C CA . GLN A 1 373 ? -13.907 -9.998 22.961 1.00 90.00 373 GLN A CA 1
ATOM 2912 C C . GLN A 1 373 ? -13.336 -10.131 24.376 1.00 90.00 373 GLN A C 1
ATOM 2914 O O . GLN A 1 373 ? -14.093 -10.031 25.340 1.00 90.00 373 GLN A O 1
ATOM 2919 N N . ARG A 1 374 ? -12.011 -10.263 24.528 1.00 88.56 374 ARG A N 1
ATOM 2920 C CA . ARG A 1 374 ? -11.359 -10.326 25.849 1.00 88.56 374 ARG A CA 1
ATOM 2921 C C . ARG A 1 374 ? -11.588 -9.061 26.674 1.00 88.56 374 ARG A C 1
ATOM 2923 O O . ARG A 1 374 ? -11.841 -9.156 27.871 1.00 88.56 374 ARG A O 1
ATOM 2930 N N . ILE A 1 375 ? -11.514 -7.886 26.048 1.00 87.06 375 ILE A N 1
ATOM 2931 C CA . ILE A 1 375 ? -11.782 -6.607 26.721 1.00 87.06 375 ILE A CA 1
ATOM 2932 C C . ILE A 1 375 ? -13.246 -6.544 27.163 1.00 87.06 375 ILE A C 1
ATOM 2934 O O . ILE A 1 375 ? -13.521 -6.190 28.306 1.00 87.06 375 ILE A O 1
ATOM 2938 N N . LYS A 1 376 ? -14.185 -6.946 26.298 1.00 90.12 376 LYS A N 1
ATOM 2939 C CA . LYS A 1 376 ? -15.613 -6.972 26.636 1.00 90.12 376 LYS A CA 1
ATOM 2940 C C . LYS A 1 376 ? -15.900 -7.894 27.824 1.00 90.12 376 LYS A C 1
ATOM 2942 O O . LYS A 1 376 ? -16.603 -7.481 28.738 1.00 90.12 376 LYS A O 1
ATOM 2947 N N . VAL A 1 377 ? -15.328 -9.101 27.838 1.00 89.62 377 VAL A N 1
ATOM 2948 C CA . VAL A 1 377 ? -15.489 -10.058 28.947 1.00 89.62 377 VAL A CA 1
ATOM 2949 C C . VAL A 1 377 ? -14.911 -9.498 30.247 1.00 89.62 377 VAL A C 1
ATOM 2951 O O . VAL A 1 377 ? -15.593 -9.540 31.266 1.00 89.62 377 VAL A O 1
ATOM 2954 N N . ARG A 1 378 ? -13.716 -8.888 30.219 1.00 89.25 378 ARG A N 1
ATOM 2955 C CA . ARG A 1 378 ? -13.144 -8.237 31.413 1.00 89.25 378 ARG A CA 1
ATOM 2956 C C . ARG A 1 378 ? -14.003 -7.093 31.933 1.00 89.25 378 ARG A C 1
ATOM 2958 O O . ARG A 1 378 ? -14.176 -6.979 33.139 1.00 89.25 378 ARG A O 1
ATOM 2965 N N . ASN A 1 379 ? -14.529 -6.251 31.048 1.00 90.00 379 ASN A N 1
ATOM 2966 C CA . ASN A 1 379 ? -15.361 -5.121 31.457 1.00 90.00 379 ASN A CA 1
ATOM 2967 C C . ASN A 1 379 ? -16.674 -5.598 32.090 1.00 90.00 379 ASN A C 1
ATOM 2969 O O . ASN A 1 379 ? -17.085 -5.047 33.105 1.00 90.00 379 ASN A O 1
ATOM 2973 N N . LEU A 1 380 ? -17.296 -6.644 31.535 1.00 91.81 380 LEU A N 1
ATOM 2974 C CA . LEU A 1 380 ? -18.489 -7.263 32.122 1.00 91.81 380 LEU A CA 1
ATOM 2975 C C . LEU A 1 380 ? -18.183 -7.893 33.485 1.00 91.81 380 LEU A C 1
ATOM 2977 O O . LEU A 1 380 ? -18.941 -7.703 34.430 1.00 91.81 380 LEU A O 1
ATOM 2981 N N . GLN A 1 381 ? -17.045 -8.577 33.613 1.00 90.06 381 GLN A N 1
ATOM 2982 C CA . GLN A 1 381 ? -16.613 -9.158 34.882 1.00 90.06 381 GLN A CA 1
ATOM 2983 C C . GLN A 1 381 ? -16.344 -8.081 35.944 1.00 90.06 381 GLN A C 1
ATOM 2985 O O . GLN A 1 381 ? -16.776 -8.228 37.083 1.00 90.06 381 GLN A O 1
ATOM 2990 N N . ALA A 1 382 ? -15.695 -6.974 35.573 1.00 90.69 382 ALA A N 1
ATOM 2991 C CA . ALA A 1 382 ? -15.468 -5.844 36.472 1.00 90.69 382 ALA A CA 1
ATOM 2992 C C . ALA A 1 382 ? -16.786 -5.173 36.905 1.00 90.69 382 ALA A C 1
ATOM 2994 O O . ALA A 1 382 ? -16.938 -4.806 38.067 1.00 90.69 382 ALA A O 1
ATOM 2995 N N . GLN A 1 383 ? -17.763 -5.058 35.997 1.00 92.12 383 GLN A N 1
ATOM 2996 C CA . GLN A 1 383 ? -19.099 -4.552 36.328 1.00 92.12 383 GLN A CA 1
ATOM 2997 C C . GLN A 1 383 ? -19.831 -5.475 37.312 1.00 92.12 383 GLN A C 1
ATOM 2999 O O . GLN A 1 383 ? -20.364 -4.991 38.310 1.00 92.12 383 GLN A O 1
ATOM 3004 N N . MET A 1 384 ? -19.793 -6.794 37.095 1.00 88.62 384 MET A N 1
ATOM 3005 C CA . MET A 1 384 ? -20.386 -7.773 38.017 1.00 88.62 384 MET A CA 1
ATOM 3006 C C . MET A 1 384 ? -19.727 -7.734 39.403 1.00 88.62 384 MET A C 1
ATOM 3008 O O . MET A 1 384 ? -20.423 -7.752 40.416 1.00 88.62 384 MET A O 1
ATOM 3012 N N . GLN A 1 385 ? -18.399 -7.596 39.464 1.00 88.38 385 GLN A N 1
ATOM 3013 C CA . GLN A 1 385 ? -17.676 -7.434 40.730 1.00 88.38 385 GLN A CA 1
ATOM 3014 C C . GLN A 1 385 ? -18.053 -6.142 41.463 1.00 88.38 385 GLN A C 1
ATOM 3016 O O . GLN A 1 385 ? -18.099 -6.136 42.686 1.00 88.38 385 GLN A O 1
ATOM 3021 N N . SER A 1 386 ? -18.358 -5.061 40.738 1.00 90.50 386 SER A N 1
ATOM 3022 C CA . SER A 1 386 ? -18.792 -3.806 41.364 1.00 90.50 386 SER A CA 1
ATOM 3023 C C . SER A 1 386 ? -20.239 -3.828 41.875 1.00 90.50 386 SER A C 1
ATOM 3025 O O . SER A 1 386 ? -20.565 -3.068 42.781 1.00 90.50 386 SER A O 1
ATOM 3027 N N . GLN A 1 387 ? -21.105 -4.683 41.315 1.00 89.88 387 GLN A N 1
ATOM 3028 C CA . GLN A 1 387 ? -22.511 -4.794 41.726 1.00 89.88 387 GLN A CA 1
ATOM 3029 C C . GLN A 1 387 ? -22.750 -5.822 42.836 1.00 89.88 387 GLN A C 1
ATOM 3031 O O . GLN A 1 387 ? -23.709 -5.683 43.592 1.00 89.88 387 GLN A O 1
ATOM 3036 N N . THR A 1 388 ? -21.902 -6.844 42.955 1.00 77.00 388 THR A N 1
ATOM 3037 C CA . THR A 1 388 ? -22.103 -7.903 43.951 1.00 77.00 388 THR A CA 1
ATOM 3038 C C . THR A 1 388 ? -21.481 -7.470 45.278 1.00 77.00 388 THR A C 1
ATOM 3040 O O . THR A 1 388 ? -20.264 -7.516 45.447 1.00 77.00 388 THR A O 1
ATOM 3043 N N . GLN A 1 389 ? -22.315 -6.999 46.212 1.00 72.31 389 GLN A N 1
ATOM 3044 C CA . GLN A 1 389 ? -21.897 -6.706 47.586 1.00 72.31 389 GLN A CA 1
ATOM 3045 C C . GLN A 1 389 ? -21.277 -7.951 48.258 1.00 72.31 389 GLN A C 1
ATOM 3047 O O . GLN A 1 389 ? -21.663 -9.076 47.938 1.00 72.31 389 GLN A O 1
ATOM 3052 N N . PRO A 1 390 ? -20.328 -7.770 49.195 1.00 67.06 390 PRO A N 1
ATOM 3053 C CA . PRO A 1 390 ? -19.488 -8.833 49.741 1.00 67.06 390 PRO A CA 1
ATOM 3054 C C . PRO A 1 390 ? -20.231 -9.689 50.774 1.00 67.06 390 PRO A C 1
ATOM 3056 O O . PRO A 1 390 ? -19.885 -9.682 51.953 1.00 67.06 390 PRO A O 1
ATOM 3059 N N . GLN A 1 391 ? -21.261 -10.428 50.363 1.00 59.25 391 GLN A N 1
ATOM 3060 C CA . GLN A 1 391 ? -21.907 -11.402 51.238 1.00 59.25 391 GLN A CA 1
ATOM 3061 C C . GLN A 1 391 ? -22.038 -12.762 50.546 1.00 59.25 391 GLN A C 1
ATOM 3063 O O . GLN A 1 391 ? -22.713 -12.920 49.535 1.00 59.25 391 GLN A O 1
ATOM 3068 N N . SER A 1 392 ? -21.375 -13.744 51.162 1.00 59.12 392 SER A N 1
ATOM 3069 C CA . SER A 1 392 ? -21.268 -15.173 50.840 1.00 59.12 392 SER A CA 1
ATOM 3070 C C . SER A 1 392 ? -20.218 -15.582 49.791 1.00 59.12 392 SER A C 1
ATOM 3072 O O . SER A 1 392 ? -20.342 -15.415 48.581 1.00 59.12 392 SER A O 1
ATOM 3074 N N . ILE A 1 393 ? -19.152 -16.174 50.334 1.00 57.72 393 ILE A N 1
ATOM 3075 C CA . ILE A 1 393 ? -18.094 -16.924 49.665 1.00 57.72 393 ILE A CA 1
ATOM 3076 C C . ILE A 1 393 ? -18.751 -18.135 48.991 1.00 57.72 393 ILE A C 1
ATOM 3078 O O . ILE A 1 393 ? -18.987 -19.154 49.633 1.00 57.72 393 ILE A O 1
ATOM 3082 N N . SER A 1 394 ? -19.085 -18.024 47.708 1.00 57.66 394 SER A N 1
ATOM 3083 C CA . SER A 1 394 ? -19.364 -19.190 46.874 1.00 57.66 394 SER A CA 1
ATOM 3084 C C . SER A 1 394 ? -18.302 -19.262 45.787 1.00 57.66 394 SER A C 1
ATOM 3086 O O . SER A 1 394 ? -18.030 -18.309 45.058 1.00 57.66 394 SER A O 1
ATOM 3088 N N . THR A 1 395 ? -17.623 -20.399 45.783 1.00 62.72 395 THR A N 1
ATOM 3089 C CA . THR A 1 395 ? -16.593 -20.851 44.858 1.00 62.72 395 THR A CA 1
ATOM 3090 C C . THR A 1 395 ? -17.078 -20.702 43.419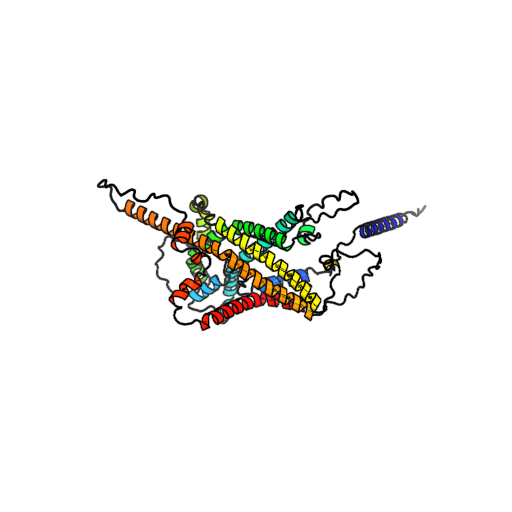 1.00 62.72 395 THR A C 1
ATOM 3092 O O . THR A 1 395 ? -17.701 -21.601 42.854 1.00 62.72 395 THR A O 1
ATOM 3095 N N . PHE A 1 396 ? -16.792 -19.555 42.799 1.00 62.47 396 PHE A N 1
ATOM 3096 C CA . PHE A 1 396 ? -16.899 -19.442 41.352 1.00 62.47 396 PHE A CA 1
ATOM 3097 C C . PHE A 1 396 ? -15.936 -20.460 40.743 1.00 62.47 396 PHE A C 1
ATOM 3099 O O . PHE A 1 396 ? -14.762 -20.482 41.124 1.00 62.47 396 PHE A O 1
ATOM 3106 N N . PRO A 1 397 ? -16.408 -21.320 39.828 1.00 56.91 397 PRO A N 1
ATOM 3107 C CA . PRO A 1 397 ? -15.553 -22.318 39.233 1.00 56.91 397 PRO A CA 1
ATOM 3108 C C . PRO A 1 397 ? -14.444 -21.586 38.486 1.00 56.91 397 PRO A C 1
ATOM 3110 O O . PRO A 1 397 ? -14.691 -20.854 37.527 1.00 56.91 397 PRO A O 1
ATOM 3113 N N . GLU A 1 398 ? -13.210 -21.842 38.907 1.00 59.09 398 GLU A N 1
ATOM 3114 C CA . GLU A 1 398 ? -11.949 -21.538 38.224 1.00 59.09 398 GLU A CA 1
ATOM 3115 C C . GLU A 1 398 ? -11.829 -22.343 36.906 1.00 59.09 398 GLU A C 1
ATOM 3117 O O . GLU A 1 398 ? -10.766 -22.776 36.466 1.00 59.09 398 GLU A O 1
ATOM 3122 N N . ALA A 1 399 ? -12.968 -22.600 36.264 1.00 51.25 399 ALA A N 1
ATOM 3123 C CA . ALA A 1 399 ? -13.091 -23.320 35.027 1.00 51.25 399 ALA A CA 1
ATOM 3124 C C . ALA A 1 399 ? -12.677 -22.384 33.893 1.00 51.25 399 ALA A C 1
ATOM 3126 O O . ALA A 1 399 ? -13.315 -21.368 33.625 1.00 51.25 399 ALA A O 1
ATOM 3127 N N . LEU A 1 400 ? -11.626 -22.814 33.195 1.00 55.12 400 LEU A N 1
ATOM 3128 C CA . LEU A 1 400 ? -11.134 -22.306 31.915 1.00 55.12 400 LEU A CA 1
ATOM 3129 C C . LEU A 1 400 ? -10.070 -21.203 31.972 1.00 55.12 400 LEU A C 1
ATOM 3131 O O . LEU A 1 400 ? -9.960 -20.408 31.040 1.00 55.12 400 LEU A O 1
ATOM 3135 N N . HIS A 1 401 ? -9.119 -21.300 32.907 1.00 53.25 401 HIS A N 1
ATOM 3136 C CA . HIS A 1 401 ? -7.731 -20.897 32.613 1.00 53.25 401 HIS A CA 1
ATOM 3137 C C . HIS A 1 401 ? -7.024 -21.929 31.702 1.00 53.25 401 HIS A C 1
ATOM 3139 O O . HIS A 1 401 ? -5.853 -22.265 31.869 1.00 53.25 401 HIS A O 1
ATOM 3145 N N . ASN A 1 402 ? -7.755 -22.484 30.728 1.00 58.38 402 ASN A N 1
ATOM 3146 C CA . ASN A 1 402 ? -7.212 -23.439 29.776 1.00 58.38 402 ASN A CA 1
ATOM 3147 C C . ASN A 1 402 ? -6.287 -22.686 28.825 1.00 58.38 402 ASN A C 1
ATOM 3149 O O . ASN A 1 402 ? -6.739 -21.827 28.066 1.00 58.38 402 ASN A O 1
ATOM 3153 N N . ARG A 1 403 ? -4.996 -23.030 28.907 1.00 66.75 403 ARG A N 1
ATOM 3154 C CA . ARG A 1 403 ? -3.887 -22.729 27.989 1.00 66.75 403 ARG A CA 1
ATOM 3155 C C . ARG A 1 403 ? -4.396 -22.185 26.653 1.00 66.75 403 ARG A C 1
ATOM 3157 O O . ARG A 1 403 ? -4.717 -22.950 25.745 1.00 66.75 403 ARG A O 1
ATOM 3164 N N . HIS A 1 404 ? -4.531 -20.860 26.569 1.00 74.88 404 HIS A N 1
ATOM 3165 C CA . HIS A 1 404 ? -5.179 -20.223 25.430 1.00 74.88 404 HIS A CA 1
ATOM 3166 C C . HIS A 1 404 ? -4.401 -20.556 24.161 1.00 74.88 404 HIS A C 1
ATOM 3168 O O . HIS A 1 404 ? -3.284 -20.075 23.953 1.00 74.88 404 HIS A O 1
ATOM 3174 N N . SER A 1 405 ? -5.005 -21.385 23.315 1.00 85.94 405 SER A N 1
ATOM 3175 C CA . SER A 1 405 ? -4.520 -21.589 21.961 1.00 85.94 405 SER A CA 1
ATOM 3176 C C . SER A 1 405 ? -4.508 -20.240 21.241 1.00 85.94 405 SER A C 1
ATOM 3178 O O . SER A 1 405 ? -5.291 -19.333 21.537 1.00 85.94 405 SER A O 1
ATOM 3180 N N . HIS A 1 406 ? -3.536 -20.049 20.349 1.00 92.81 406 HIS A N 1
ATOM 3181 C CA . HIS A 1 406 ? -3.449 -18.805 19.594 1.00 92.81 406 HIS A CA 1
ATOM 3182 C C . HIS A 1 406 ? -4.727 -18.686 18.739 1.00 92.81 406 HIS A C 1
ATOM 3184 O O . HIS A 1 406 ? -5.004 -19.616 17.983 1.00 92.81 406 HIS A O 1
ATOM 3190 N N . PRO A 1 407 ? -5.474 -17.565 18.758 1.00 93.81 407 PRO A N 1
ATOM 3191 C CA . PRO A 1 407 ? -6.802 -17.477 18.125 1.00 93.81 407 PRO A CA 1
ATOM 3192 C C . PRO A 1 407 ? -6.771 -17.771 16.616 1.00 93.81 407 PRO A C 1
ATOM 3194 O O . PRO A 1 407 ? -7.740 -18.229 16.018 1.00 93.81 407 PRO A O 1
ATOM 3197 N N . ILE A 1 408 ? -5.621 -17.534 15.980 1.00 95.12 408 ILE A N 1
ATOM 3198 C CA . ILE A 1 408 ? -5.377 -17.888 14.576 1.00 95.12 408 ILE A CA 1
ATOM 3199 C C . ILE A 1 408 ? -5.357 -19.407 14.373 1.00 95.12 408 ILE A C 1
ATOM 3201 O O . ILE A 1 408 ? -5.932 -19.886 13.399 1.00 95.12 408 ILE A O 1
ATOM 3205 N N . LEU A 1 409 ? -4.707 -20.151 15.273 1.00 95.69 409 LEU A N 1
ATOM 3206 C CA . LEU A 1 409 ? -4.665 -21.611 15.221 1.00 95.69 409 LEU A CA 1
ATOM 3207 C C . LEU A 1 409 ? -6.051 -22.199 15.470 1.00 95.69 409 LEU A C 1
ATOM 3209 O O . LEU A 1 409 ? -6.406 -23.156 14.797 1.00 95.69 409 LEU A O 1
ATOM 3213 N N . ASP A 1 410 ? -6.860 -21.590 16.337 1.00 94.69 410 ASP A N 1
ATOM 3214 C CA . ASP A 1 410 ? -8.241 -22.030 16.563 1.00 94.69 410 ASP A CA 1
ATOM 3215 C C . ASP A 1 410 ? -9.100 -21.848 15.311 1.00 94.69 410 ASP A C 1
ATOM 3217 O O . ASP A 1 410 ? -9.781 -22.777 14.878 1.00 94.69 410 ASP A O 1
ATOM 3221 N N . VAL A 1 411 ? -9.008 -20.687 14.654 1.00 94.62 411 VAL A N 1
ATOM 3222 C CA . VAL A 1 411 ? -9.704 -20.452 13.379 1.00 94.62 411 VAL A CA 1
ATOM 3223 C C . VAL A 1 411 ? -9.200 -21.398 12.290 1.00 94.62 411 VAL A C 1
ATOM 3225 O O . VAL A 1 411 ? -10.006 -21.919 11.519 1.00 94.62 411 VAL A O 1
ATOM 3228 N N . TYR A 1 412 ? -7.891 -21.645 12.228 1.00 96.50 412 TYR A N 1
ATOM 3229 C CA . TYR A 1 412 ? -7.302 -22.600 11.293 1.00 96.50 412 TYR A CA 1
ATOM 3230 C C . TYR A 1 412 ? -7.788 -24.031 11.557 1.00 96.50 412 TYR A C 1
ATOM 3232 O O . TYR A 1 412 ? -8.183 -24.722 10.624 1.00 96.50 412 TYR A O 1
ATOM 3240 N N . ARG A 1 413 ? -7.838 -24.460 12.819 1.00 96.31 413 ARG A N 1
ATOM 3241 C CA . ARG A 1 413 ? -8.292 -25.796 13.219 1.00 96.31 413 ARG A CA 1
ATOM 3242 C C . ARG A 1 413 ? -9.780 -26.000 12.943 1.00 96.31 413 ARG A C 1
ATOM 3244 O O . ARG A 1 413 ? -10.166 -27.064 12.482 1.00 96.31 413 ARG A O 1
ATOM 3251 N N . GLN A 1 414 ? -10.604 -24.982 13.193 1.00 95.88 414 GLN A N 1
ATOM 3252 C CA . GLN A 1 414 ? -12.059 -25.060 13.023 1.00 95.88 414 GLN A CA 1
ATOM 3253 C C . GLN A 1 414 ? -12.513 -24.897 11.568 1.00 95.88 414 GLN A C 1
ATOM 3255 O O . GLN A 1 414 ? -13.499 -25.501 11.159 1.00 95.88 414 GLN A O 1
ATOM 3260 N N . LYS A 1 415 ? -11.852 -24.027 10.793 1.00 95.00 415 LYS A N 1
ATOM 3261 C CA . LYS A 1 415 ? -12.328 -23.600 9.462 1.00 95.00 415 LYS A CA 1
ATOM 3262 C C . LYS A 1 415 ? -11.334 -23.878 8.326 1.00 95.00 415 LYS A C 1
ATOM 3264 O O . LYS A 1 415 ? -11.648 -23.599 7.166 1.00 95.00 415 LYS A O 1
ATOM 3269 N N . GLY A 1 416 ? -10.145 -24.398 8.629 1.00 95.94 416 GLY A N 1
ATOM 3270 C CA . GLY A 1 416 ? -9.074 -24.669 7.668 1.00 95.94 416 GLY A CA 1
ATOM 3271 C C . GLY A 1 416 ? -8.416 -23.408 7.091 1.00 95.94 416 GLY A C 1
ATOM 3272 O O . GLY A 1 416 ? -8.482 -22.316 7.656 1.00 95.94 416 GLY A O 1
ATOM 3273 N N . LEU A 1 417 ? -7.802 -23.546 5.908 1.00 95.88 417 LEU A N 1
ATOM 3274 C CA . LEU A 1 417 ? -7.171 -22.442 5.156 1.00 95.88 417 LEU A CA 1
ATOM 3275 C C . LEU A 1 417 ? -8.174 -21.501 4.476 1.00 95.88 417 LEU A C 1
ATOM 3277 O O . LEU A 1 417 ? -7.836 -20.375 4.100 1.00 95.88 417 LEU A O 1
ATOM 3281 N N . ARG A 1 418 ? -9.421 -21.946 4.308 1.00 93.62 418 ARG A N 1
ATOM 3282 C CA . ARG A 1 418 ? -10.439 -21.252 3.513 1.00 93.62 418 ARG A CA 1
ATOM 3283 C C . ARG A 1 418 ? -10.676 -19.794 3.950 1.00 93.62 418 ARG A C 1
ATOM 3285 O O . ARG A 1 418 ? -10.683 -18.935 3.064 1.00 93.62 418 ARG A O 1
ATOM 3292 N N . PRO A 1 419 ? -10.796 -19.456 5.252 1.00 91.75 419 PRO A N 1
ATOM 3293 C CA . PRO A 1 419 ? -11.001 -18.075 5.690 1.00 91.75 419 PRO A CA 1
ATOM 3294 C C . PRO A 1 419 ? -9.825 -17.148 5.391 1.00 91.75 419 PRO A C 1
ATOM 3296 O O . PRO A 1 419 ? -10.043 -15.946 5.315 1.00 91.75 419 PRO A O 1
ATOM 3299 N N . PHE A 1 420 ? -8.607 -17.684 5.237 1.00 93.25 420 PHE A N 1
ATOM 3300 C CA . PHE A 1 420 ? -7.381 -16.914 4.993 1.00 93.25 420 PHE A CA 1
ATOM 3301 C C . PHE A 1 420 ? -7.193 -16.551 3.514 1.00 93.25 420 PHE A C 1
ATOM 3303 O O . PHE A 1 420 ? -6.541 -15.556 3.195 1.00 93.25 420 PHE A O 1
ATOM 3310 N N . ILE A 1 421 ? -7.785 -17.337 2.611 1.00 91.44 421 ILE A N 1
ATOM 3311 C CA . ILE A 1 421 ? -7.685 -17.148 1.158 1.00 91.44 421 ILE A CA 1
ATOM 3312 C C . ILE A 1 421 ? -8.925 -16.420 0.616 1.00 91.44 421 ILE A C 1
ATOM 3314 O O . ILE A 1 421 ? -8.816 -15.550 -0.259 1.00 91.44 421 ILE A O 1
ATOM 3318 N N . GLN A 1 422 ? -10.115 -16.740 1.140 1.00 87.00 422 GLN A N 1
ATOM 3319 C CA . GLN A 1 422 ? -11.368 -16.170 0.648 1.00 87.00 422 GLN A CA 1
ATOM 3320 C C . GLN A 1 422 ? -11.513 -14.695 1.023 1.00 87.00 422 GLN A C 1
ATOM 3322 O O . GLN A 1 422 ? -11.239 -14.257 2.139 1.00 87.00 422 GLN A O 1
ATOM 3327 N N . SER A 1 423 ? -11.956 -13.893 0.052 1.00 74.94 423 SER A N 1
ATOM 3328 C CA . SER A 1 423 ? -12.207 -12.476 0.290 1.00 74.94 423 SER A CA 1
ATOM 3329 C C . SER A 1 423 ? -13.377 -12.329 1.260 1.00 74.94 423 SER A C 1
ATOM 3331 O O . SER A 1 423 ? -14.440 -12.893 1.039 1.00 74.94 423 SER A O 1
ATOM 3333 N N . SER A 1 424 ? -13.223 -11.519 2.304 1.00 64.62 424 SER A N 1
ATOM 3334 C CA . SER A 1 424 ? -14.301 -11.225 3.258 1.00 64.62 424 SER A CA 1
ATOM 3335 C C . SER A 1 424 ? -15.548 -10.612 2.605 1.00 64.62 424 SER A C 1
ATOM 3337 O O . SER A 1 424 ? -16.654 -10.837 3.085 1.00 64.62 424 SER A O 1
ATOM 3339 N N . ALA A 1 425 ? -15.392 -9.924 1.469 1.00 64.62 425 ALA A N 1
ATOM 3340 C CA . ALA A 1 425 ? -16.517 -9.461 0.652 1.00 64.62 425 ALA A CA 1
ATOM 3341 C C . ALA A 1 425 ? -17.316 -10.621 0.033 1.00 64.62 425 ALA A C 1
ATOM 3343 O O . ALA A 1 425 ? -18.513 -10.495 -0.189 1.00 64.62 425 ALA A O 1
ATOM 3344 N N . GLN A 1 426 ? -16.653 -11.750 -0.222 1.00 59.75 426 GLN A N 1
ATOM 3345 C CA . GLN A 1 426 ? -17.276 -12.953 -0.759 1.00 59.75 426 GLN A CA 1
ATOM 3346 C C . GLN A 1 426 ? -18.058 -13.717 0.313 1.00 59.75 426 GLN A C 1
ATOM 3348 O O . GLN A 1 426 ? -19.028 -14.376 -0.013 1.00 59.75 426 GLN A O 1
ATOM 3353 N N . ILE A 1 427 ? -17.690 -13.601 1.594 1.00 59.59 427 ILE A N 1
ATOM 3354 C CA . ILE A 1 427 ? -18.451 -14.220 2.692 1.00 59.59 427 ILE A CA 1
ATOM 3355 C C . ILE A 1 427 ? -19.783 -13.487 2.898 1.00 59.59 427 ILE A C 1
ATOM 3357 O O . ILE A 1 427 ? -20.814 -14.133 3.041 1.00 59.59 427 ILE A O 1
ATOM 3361 N N . GLN A 1 428 ? -19.776 -12.149 2.841 1.00 58.94 428 GLN A N 1
ATOM 3362 C CA . GLN A 1 428 ? -21.011 -11.356 2.889 1.00 58.94 428 GLN A CA 1
ATOM 3363 C C . GLN A 1 428 ? -21.871 -11.554 1.637 1.00 58.94 428 GLN A C 1
ATOM 3365 O O . GLN A 1 428 ? -23.091 -11.604 1.746 1.00 58.94 428 GLN A O 1
ATOM 3370 N N . SER A 1 429 ? -21.259 -11.715 0.455 1.00 51.88 429 SER A N 1
ATOM 3371 C CA . SER A 1 429 ? -22.030 -12.013 -0.753 1.00 51.88 429 SER A CA 1
ATOM 3372 C C . SER A 1 429 ? -22.527 -13.449 -0.805 1.00 51.88 429 SER A C 1
ATOM 3374 O O . SER A 1 429 ? -23.591 -13.643 -1.364 1.00 51.88 429 SER A O 1
ATOM 3376 N N . ALA A 1 430 ? -21.824 -14.426 -0.218 1.00 54.75 430 ALA A N 1
ATOM 3377 C CA . ALA A 1 430 ? -22.179 -15.846 -0.273 1.00 54.75 430 ALA A CA 1
ATOM 3378 C C . ALA A 1 430 ? -23.535 -16.159 0.376 1.00 54.75 430 ALA A C 1
ATOM 3380 O O . ALA A 1 430 ? -24.235 -17.050 -0.097 1.00 54.75 430 ALA A O 1
ATOM 3381 N N . GLN A 1 431 ? -23.949 -15.397 1.398 1.00 56.03 431 GLN A N 1
ATOM 3382 C CA . GLN A 1 431 ? -25.320 -15.469 1.931 1.00 56.03 431 GLN A CA 1
ATOM 3383 C C . GLN A 1 431 ? -26.379 -14.976 0.928 1.00 56.03 431 GLN A C 1
ATOM 3385 O O . GLN A 1 431 ? -27.538 -15.353 1.031 1.00 56.03 431 GLN A O 1
ATOM 3390 N N . MET A 1 432 ? -25.971 -14.193 -0.072 1.00 54.03 432 MET A N 1
ATOM 3391 C CA . MET A 1 432 ? -26.793 -13.666 -1.165 1.00 54.03 432 MET A CA 1
ATOM 3392 C C . MET A 1 432 ? -26.567 -14.428 -2.497 1.00 54.03 432 MET A C 1
ATOM 3394 O O . MET A 1 432 ? -27.128 -14.063 -3.524 1.00 54.03 432 MET A O 1
ATOM 3398 N N . GLU A 1 433 ? -25.714 -15.465 -2.521 1.00 50.50 433 GLU A N 1
ATOM 3399 C CA . GLU A 1 433 ? -25.099 -16.050 -3.734 1.00 50.50 433 GLU A CA 1
ATOM 3400 C C . GLU A 1 433 ? -25.649 -17.433 -4.111 1.00 50.50 433 GLU A C 1
ATOM 3402 O O . GLU A 1 433 ? -24.923 -18.239 -4.695 1.00 50.50 433 GLU A O 1
ATOM 3407 N N . LYS A 1 434 ? -26.918 -17.725 -3.807 1.00 52.88 434 LYS A N 1
ATOM 3408 C CA . LYS A 1 434 ? -27.586 -18.899 -4.395 1.00 52.88 434 LYS A CA 1
ATOM 3409 C C . LYS A 1 434 ? -28.166 -18.648 -5.795 1.00 52.88 434 LYS A C 1
ATOM 3411 O O . LYS A 1 434 ? -28.446 -19.616 -6.482 1.00 52.88 434 LYS A O 1
ATOM 3416 N N . GLU A 1 435 ? -28.232 -17.400 -6.267 1.00 53.53 435 GLU A N 1
ATOM 3417 C CA . GLU A 1 435 ? -29.031 -17.076 -7.464 1.00 53.53 435 GLU A CA 1
ATOM 3418 C C . GLU A 1 435 ? -28.267 -16.742 -8.761 1.00 53.53 435 GLU A C 1
ATOM 3420 O O . GLU A 1 435 ? -28.873 -16.792 -9.822 1.00 53.53 435 GLU A O 1
ATOM 3425 N N . LEU A 1 436 ? -26.961 -16.419 -8.790 1.00 59.06 436 LEU A N 1
ATOM 3426 C CA . LEU A 1 436 ? -26.384 -15.935 -10.066 1.00 59.06 436 LEU A CA 1
ATOM 3427 C C . LEU A 1 436 ? -24.884 -16.197 -10.287 1.00 59.06 436 LEU A C 1
ATOM 3429 O O . LEU A 1 436 ? -24.002 -15.472 -9.819 1.00 59.06 436 LEU A O 1
ATOM 3433 N N . THR A 1 437 ? -24.574 -17.215 -11.093 1.00 66.56 437 THR A N 1
ATOM 3434 C CA . THR A 1 437 ? -23.214 -17.582 -11.537 1.00 66.56 437 THR A CA 1
ATOM 3435 C C . THR A 1 437 ? -22.700 -16.735 -12.709 1.00 66.56 437 THR A C 1
ATOM 3437 O O . THR A 1 437 ? -21.504 -16.437 -12.745 1.00 66.56 437 THR A O 1
ATOM 3440 N N . LYS A 1 438 ? -23.569 -16.234 -13.603 1.00 64.94 438 LYS A N 1
ATOM 3441 C CA . LYS A 1 438 ? -23.172 -15.331 -14.712 1.00 64.94 438 LYS A CA 1
ATOM 3442 C C . LYS A 1 438 ? -22.700 -13.945 -14.243 1.00 64.94 438 LYS A C 1
ATOM 3444 O O . LYS A 1 438 ? -21.872 -13.315 -14.900 1.00 64.94 438 LYS A O 1
ATOM 3449 N N . GLU A 1 439 ? -23.126 -13.486 -13.067 1.00 72.19 439 GLU A N 1
ATOM 3450 C CA . GLU A 1 439 ? -22.709 -12.182 -12.536 1.00 72.19 439 GLU A CA 1
ATOM 3451 C C . GLU A 1 439 ? -21.301 -12.163 -11.926 1.00 72.19 439 GLU A C 1
ATOM 3453 O O . GLU A 1 439 ? -20.710 -11.095 -11.758 1.00 72.19 439 GLU A O 1
ATOM 3458 N N . LYS A 1 440 ? -20.707 -13.317 -11.600 1.00 70.19 440 LYS A N 1
ATOM 3459 C CA . LYS A 1 440 ? -19.390 -13.334 -10.941 1.00 70.19 440 LYS A CA 1
ATOM 3460 C C . LYS A 1 440 ? -18.294 -12.799 -11.859 1.00 70.19 440 LYS A C 1
ATOM 3462 O O . LYS A 1 440 ? -17.465 -12.001 -11.411 1.00 70.19 440 LYS A O 1
ATOM 3467 N N . LEU A 1 441 ? -18.329 -13.184 -13.137 1.00 76.69 441 LEU A N 1
ATOM 3468 C CA . LEU A 1 441 ? -17.370 -12.725 -14.140 1.00 76.69 441 LEU A CA 1
ATOM 3469 C C . LEU A 1 441 ? -17.566 -11.239 -14.448 1.00 76.69 441 LEU A C 1
ATOM 3471 O O . LEU A 1 441 ? -16.596 -10.487 -14.423 1.00 76.69 441 LEU A O 1
ATOM 3475 N N . SER A 1 442 ? -18.806 -10.776 -14.636 1.00 79.50 442 SER A N 1
ATOM 3476 C CA . SER A 1 442 ? -19.078 -9.356 -14.899 1.00 79.50 442 SER A CA 1
ATOM 3477 C C . SER A 1 442 ? -18.696 -8.472 -13.706 1.00 79.50 442 SER A C 1
ATOM 3479 O O . SER A 1 442 ? -18.102 -7.412 -13.892 1.00 79.50 442 SER A O 1
ATOM 3481 N N . ARG A 1 443 ? -18.924 -8.918 -12.461 1.00 74.88 443 ARG A N 1
ATOM 3482 C CA . ARG A 1 443 ? -18.462 -8.218 -11.249 1.00 74.88 443 ARG A CA 1
ATOM 3483 C C . ARG A 1 443 ? -16.941 -8.262 -11.094 1.00 74.88 443 ARG A C 1
ATOM 3485 O O . ARG A 1 443 ? -16.365 -7.329 -10.528 1.00 74.88 443 ARG A O 1
ATOM 3492 N N . ALA A 1 444 ? -16.273 -9.329 -11.533 1.00 72.50 444 ALA A N 1
ATOM 3493 C CA . ALA A 1 444 ? -14.813 -9.409 -11.546 1.00 72.50 444 ALA A CA 1
ATOM 3494 C C . ALA A 1 444 ? -14.224 -8.454 -12.594 1.00 72.50 444 ALA A C 1
ATOM 3496 O O . ALA A 1 444 ? -13.382 -7.630 -12.246 1.00 72.50 444 ALA A O 1
ATOM 3497 N N . LEU A 1 445 ? -14.745 -8.476 -13.822 1.00 75.75 445 LEU A N 1
ATOM 3498 C CA . LEU A 1 445 ? -14.367 -7.571 -14.906 1.00 75.75 445 LEU A CA 1
ATOM 3499 C C . LEU A 1 445 ? -14.682 -6.117 -14.570 1.00 75.75 445 LEU A C 1
ATOM 3501 O O . LEU A 1 445 ? -13.827 -5.270 -14.769 1.00 75.75 445 LEU A O 1
ATOM 3505 N N . ARG A 1 446 ? -15.831 -5.806 -13.958 1.00 79.19 446 ARG A N 1
ATOM 3506 C CA . ARG A 1 446 ? -16.119 -4.456 -13.446 1.00 79.19 446 ARG A CA 1
ATOM 3507 C C . ARG A 1 446 ? -15.138 -4.053 -12.357 1.00 79.19 446 ARG A C 1
ATOM 3509 O O . ARG A 1 446 ? -14.712 -2.911 -12.337 1.00 79.19 446 ARG A O 1
ATOM 3516 N N . ARG A 1 447 ? -14.741 -4.956 -11.453 1.00 70.81 447 ARG A N 1
ATOM 3517 C CA . ARG A 1 447 ? -13.720 -4.650 -10.435 1.00 70.81 447 ARG A CA 1
ATOM 3518 C C . ARG A 1 447 ? -12.349 -4.406 -11.054 1.00 70.81 447 ARG A C 1
ATOM 3520 O O . ARG A 1 447 ? -11.655 -3.501 -10.601 1.00 70.81 447 ARG A O 1
ATOM 3527 N N . ILE A 1 448 ? -11.966 -5.187 -12.060 1.00 70.69 448 ILE A N 1
ATOM 3528 C CA . ILE A 1 448 ? -10.730 -4.983 -12.821 1.00 70.69 448 ILE A CA 1
ATOM 3529 C C . ILE A 1 448 ? -10.823 -3.667 -13.590 1.00 70.69 448 ILE A C 1
ATOM 3531 O O . ILE A 1 448 ? -9.953 -2.830 -13.420 1.00 70.69 448 ILE A O 1
ATOM 3535 N N . GLY A 1 449 ? -11.912 -3.418 -14.313 1.00 72.62 449 GLY A N 1
ATOM 3536 C CA . GLY A 1 449 ? -12.192 -2.178 -15.033 1.00 72.62 449 GLY A CA 1
ATOM 3537 C C . GLY A 1 449 ? -12.176 -0.958 -14.119 1.00 72.62 449 GLY A C 1
ATOM 3538 O O . GLY A 1 449 ? -11.500 0.010 -14.423 1.00 72.62 449 GLY A O 1
ATOM 3539 N N . TRP A 1 450 ? -12.788 -1.022 -12.934 1.00 72.19 450 TRP A N 1
ATOM 3540 C CA . TRP A 1 450 ? -12.694 0.030 -11.917 1.00 72.19 450 TRP A CA 1
ATOM 3541 C C . TRP A 1 450 ? -11.275 0.201 -11.378 1.00 72.19 450 TRP A C 1
ATOM 3543 O O . TRP A 1 450 ? -10.890 1.315 -11.041 1.00 72.19 450 TRP A O 1
ATOM 3553 N N . ARG A 1 451 ? -10.482 -0.871 -11.279 1.00 66.62 451 ARG A N 1
ATOM 3554 C CA . ARG A 1 451 ? -9.073 -0.783 -10.868 1.00 66.62 451 ARG A CA 1
ATOM 3555 C C . ARG A 1 451 ? -8.224 -0.156 -11.961 1.00 66.62 451 ARG A C 1
ATOM 3557 O O . ARG A 1 451 ? -7.503 0.779 -11.645 1.00 66.62 451 ARG A O 1
ATOM 3564 N N . VAL A 1 452 ? -8.366 -0.595 -13.207 1.00 63.88 452 VAL A N 1
ATOM 3565 C CA . VAL A 1 452 ? -7.738 -0.020 -14.404 1.00 63.88 452 VAL A CA 1
ATOM 3566 C C . VAL A 1 452 ? -8.129 1.453 -14.538 1.00 63.88 452 VAL A C 1
ATOM 3568 O O . VAL A 1 452 ? -7.259 2.305 -14.632 1.00 63.88 452 VAL A O 1
ATOM 3571 N N . ALA A 1 453 ? -9.412 1.789 -14.404 1.00 64.25 453 ALA A N 1
ATOM 3572 C CA . ALA A 1 453 ? -9.905 3.166 -14.399 1.00 64.25 453 ALA A CA 1
ATOM 3573 C C . ALA A 1 453 ? -9.385 3.967 -13.197 1.00 64.25 453 ALA A C 1
ATOM 3575 O O . ALA A 1 453 ? -9.090 5.152 -13.319 1.00 64.25 453 ALA A O 1
ATOM 3576 N N . SER A 1 454 ? -9.203 3.326 -12.038 1.00 59.66 454 SER A N 1
ATOM 3577 C CA . SER A 1 454 ? -8.544 3.968 -10.900 1.00 59.66 454 SER A CA 1
ATOM 3578 C C . SER A 1 454 ? -7.066 4.219 -11.187 1.00 59.66 454 SER A C 1
ATOM 3580 O O . SER A 1 454 ? -6.548 5.244 -10.763 1.00 59.66 454 SER A O 1
ATOM 3582 N N . VAL A 1 455 ? -6.384 3.360 -11.956 1.00 56.53 455 VAL A N 1
ATOM 3583 C CA . VAL A 1 455 ? -5.036 3.642 -12.486 1.00 56.53 455 VAL A CA 1
ATOM 3584 C C . VAL A 1 455 ? -5.091 4.796 -13.460 1.00 56.53 455 VAL A C 1
ATOM 3586 O O . VAL A 1 455 ? -4.203 5.639 -13.385 1.00 56.53 455 VAL A O 1
ATOM 3589 N N . GLY A 1 456 ? -6.174 4.869 -14.240 1.00 52.84 456 GLY A N 1
ATOM 3590 C CA . GLY A 1 456 ? -6.585 5.893 -15.197 1.00 52.84 456 GLY A CA 1
ATOM 3591 C C . GLY A 1 456 ? -5.761 7.163 -15.110 1.00 52.84 456 GLY A C 1
ATOM 3592 O O . GLY A 1 456 ? -4.861 7.274 -15.903 1.00 52.84 456 GLY A O 1
ATOM 3593 N N . PRO A 1 457 ? -5.920 8.066 -14.136 1.00 55.31 457 PRO A N 1
ATOM 3594 C CA . PRO A 1 457 ? -5.159 9.328 -14.154 1.00 55.31 457 PRO A CA 1
ATOM 3595 C C . PRO A 1 457 ? -3.623 9.249 -13.968 1.00 55.31 457 PRO A C 1
ATOM 3597 O O . PRO A 1 457 ? -2.923 10.133 -14.436 1.00 55.31 457 PRO A O 1
ATOM 3600 N N . TRP A 1 458 ? -3.071 8.199 -13.343 1.00 58.53 458 TRP A N 1
ATOM 3601 C CA . TRP A 1 458 ? -1.605 7.992 -13.262 1.00 58.53 458 TRP A CA 1
ATOM 3602 C C . TRP A 1 458 ? -1.106 7.246 -14.498 1.00 58.53 458 TRP A C 1
ATOM 3604 O O . TRP A 1 458 ? -0.080 7.616 -15.045 1.00 58.53 458 TRP A O 1
ATOM 3614 N N . GLY A 1 459 ? -1.854 6.239 -14.964 1.00 63.22 459 GLY A N 1
ATOM 3615 C CA . GLY A 1 459 ? -1.586 5.577 -16.239 1.00 63.22 459 GLY A CA 1
ATOM 3616 C C . GLY A 1 459 ? -1.668 6.566 -17.400 1.00 63.22 459 GLY A C 1
ATOM 3617 O O . GLY A 1 459 ? -0.730 6.652 -18.167 1.00 63.22 459 GLY A O 1
ATOM 3618 N N . LEU A 1 460 ? -2.721 7.385 -17.470 1.00 65.12 460 LEU A N 1
ATOM 3619 C CA . LEU A 1 460 ? -2.874 8.496 -18.411 1.00 65.12 460 LEU A CA 1
ATOM 3620 C C . LEU A 1 460 ? -1.779 9.529 -18.216 1.00 65.12 460 LEU A C 1
ATOM 3622 O O . LEU A 1 460 ? -1.198 9.920 -19.206 1.00 65.12 460 LEU A O 1
ATOM 3626 N N . GLY A 1 461 ? -1.485 9.971 -16.990 1.00 68.69 461 GLY A N 1
ATOM 3627 C CA . GLY A 1 461 ? -0.406 10.936 -16.764 1.00 68.69 461 GLY A CA 1
ATOM 3628 C C . GLY A 1 461 ? 0.933 10.417 -17.291 1.00 68.69 461 GLY A C 1
ATOM 3629 O O . GLY A 1 461 ? 1.648 11.138 -17.975 1.00 68.69 461 GLY A O 1
ATOM 3630 N N . PHE A 1 462 ? 1.221 9.137 -17.061 1.00 67.81 462 PHE A N 1
ATOM 3631 C CA . PHE A 1 462 ? 2.409 8.455 -17.564 1.00 67.81 462 PHE A CA 1
ATOM 3632 C C . PHE A 1 462 ? 2.383 8.244 -19.083 1.00 67.81 462 PHE A C 1
ATOM 3634 O O . PHE A 1 462 ? 3.403 8.412 -19.738 1.00 67.81 462 PHE A O 1
ATOM 3641 N N . LEU A 1 463 ? 1.222 7.925 -19.660 1.00 71.38 463 LEU A N 1
ATOM 3642 C CA . LEU A 1 463 ? 1.028 7.776 -21.105 1.00 71.38 463 LEU A CA 1
ATOM 3643 C C . LEU A 1 463 ? 1.147 9.120 -21.824 1.00 71.38 463 LEU A C 1
ATOM 3645 O O . LEU A 1 463 ? 1.814 9.195 -22.844 1.00 71.38 463 LEU A O 1
ATOM 3649 N N . VAL A 1 464 ? 0.549 10.180 -21.277 1.00 71.44 464 VAL A N 1
ATOM 3650 C CA . VAL A 1 464 ? 0.666 11.560 -21.762 1.00 71.44 464 VAL A CA 1
ATOM 3651 C C . VAL A 1 464 ? 2.112 12.021 -21.638 1.00 71.44 464 VAL A C 1
ATOM 3653 O O . VAL A 1 464 ? 2.642 12.610 -22.569 1.00 71.44 464 VAL A O 1
ATOM 3656 N N . TRP A 1 465 ? 2.790 11.704 -20.537 1.00 73.19 465 TRP A N 1
ATOM 3657 C CA . TRP A 1 465 ? 4.205 12.022 -20.372 1.00 73.19 465 TRP A CA 1
ATOM 3658 C C . TRP A 1 465 ? 5.096 11.283 -21.382 1.00 73.19 465 TRP A C 1
ATOM 3660 O O . TRP A 1 465 ? 5.931 11.908 -22.036 1.00 73.19 465 TRP A O 1
ATOM 3670 N N . ALA A 1 466 ? 4.870 9.983 -21.580 1.00 71.69 466 ALA A N 1
ATOM 3671 C CA . ALA A 1 466 ? 5.561 9.189 -22.594 1.00 71.69 466 ALA A CA 1
ATOM 3672 C C . ALA A 1 466 ? 5.252 9.680 -24.021 1.00 71.69 466 ALA A C 1
ATOM 3674 O O . ALA A 1 466 ? 6.123 9.649 -24.890 1.00 71.69 466 ALA A O 1
ATOM 3675 N N . TRP A 1 467 ? 4.030 10.168 -24.255 1.00 71.69 467 TRP A N 1
ATOM 3676 C CA . TRP A 1 467 ? 3.584 10.743 -25.524 1.00 71.69 467 TRP A CA 1
ATOM 3677 C C . TRP A 1 467 ? 4.249 12.092 -25.824 1.00 71.69 467 TRP A C 1
ATOM 3679 O O . TRP A 1 467 ? 4.743 12.293 -26.928 1.00 71.69 467 TRP A O 1
ATOM 3689 N N . VAL A 1 468 ? 4.309 12.995 -24.837 1.00 71.25 468 VAL A N 1
ATOM 3690 C CA . VAL A 1 468 ? 4.960 14.321 -24.938 1.00 71.25 468 VAL A CA 1
ATOM 3691 C C . VAL A 1 468 ? 6.486 14.198 -25.051 1.00 71.25 468 VAL A C 1
ATOM 3693 O O . VAL A 1 468 ? 7.170 15.139 -25.443 1.00 71.25 468 VAL A O 1
ATOM 3696 N N . GLY A 1 469 ? 7.020 13.011 -24.775 1.00 55.66 469 GLY A N 1
ATOM 3697 C CA . GLY A 1 469 ? 8.382 12.635 -25.108 1.00 55.66 469 GLY A CA 1
ATOM 3698 C C . GLY A 1 469 ? 9.326 12.512 -23.924 1.00 55.66 469 GLY A C 1
ATOM 3699 O O . GLY A 1 469 ? 10.537 12.579 -24.109 1.00 55.66 469 GLY A O 1
ATOM 3700 N N . GLY A 1 470 ? 8.791 12.284 -22.724 1.00 62.97 470 GLY A N 1
ATOM 3701 C CA . GLY A 1 470 ? 9.589 11.772 -21.617 1.00 62.97 470 GLY A CA 1
ATOM 3702 C C . GLY A 1 470 ? 10.147 10.380 -21.930 1.00 62.97 470 GLY A C 1
ATOM 3703 O O . GLY A 1 470 ? 9.422 9.511 -22.418 1.00 62.97 470 GLY A O 1
ATOM 3704 N N . GLU A 1 471 ? 11.439 10.167 -21.678 1.00 58.72 471 GLU A N 1
ATOM 3705 C CA . GLU A 1 471 ? 12.044 8.833 -21.722 1.00 58.72 471 GLU A CA 1
ATOM 3706 C C . GLU A 1 471 ? 11.738 8.073 -20.431 1.00 58.72 471 GLU A C 1
ATOM 3708 O O . GLU A 1 471 ? 12.131 8.510 -19.353 1.00 58.72 471 GLU A O 1
ATOM 3713 N N . VAL A 1 472 ? 11.021 6.952 -20.564 1.00 53.62 472 VAL A N 1
ATOM 3714 C CA . VAL A 1 472 ? 10.544 6.085 -19.473 1.00 53.62 472 VAL A CA 1
ATOM 3715 C C . VAL A 1 472 ? 11.598 5.098 -18.981 1.00 53.62 472 VAL A C 1
ATOM 3717 O O . VAL A 1 472 ? 12.121 4.344 -19.841 1.00 53.62 472 VAL A O 1
#

pLDDT: mean 72.46, std 18.0, range [29.84, 97.81]